Protein AF-A0AAX4HB41-F1 (afdb_monomer_lite)

Foldseek 3Di:
DKDDDPVAPPKIKDADALAWKKKFKDWPADWPAQKWFEAEPPDPPDDPPDPDPPPPPDDGSGQAHPVRDHTDMDMDMDSDCLVRQVPFQWMWIDDHQWMWMADPNGTHTYHHDDDDPVDDRMIGTDGHPADNVLSDQPPHPFLLVVLLLCLLVLLVQLCPPQADLVVLDGHFPLCPVCLVLLLQAQEEEEEEADLQLLLCVLCLVLLCVQSVHHYHRDYLQVCVVVVPDEALSYEYEYEDAQLQFASSLSSLVSNVVRNHQYEYEYQDPPRPSCVSHPGYGHLRSHDRQFLQDRSSSLSSNSNSSSVSCNSRVVDPVCVVVSSQVSVLSVCLSVLSVVLVVCLVVLLCCLVPAVLPAQEEEEEAEDSCQSLQQSLQSLLCQQLVRNYDRDHLVCCVVPVVVVQAQRHEYEAEQEDDPCNVVSLVSVVSSLVRNYAYAYEYAPPDCRPVVRHPYYRHGHDGPPSSVSSSSNSSSSSNSVSSNVVVVTRRRDGPPGDSHNNDD

Organism: NCBI:txid291208

Structure (mmCIF, N/CA/C/O backbone):
data_AF-A0AAX4HB41-F1
#
_entry.id   AF-A0AAX4HB41-F1
#
loop_
_atom_site.group_PDB
_atom_site.id
_atom_site.type_symbol
_atom_site.label_atom_id
_atom_site.label_alt_id
_atom_site.label_comp_id
_atom_site.label_asym_id
_atom_site.label_entity_id
_atom_site.label_seq_id
_atom_site.pdbx_PDB_ins_code
_atom_site.Cartn_x
_atom_site.Cartn_y
_atom_site.Cartn_z
_atom_site.occupancy
_atom_site.B_iso_or_equiv
_atom_site.auth_seq_id
_atom_site.auth_comp_id
_atom_site.auth_asym_id
_atom_site.auth_atom_id
_atom_site.pdbx_PDB_model_num
ATOM 1 N N . MET A 1 1 ? -4.922 -4.702 -29.127 1.00 80.38 1 MET A N 1
ATOM 2 C CA . MET A 1 1 ? -5.861 -5.080 -30.206 1.00 80.38 1 MET A CA 1
ATOM 3 C C . MET A 1 1 ? -5.459 -6.439 -30.755 1.00 80.38 1 MET A C 1
ATOM 5 O O . MET A 1 1 ? -4.282 -6.629 -31.034 1.00 80.38 1 MET A O 1
ATOM 9 N N . LEU A 1 2 ? -6.415 -7.359 -30.896 1.00 88.12 2 LEU A N 1
ATOM 10 C CA . LEU A 1 2 ? -6.227 -8.665 -31.537 1.00 88.12 2 LEU A CA 1
ATOM 11 C C . LEU A 1 2 ? -7.143 -8.748 -32.756 1.00 88.12 2 LEU A C 1
ATOM 13 O O . LEU A 1 2 ? -8.316 -8.387 -32.663 1.00 88.12 2 LEU A O 1
ATOM 17 N N . VAL A 1 3 ? -6.613 -9.203 -33.887 1.00 90.75 3 VAL A N 1
ATOM 18 C CA . VAL A 1 3 ? -7.332 -9.283 -35.160 1.00 90.75 3 VAL A CA 1
ATOM 19 C C . VAL A 1 3 ? -7.275 -10.713 -35.680 1.00 90.75 3 VAL A C 1
ATOM 21 O O . VAL A 1 3 ? -6.204 -11.308 -35.787 1.00 90.75 3 VAL A O 1
ATOM 24 N N . LYS A 1 4 ? -8.449 -11.241 -36.029 1.00 91.31 4 LYS A N 1
ATOM 25 C CA . LYS A 1 4 ? -8.634 -12.505 -36.741 1.00 91.31 4 LYS A CA 1
ATOM 26 C C . LYS A 1 4 ? -9.562 -12.249 -37.920 1.00 91.31 4 LYS A C 1
ATOM 28 O O . LYS A 1 4 ? -10.539 -11.515 -37.782 1.00 91.31 4 LYS A O 1
ATOM 33 N N . SER A 1 5 ? -9.269 -12.846 -39.069 1.00 89.25 5 SER A N 1
ATOM 34 C CA . SER A 1 5 ? -10.025 -12.624 -40.302 1.00 89.25 5 SER A CA 1
ATOM 35 C C . SER A 1 5 ? -10.329 -13.941 -41.003 1.00 89.25 5 SER A C 1
ATOM 37 O O . SER A 1 5 ? -9.522 -14.865 -40.984 1.00 89.25 5 SER A O 1
ATOM 39 N N . THR A 1 6 ? -11.485 -14.024 -41.659 1.00 90.75 6 THR A N 1
ATOM 40 C CA . THR A 1 6 ? -11.827 -15.149 -42.544 1.00 90.75 6 THR A CA 1
ATOM 41 C C . THR A 1 6 ? -11.009 -15.139 -43.835 1.00 90.75 6 THR A C 1
ATOM 43 O O . THR A 1 6 ? -10.854 -16.186 -44.455 1.00 90.75 6 THR A O 1
ATOM 46 N N . HIS A 1 7 ? -10.460 -13.983 -44.224 1.00 88.88 7 HIS A N 1
ATOM 47 C CA . HIS A 1 7 ? -9.590 -13.849 -45.396 1.00 88.88 7 HIS A CA 1
ATOM 48 C C . HIS A 1 7 ? -8.186 -14.430 -45.171 1.00 88.88 7 HIS A C 1
ATOM 50 O O . HIS A 1 7 ? -7.531 -14.801 -46.138 1.00 88.88 7 HIS A O 1
ATOM 56 N N . PHE A 1 8 ? -7.757 -14.545 -43.909 1.00 86.25 8 PHE A N 1
ATOM 57 C CA . PHE A 1 8 ? -6.452 -15.075 -43.503 1.00 86.25 8 PHE A CA 1
ATOM 58 C C . PHE A 1 8 ? -6.655 -16.206 -42.479 1.00 86.25 8 PHE A C 1
ATOM 60 O O . PHE A 1 8 ? -6.483 -16.009 -41.272 1.00 86.25 8 PHE A O 1
ATOM 67 N N . PRO A 1 9 ? -7.132 -17.385 -42.922 1.00 84.12 9 PRO A N 1
ATOM 68 C CA . PRO A 1 9 ? -7.464 -18.477 -42.018 1.00 84.12 9 PRO A CA 1
ATOM 69 C C . PRO A 1 9 ? -6.205 -19.025 -41.338 1.00 84.12 9 PRO A C 1
ATOM 71 O O . PRO A 1 9 ? -5.248 -19.409 -41.999 1.00 84.12 9 PRO A O 1
ATOM 74 N N . GLY A 1 10 ? -6.234 -19.099 -40.005 1.00 80.94 10 GLY A N 1
ATOM 75 C CA . GLY A 1 10 ? -5.106 -19.585 -39.201 1.00 80.94 10 GLY A CA 1
ATOM 76 C C . GLY A 1 10 ? -4.089 -18.507 -38.821 1.00 80.94 10 GLY A C 1
ATOM 77 O O . GLY A 1 10 ? -3.198 -18.793 -38.028 1.00 80.94 10 GLY A O 1
ATOM 78 N N . GLU A 1 11 ? -4.257 -17.278 -39.312 1.00 88.81 11 GLU A N 1
ATOM 79 C CA . GLU A 1 11 ? -3.400 -16.150 -38.954 1.00 88.81 11 GLU A CA 1
ATOM 80 C C . GLU A 1 11 ? -4.020 -15.298 -37.842 1.00 88.81 11 GLU A C 1
ATOM 82 O O . GLU A 1 11 ? -5.246 -15.151 -37.738 1.00 88.81 11 GLU A O 1
ATOM 87 N N . ILE A 1 12 ? -3.159 -14.728 -36.998 1.00 90.00 12 ILE A N 1
ATOM 88 C CA . ILE A 1 12 ? -3.552 -13.810 -35.924 1.00 90.00 12 ILE A CA 1
ATOM 89 C C . ILE A 1 12 ? -2.575 -12.641 -35.897 1.00 90.00 12 ILE A C 1
ATOM 91 O O . ILE A 1 12 ? -1.362 -12.845 -35.873 1.00 90.00 12 ILE A O 1
ATOM 95 N N . CYS A 1 13 ? -3.111 -11.422 -35.826 1.00 90.19 13 CYS A N 1
ATOM 96 C CA . CYS A 1 13 ? -2.314 -10.220 -35.601 1.00 90.19 13 CYS A CA 1
ATOM 97 C C . CYS A 1 13 ? -2.641 -9.609 -34.236 1.00 90.19 13 CYS A C 1
ATOM 99 O O . CYS A 1 13 ? -3.809 -9.409 -33.897 1.00 90.19 13 CYS A O 1
ATOM 101 N N . GLY A 1 14 ? -1.613 -9.281 -33.459 1.00 89.94 14 GLY A N 1
ATOM 102 C CA . GLY A 1 14 ? -1.718 -8.595 -32.180 1.00 89.94 14 GLY A CA 1
ATOM 103 C C . GLY A 1 14 ? -0.863 -7.340 -32.164 1.00 89.94 14 GLY A C 1
ATOM 104 O O . GLY A 1 14 ? 0.284 -7.351 -32.588 1.00 89.94 14 GLY A O 1
ATOM 105 N N . THR A 1 15 ? -1.414 -6.244 -31.662 1.00 90.50 15 THR A N 1
ATOM 106 C CA . THR A 1 15 ? -0.664 -4.999 -31.482 1.00 90.50 15 THR A CA 1
ATOM 107 C C . THR A 1 15 ? -1.118 -4.274 -30.228 1.00 90.50 15 THR A C 1
ATOM 109 O O . THR A 1 15 ? -2.266 -4.430 -29.788 1.00 90.50 15 THR A O 1
ATOM 112 N N . ARG A 1 16 ? -0.230 -3.472 -29.646 1.00 86.25 16 ARG A N 1
ATOM 113 C CA . ARG A 1 16 ? -0.518 -2.663 -28.463 1.00 86.25 16 ARG A CA 1
ATOM 114 C C . ARG A 1 16 ? -0.060 -1.221 -28.632 1.00 86.25 16 ARG A C 1
ATOM 116 O O . ARG A 1 16 ? 0.894 -0.925 -29.346 1.00 86.25 16 ARG A O 1
ATOM 123 N N . ASN A 1 17 ? -0.754 -0.346 -27.920 1.00 83.56 17 ASN A N 1
ATOM 124 C CA . ASN A 1 17 ? -0.383 1.044 -27.724 1.00 83.56 17 ASN A CA 1
ATOM 125 C C . ASN A 1 17 ? -0.971 1.484 -26.378 1.00 83.56 17 ASN A C 1
ATOM 127 O O . ASN A 1 17 ? -2.192 1.564 -26.247 1.00 83.56 17 ASN A O 1
ATOM 131 N N . GLY A 1 18 ? -0.128 1.648 -25.359 1.00 72.81 18 GLY A N 1
ATOM 132 C CA . GLY A 1 18 ? -0.547 2.061 -24.017 1.00 72.81 18 GLY A CA 1
ATOM 133 C C . GLY A 1 18 ? -1.317 1.011 -23.204 1.00 72.81 18 GLY A C 1
ATOM 134 O O . GLY A 1 18 ? -1.849 1.340 -22.151 1.00 72.81 18 GLY A O 1
ATOM 135 N N . SER A 1 19 ? -1.388 -0.245 -23.657 1.00 79.12 19 SER A N 1
ATOM 136 C CA . SER A 1 19 ? -2.058 -1.341 -22.942 1.00 79.12 19 SER A CA 1
ATOM 137 C C . SER A 1 19 ? -1.193 -2.605 -22.979 1.00 79.12 19 SER A C 1
ATOM 139 O O . SER A 1 19 ? -0.616 -2.897 -24.030 1.00 79.12 19 SER A O 1
ATOM 141 N N . PRO A 1 20 ? -1.054 -3.351 -21.868 1.00 82.19 20 PRO A N 1
ATOM 142 C CA . PRO A 1 20 ? -0.211 -4.538 -21.827 1.00 82.19 20 PRO A CA 1
ATOM 143 C C . PRO A 1 20 ? -0.728 -5.631 -22.769 1.00 82.19 20 PRO A C 1
ATOM 145 O O . PRO A 1 20 ? -1.921 -5.927 -22.830 1.00 82.19 20 PRO A O 1
ATOM 148 N N . LEU A 1 21 ? 0.200 -6.233 -23.511 1.00 88.06 21 LEU A N 1
ATOM 149 C CA . LEU A 1 21 ? -0.039 -7.391 -24.364 1.00 88.06 21 LEU A CA 1
ATOM 150 C C . LEU A 1 21 ? 1.218 -8.262 -24.359 1.00 88.06 21 LEU A C 1
ATOM 152 O O . LEU A 1 21 ? 2.324 -7.765 -24.591 1.00 88.06 21 LEU A O 1
ATOM 156 N N . LEU A 1 22 ? 1.041 -9.547 -24.081 1.00 87.62 22 LEU A N 1
ATOM 157 C CA . LEU A 1 22 ? 2.101 -10.543 -24.017 1.00 87.62 22 LEU A CA 1
ATOM 158 C C . LEU A 1 22 ? 1.702 -11.837 -24.725 1.00 87.62 22 LEU A C 1
ATOM 160 O O . LEU A 1 22 ? 0.524 -12.101 -24.984 1.00 87.62 22 LEU A O 1
ATOM 164 N N . PHE A 1 23 ? 2.724 -12.635 -25.014 1.00 88.19 23 PHE A N 1
ATOM 165 C CA . PHE A 1 23 ? 2.653 -13.879 -25.765 1.00 88.19 23 PHE A CA 1
ATOM 166 C C . PHE A 1 23 ? 3.247 -15.009 -24.948 1.00 88.19 23 PHE A C 1
ATOM 168 O O . PHE A 1 23 ? 4.453 -15.030 -24.731 1.00 88.19 23 PHE A O 1
ATOM 175 N N . GLY A 1 24 ? 2.425 -15.966 -24.540 1.00 87.50 24 GLY A N 1
ATOM 176 C CA . GLY A 1 24 ? 2.881 -17.265 -24.073 1.00 87.50 24 GLY A CA 1
ATOM 177 C C . GLY A 1 24 ? 3.249 -18.165 -25.239 1.00 87.50 24 GLY A C 1
ATOM 178 O O . GLY A 1 24 ? 2.507 -18.242 -26.218 1.00 87.50 24 GLY A O 1
ATOM 179 N N . VAL A 1 25 ? 4.364 -18.877 -25.117 1.00 86.56 25 VAL A N 1
ATOM 180 C CA . VAL A 1 25 ? 4.776 -19.892 -26.092 1.00 86.56 25 VAL A CA 1
ATOM 181 C C . VAL A 1 25 ? 4.931 -21.229 -25.382 1.00 86.56 25 VAL A C 1
ATOM 183 O O . VAL A 1 25 ? 5.655 -21.330 -24.390 1.00 86.56 25 VAL A O 1
ATOM 186 N N . LYS A 1 26 ? 4.276 -22.269 -25.898 1.00 86.38 26 LYS A N 1
ATOM 187 C CA . LYS A 1 26 ? 4.449 -23.649 -25.442 1.00 86.38 26 LYS A CA 1
ATOM 188 C C . LYS A 1 26 ? 4.911 -24.523 -26.599 1.00 86.38 26 LYS A C 1
ATOM 190 O O . LYS A 1 26 ? 4.270 -24.570 -27.647 1.00 86.38 26 LYS A O 1
ATOM 195 N N . THR A 1 27 ? 6.023 -25.213 -26.390 1.00 81.69 27 THR A N 1
ATOM 196 C CA . THR A 1 27 ? 6.630 -26.126 -27.359 1.00 81.69 27 THR A CA 1
ATOM 197 C C . THR A 1 27 ? 7.106 -27.382 -26.641 1.00 81.69 27 THR A C 1
ATOM 199 O O . THR A 1 27 ? 7.642 -27.303 -25.537 1.00 81.69 27 THR A O 1
ATOM 202 N N . ASP A 1 28 ? 6.962 -28.543 -27.281 1.00 74.88 28 ASP A N 1
ATOM 203 C CA . ASP A 1 28 ? 7.480 -29.811 -26.739 1.00 74.88 28 ASP A CA 1
ATOM 204 C C . ASP A 1 28 ? 9.014 -29.906 -26.838 1.00 74.88 28 ASP A C 1
ATOM 206 O O . ASP A 1 28 ? 9.658 -30.676 -26.124 1.00 74.88 28 ASP A O 1
ATOM 210 N N . LYS A 1 29 ? 9.616 -29.119 -27.739 1.00 71.12 29 LYS A N 1
ATOM 211 C CA . LYS A 1 29 ? 11.063 -29.049 -27.970 1.00 71.12 29 LYS A CA 1
ATOM 212 C C . LYS A 1 29 ? 11.639 -27.725 -27.472 1.00 71.12 29 LYS A C 1
ATOM 214 O O . LYS A 1 29 ? 10.945 -26.709 -27.450 1.00 71.12 29 LYS A O 1
ATOM 219 N N . LYS A 1 30 ? 12.923 -27.726 -27.097 1.00 66.69 30 LYS A N 1
ATOM 220 C CA . LYS A 1 30 ? 13.641 -26.499 -26.722 1.00 66.69 30 LYS A CA 1
ATOM 221 C C . LYS A 1 30 ? 13.701 -25.536 -27.910 1.00 66.69 30 LYS A C 1
ATOM 223 O O . LYS A 1 30 ? 14.057 -25.943 -29.015 1.00 66.69 30 LYS A O 1
ATOM 228 N N . LEU A 1 31 ? 13.364 -24.276 -27.644 1.00 69.00 31 LEU A N 1
ATOM 229 C CA . LEU A 1 31 ? 13.533 -23.169 -28.582 1.00 69.00 31 LEU A CA 1
ATOM 230 C C . LEU A 1 31 ? 15.025 -22.942 -28.843 1.00 69.00 31 LEU A C 1
ATOM 232 O O . LEU A 1 31 ? 15.838 -23.035 -27.923 1.00 69.00 31 LEU A O 1
ATOM 236 N N . LYS A 1 32 ? 15.378 -22.645 -30.094 1.00 64.88 32 LYS A N 1
ATOM 237 C CA . LYS A 1 32 ? 16.767 -22.425 -30.517 1.00 64.88 32 LYS A CA 1
ATOM 238 C C . LYS A 1 32 ? 17.353 -21.105 -30.012 1.00 64.88 32 LYS A C 1
ATOM 240 O O . LYS A 1 32 ? 18.560 -21.025 -29.793 1.00 64.88 32 LYS A O 1
ATOM 245 N N . VAL A 1 33 ? 16.523 -20.073 -29.859 1.00 70.31 33 VAL A N 1
ATOM 246 C CA . VAL A 1 33 ? 16.910 -18.780 -29.280 1.00 70.31 33 VAL A CA 1
ATOM 247 C C . VAL A 1 33 ? 15.786 -18.229 -28.406 1.00 70.31 33 VAL A C 1
ATOM 249 O O . VAL A 1 33 ? 14.610 -18.404 -28.714 1.00 70.31 33 VAL A O 1
ATOM 252 N N . ASP A 1 34 ? 16.160 -17.522 -27.341 1.00 76.50 34 ASP A N 1
ATOM 253 C CA . ASP A 1 34 ? 15.227 -16.919 -26.379 1.00 76.50 34 ASP A CA 1
ATOM 254 C C . ASP A 1 34 ? 14.887 -15.456 -26.731 1.00 76.50 34 ASP A C 1
ATOM 256 O O . ASP A 1 34 ? 14.640 -14.626 -25.856 1.00 76.50 34 ASP A O 1
ATOM 260 N N . PHE A 1 35 ? 14.919 -15.095 -28.016 1.00 78.62 35 PHE A N 1
ATOM 261 C CA . PHE A 1 35 ? 14.533 -13.767 -28.492 1.00 78.62 35 PHE A CA 1
ATOM 262 C C . PHE A 1 35 ? 13.944 -13.815 -29.904 1.00 78.62 35 PHE A C 1
ATOM 264 O O . PHE A 1 35 ? 14.266 -14.705 -30.688 1.00 78.62 35 PHE A O 1
ATOM 271 N N . VAL A 1 36 ? 13.103 -12.832 -30.221 1.00 79.81 36 VAL A N 1
ATOM 272 C CA . VAL A 1 36 ? 12.496 -12.616 -31.540 1.00 79.81 36 VAL A CA 1
ATOM 273 C C . VAL A 1 36 ? 12.991 -11.282 -32.094 1.00 79.81 36 VAL A C 1
ATOM 275 O O . VAL A 1 36 ? 12.967 -10.272 -31.386 1.00 79.81 36 VAL A O 1
ATOM 278 N N . ASP A 1 37 ? 13.463 -11.281 -33.338 1.00 81.19 37 ASP A N 1
ATOM 279 C CA . ASP A 1 37 ? 13.908 -10.070 -34.029 1.00 81.19 37 ASP A CA 1
ATOM 280 C C . ASP A 1 37 ? 12.702 -9.198 -34.418 1.00 81.19 37 ASP A C 1
ATOM 282 O O . ASP A 1 37 ? 11.652 -9.709 -34.810 1.00 81.19 37 ASP A O 1
ATOM 286 N N . VAL A 1 38 ? 12.851 -7.877 -34.296 1.00 81.06 38 VAL A N 1
ATOM 287 C CA . VAL A 1 38 ? 11.839 -6.901 -34.716 1.00 81.06 38 VAL A CA 1
ATOM 288 C C . VAL A 1 38 ? 12.147 -6.440 -36.134 1.00 81.06 38 VAL A C 1
ATOM 290 O O . VAL A 1 38 ? 13.183 -5.829 -36.403 1.00 81.06 38 VAL A O 1
ATOM 293 N N . GLU A 1 39 ? 11.221 -6.703 -37.042 1.00 80.50 39 GLU A N 1
ATOM 294 C CA . GLU A 1 39 ? 11.320 -6.329 -38.443 1.00 80.50 39 GLU A CA 1
ATOM 295 C C . GLU A 1 39 ? 10.822 -4.905 -38.666 1.00 80.50 39 GLU A C 1
ATOM 297 O O . GLU A 1 39 ? 9.666 -4.571 -38.398 1.00 80.50 39 GLU A O 1
ATOM 302 N N . VAL A 1 40 ? 11.694 -4.056 -39.201 1.00 71.56 40 VAL A N 1
ATOM 303 C CA . VAL A 1 40 ? 11.348 -2.684 -39.573 1.00 71.56 40 VAL A CA 1
ATOM 304 C C . VAL A 1 40 ? 11.070 -2.641 -41.068 1.00 71.56 40 VAL A C 1
ATOM 306 O O . VAL A 1 40 ? 11.909 -3.025 -41.885 1.00 71.56 40 VAL A O 1
ATOM 309 N N . SER A 1 41 ? 9.895 -2.144 -41.445 1.00 62.19 41 SER A N 1
ATOM 310 C CA . SER A 1 41 ? 9.548 -1.919 -42.847 1.00 62.19 41 SER A CA 1
ATOM 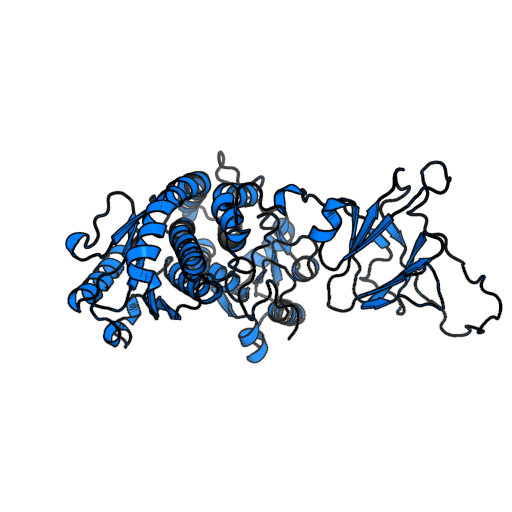311 C C . SER A 1 41 ? 10.330 -0.722 -43.398 1.00 62.19 41 SER A C 1
ATOM 313 O O . SER A 1 41 ? 9.888 0.420 -43.292 1.00 62.19 41 SER A O 1
ATOM 315 N N . ASP A 1 42 ? 11.501 -0.967 -43.987 1.00 47.72 42 ASP A N 1
ATOM 316 C CA . ASP A 1 42 ? 12.393 0.095 -44.477 1.00 47.72 42 ASP A CA 1
ATOM 317 C C . ASP A 1 42 ? 11.981 0.713 -45.830 1.00 47.72 42 ASP A C 1
ATOM 319 O O . ASP A 1 42 ? 12.656 1.612 -46.321 1.00 47.72 42 ASP A O 1
ATOM 323 N N . ASN A 1 43 ? 10.863 0.293 -46.438 1.00 40.16 43 ASN A N 1
ATOM 324 C CA . ASN A 1 43 ? 10.395 0.813 -47.726 1.00 40.16 43 ASN A CA 1
ATOM 325 C C . ASN A 1 43 ? 8.862 0.801 -47.838 1.00 40.16 43 ASN A C 1
ATOM 327 O O . ASN A 1 43 ? 8.259 -0.208 -48.185 1.00 40.16 43 ASN A O 1
ATOM 331 N N . LEU A 1 44 ? 8.227 1.957 -47.628 1.00 40.12 44 LEU A N 1
ATOM 332 C CA . LEU A 1 44 ? 6.829 2.199 -48.027 1.00 40.12 44 LEU A CA 1
ATOM 333 C C . LEU A 1 44 ? 6.694 2.636 -49.499 1.00 40.12 44 LEU A C 1
ATOM 335 O O . LEU A 1 44 ? 5.590 2.894 -49.973 1.00 40.12 44 LEU A O 1
ATOM 339 N N . SER A 1 45 ? 7.792 2.695 -50.260 1.00 32.19 45 SER A N 1
ATOM 340 C CA . SER A 1 45 ? 7.737 2.806 -51.718 1.00 32.19 45 SER A CA 1
ATOM 341 C C . SER A 1 45 ? 7.801 1.412 -52.337 1.00 32.19 45 SER A C 1
ATOM 343 O O . SER A 1 45 ? 8.844 0.764 -52.287 1.00 32.19 45 SER A O 1
ATOM 345 N N . SER A 1 46 ? 6.698 1.004 -52.965 1.00 32.34 46 SER A N 1
ATOM 346 C CA . SER A 1 46 ? 6.464 -0.267 -53.668 1.00 32.34 46 SER A CA 1
ATOM 347 C C . SER A 1 46 ? 6.117 -1.482 -52.798 1.00 32.34 46 SER A C 1
ATOM 349 O O . SER A 1 46 ? 6.835 -2.471 -52.747 1.00 32.34 46 SER A O 1
ATOM 351 N N . PHE A 1 47 ? 4.903 -1.483 -52.248 1.00 33.44 47 PHE A N 1
ATOM 352 C CA . PHE A 1 47 ? 4.111 -2.703 -52.371 1.00 33.44 47 PHE A CA 1
ATOM 353 C C . PHE A 1 47 ? 3.421 -2.642 -53.738 1.00 33.44 47 PHE A C 1
ATOM 355 O O . PHE A 1 47 ? 2.452 -1.893 -53.883 1.00 33.44 47 PHE A O 1
ATOM 362 N N . PRO A 1 48 ? 3.866 -3.380 -54.774 1.00 30.55 48 PRO A N 1
ATOM 363 C CA . PRO A 1 48 ? 2.865 -3.872 -55.693 1.00 30.55 48 PRO A CA 1
ATOM 364 C C . PRO A 1 48 ? 1.947 -4.744 -54.837 1.00 30.55 48 PRO A C 1
ATOM 366 O O . PRO A 1 48 ? 2.422 -5.611 -54.100 1.00 30.55 48 PRO A O 1
ATOM 369 N N . VAL A 1 49 ? 0.640 -4.504 -54.904 1.00 35.97 49 VAL A N 1
ATOM 370 C CA . VAL A 1 49 ? -0.328 -5.554 -54.591 1.00 35.97 49 VAL A CA 1
ATOM 371 C C . VAL A 1 49 ? -0.027 -6.666 -55.593 1.00 35.97 49 VAL A C 1
ATOM 373 O O . VAL A 1 49 ? -0.474 -6.650 -56.734 1.00 35.97 49 VAL A O 1
ATOM 376 N N . SER A 1 50 ? 0.902 -7.532 -55.209 1.00 32.75 50 SER A N 1
ATOM 377 C CA . SER A 1 50 ? 1.345 -8.675 -55.977 1.00 32.75 50 SER A CA 1
ATOM 378 C C . SER A 1 50 ? 0.245 -9.714 -55.850 1.00 32.75 50 SER A C 1
ATOM 380 O O . SER A 1 50 ? -0.062 -10.152 -54.745 1.00 32.75 50 SER A O 1
ATOM 382 N N . GLU A 1 51 ? -0.316 -10.141 -56.979 1.00 34.12 51 GLU A N 1
ATOM 383 C CA . GLU A 1 51 ? -1.234 -11.285 -57.071 1.00 34.12 51 GLU A CA 1
ATOM 384 C C . GLU A 1 51 ? -0.580 -12.623 -56.647 1.00 34.12 51 GLU A C 1
ATOM 386 O O . GLU A 1 51 ? -1.240 -13.658 -56.652 1.00 34.12 51 GLU A O 1
ATOM 391 N N . ASN A 1 52 ? 0.697 -12.623 -56.235 1.00 34.47 52 ASN A N 1
ATOM 392 C CA . ASN A 1 52 ? 1.382 -13.781 -55.662 1.00 34.47 52 ASN A CA 1
ATOM 393 C C . ASN A 1 52 ? 1.422 -13.738 -54.118 1.00 34.47 52 ASN A C 1
ATOM 395 O O . ASN A 1 52 ? 2.048 -12.832 -53.560 1.00 34.47 52 ASN A O 1
ATOM 399 N N . PRO A 1 53 ? 0.883 -14.757 -53.417 1.00 40.91 53 PRO A N 1
ATOM 400 C CA . PRO A 1 53 ? 0.814 -14.840 -51.950 1.00 40.91 53 PRO A CA 1
ATOM 401 C C . PRO A 1 53 ? 2.148 -15.203 -51.254 1.00 40.91 53 PRO A C 1
ATOM 403 O O . PRO A 1 53 ? 2.151 -15.595 -50.092 1.00 40.91 53 PRO A O 1
ATOM 406 N N . GLN A 1 54 ? 3.292 -15.098 -51.940 1.00 35.84 54 GLN A N 1
ATOM 407 C CA . GLN A 1 54 ? 4.606 -15.561 -51.457 1.00 35.84 54 GLN A CA 1
ATOM 408 C C . GLN A 1 54 ? 5.596 -14.427 -51.133 1.00 35.84 54 GLN A C 1
ATOM 410 O O . GLN A 1 54 ? 6.805 -14.586 -51.278 1.00 35.84 54 GLN A O 1
ATOM 415 N N . LEU A 1 55 ? 5.118 -13.280 -50.647 1.00 39.41 55 LEU A N 1
ATOM 416 C CA . LEU A 1 55 ? 5.974 -12.311 -49.946 1.00 39.41 55 LEU A CA 1
ATOM 417 C C . LEU A 1 55 ? 6.121 -12.744 -48.476 1.00 39.41 55 LEU A C 1
ATOM 419 O O . LEU A 1 55 ? 5.557 -12.137 -47.575 1.00 39.41 55 LEU A O 1
ATOM 423 N N . ARG A 1 56 ? 6.842 -13.847 -48.253 1.00 49.53 56 ARG A N 1
ATOM 424 C CA . ARG A 1 56 ? 7.226 -14.372 -46.931 1.00 49.53 56 ARG A CA 1
ATOM 425 C C . ARG A 1 56 ? 8.753 -14.420 -46.888 1.00 49.53 56 ARG A C 1
ATOM 427 O O . ARG A 1 56 ? 9.355 -15.411 -47.289 1.00 49.53 56 ARG A O 1
ATOM 434 N N . THR A 1 57 ? 9.390 -13.296 -46.561 1.00 42.53 57 THR A N 1
ATOM 435 C CA . THR A 1 57 ? 10.853 -13.125 -46.697 1.00 42.53 57 THR A CA 1
ATOM 436 C C . THR A 1 57 ? 11.631 -13.299 -45.398 1.00 42.53 57 THR A C 1
ATOM 438 O O . THR A 1 57 ? 12.861 -13.276 -45.429 1.00 42.53 57 THR A O 1
ATOM 441 N N . SER A 1 58 ? 10.957 -13.498 -44.270 1.00 45.44 58 SER A N 1
ATOM 442 C CA . SER A 1 58 ? 11.595 -13.717 -42.979 1.00 45.44 58 SER A CA 1
ATOM 443 C C . SER A 1 58 ? 11.150 -15.045 -42.382 1.00 45.44 58 SER A C 1
ATOM 445 O O . SER A 1 58 ? 9.985 -15.417 -42.442 1.00 45.44 58 SER A O 1
ATOM 447 N N . GLN A 1 59 ? 12.116 -15.791 -41.854 1.00 48.59 59 GLN A N 1
ATOM 448 C CA . GLN A 1 59 ? 11.868 -16.952 -41.006 1.00 48.59 59 GLN A CA 1
ATOM 449 C C . GLN A 1 59 ? 12.208 -16.543 -39.584 1.00 48.59 59 GLN A C 1
ATOM 451 O O . GLN A 1 59 ? 13.333 -16.094 -39.321 1.00 48.59 59 GLN A O 1
ATOM 456 N N . SER A 1 60 ? 11.263 -16.715 -38.666 1.00 51.34 60 SER A N 1
ATOM 457 C CA . SER A 1 60 ? 11.499 -16.402 -37.262 1.00 51.34 60 SER A CA 1
ATOM 458 C C . SER A 1 60 ? 12.394 -17.488 -36.669 1.00 51.34 60 SER A C 1
ATOM 460 O O . SER A 1 60 ? 11.972 -18.615 -36.408 1.00 51.34 60 SER A O 1
ATOM 462 N N . ARG A 1 61 ? 13.681 -17.174 -36.470 1.00 55.28 61 ARG A N 1
ATOM 463 C CA . ARG A 1 61 ? 14.693 -18.140 -35.989 1.00 55.28 61 ARG A CA 1
ATOM 464 C C . ARG A 1 61 ? 14.382 -18.713 -34.600 1.00 55.28 61 ARG A C 1
ATOM 466 O O . ARG A 1 61 ? 14.972 -19.728 -34.231 1.00 55.28 61 ARG A O 1
ATOM 473 N N . ALA A 1 62 ? 13.486 -18.071 -33.851 1.00 55.03 62 ALA A N 1
ATOM 474 C CA . ALA A 1 62 ? 13.143 -18.392 -32.470 1.00 55.03 62 ALA A CA 1
ATOM 475 C C . ALA A 1 62 ? 12.436 -19.737 -32.286 1.00 55.03 62 ALA A C 1
ATOM 477 O O . ALA A 1 62 ? 12.668 -20.406 -31.281 1.00 55.03 62 ALA A O 1
ATOM 478 N N . PHE A 1 63 ? 11.634 -20.172 -33.261 1.00 56.19 63 PHE A N 1
ATOM 479 C CA . PHE A 1 63 ? 10.714 -21.304 -33.080 1.00 56.19 63 PHE A CA 1
ATOM 480 C C . PHE A 1 63 ? 11.159 -22.601 -33.764 1.00 56.19 63 PHE A C 1
ATOM 482 O O . PHE A 1 63 ? 10.414 -23.579 -33.786 1.00 56.19 63 PHE A O 1
ATOM 489 N N . PHE A 1 64 ? 12.398 -22.655 -34.263 1.00 56.09 64 PHE A N 1
ATOM 490 C CA . PHE A 1 64 ? 13.007 -23.920 -34.666 1.00 56.09 64 PHE A CA 1
ATOM 491 C C . PHE A 1 64 ? 13.435 -24.720 -33.434 1.00 56.09 64 PHE A C 1
ATOM 493 O O . PHE A 1 64 ? 14.040 -24.178 -32.507 1.00 56.09 64 PHE A O 1
ATOM 500 N N . ALA A 1 65 ? 13.189 -26.029 -33.457 1.00 55.72 65 ALA A N 1
ATOM 501 C CA . ALA A 1 65 ? 13.885 -26.954 -32.573 1.00 55.72 65 ALA A CA 1
ATOM 502 C C . ALA A 1 65 ? 15.395 -26.956 -32.886 1.00 55.72 65 ALA A C 1
ATOM 504 O O . ALA A 1 65 ? 15.787 -26.675 -34.023 1.00 55.72 65 ALA A O 1
ATOM 505 N N . GLU A 1 66 ? 16.244 -27.332 -31.920 1.00 55.25 66 GLU A N 1
ATOM 506 C CA . GLU A 1 66 ? 17.696 -27.509 -32.146 1.00 55.25 66 GLU A CA 1
ATOM 507 C C . GLU A 1 66 ? 17.995 -28.391 -33.377 1.00 55.25 66 GLU A C 1
ATOM 509 O O . GLU A 1 66 ? 18.938 -28.119 -34.119 1.00 55.25 66 GLU A O 1
ATOM 514 N N . ASP A 1 67 ? 17.126 -29.369 -33.654 1.00 52.62 67 ASP A N 1
ATOM 515 C CA . ASP A 1 67 ? 17.243 -30.325 -34.763 1.00 52.62 67 ASP A CA 1
ATOM 516 C C . ASP A 1 67 ? 16.752 -29.783 -36.127 1.00 52.62 67 ASP A C 1
ATOM 518 O O . ASP A 1 67 ? 16.794 -30.500 -37.125 1.00 52.62 67 ASP A O 1
ATOM 522 N N . GLY A 1 68 ? 16.206 -28.561 -36.187 1.00 56.00 68 GLY A N 1
ATOM 523 C CA . GLY A 1 68 ? 15.656 -27.953 -37.410 1.00 56.00 68 GLY A CA 1
ATOM 524 C C . GLY A 1 68 ? 14.322 -28.534 -37.910 1.00 56.00 68 GLY A C 1
ATOM 525 O O . GLY A 1 68 ? 13.806 -28.073 -38.925 1.00 56.00 68 GLY A O 1
ATOM 526 N N . ALA A 1 69 ? 13.746 -29.520 -37.214 1.00 56.72 69 ALA A N 1
ATOM 527 C CA . ALA A 1 69 ? 12.438 -30.092 -37.539 1.00 56.72 69 ALA A CA 1
ATOM 528 C C . ALA A 1 69 ? 11.281 -29.239 -36.969 1.00 56.72 69 ALA A C 1
ATOM 530 O O . ALA A 1 69 ? 11.391 -28.785 -35.824 1.00 56.72 69 ALA A O 1
ATOM 531 N N . PRO A 1 70 ? 10.164 -29.065 -37.707 1.00 56.22 70 PRO A N 1
ATOM 532 C CA . PRO A 1 70 ? 8.993 -28.343 -37.213 1.00 56.22 70 PRO A CA 1
ATOM 533 C C . PRO A 1 70 ? 8.400 -29.068 -35.997 1.00 56.22 70 PRO A C 1
ATOM 535 O O . PRO A 1 70 ? 8.089 -30.259 -36.060 1.00 56.22 70 PRO A O 1
ATOM 538 N N . SER A 1 71 ? 8.275 -28.360 -34.875 1.00 65.38 71 SER A N 1
ATOM 539 C CA . SER A 1 71 ? 7.597 -28.842 -33.667 1.00 65.38 71 SER A CA 1
ATOM 540 C C . SER A 1 71 ? 6.191 -28.265 -33.580 1.00 65.38 71 SER A C 1
ATOM 542 O O . SER A 1 71 ? 5.955 -27.158 -34.053 1.00 65.38 71 SER A O 1
ATOM 544 N N . ALA A 1 72 ? 5.266 -28.982 -32.941 1.00 77.06 72 ALA A N 1
ATOM 545 C CA . ALA A 1 72 ? 3.985 -28.395 -32.568 1.00 77.06 72 ALA A CA 1
ATOM 546 C C . ALA A 1 72 ? 4.226 -27.229 -31.592 1.00 77.06 72 ALA A C 1
ATOM 548 O O . ALA A 1 72 ? 4.974 -27.376 -30.619 1.00 77.06 72 ALA A O 1
ATOM 549 N N . VAL A 1 73 ? 3.622 -26.076 -31.882 1.00 81.50 73 VAL A N 1
ATOM 550 C CA . VAL A 1 73 ? 3.727 -24.856 -31.075 1.00 81.50 73 VAL A CA 1
ATOM 551 C C . VAL A 1 73 ? 2.326 -24.354 -30.759 1.00 81.50 73 VAL A C 1
ATOM 553 O O . VAL A 1 73 ? 1.477 -24.266 -31.646 1.00 81.50 73 VAL A O 1
ATOM 556 N N . GLU A 1 74 ? 2.092 -24.011 -29.496 1.00 88.19 74 GLU A N 1
ATOM 557 C CA . GLU A 1 74 ? 0.878 -23.335 -29.044 1.00 88.19 74 GLU A CA 1
ATOM 558 C C . GLU A 1 74 ? 1.231 -21.906 -28.611 1.00 88.19 74 GLU A C 1
ATOM 560 O O . GLU A 1 74 ? 2.178 -21.689 -27.846 1.00 88.19 74 GLU A O 1
ATOM 565 N N . TYR A 1 75 ? 0.459 -20.935 -29.102 1.00 88.62 75 TYR A N 1
ATOM 566 C CA . TYR A 1 75 ? 0.619 -19.516 -28.789 1.00 88.62 75 TYR A CA 1
ATOM 567 C C . TYR A 1 75 ? -0.571 -19.012 -27.971 1.00 88.62 75 TYR A C 1
ATOM 569 O O . TYR A 1 75 ? -1.724 -19.217 -28.351 1.00 88.62 75 TYR A O 1
ATOM 577 N N . PHE A 1 76 ? -0.288 -18.301 -26.881 1.00 90.44 76 PHE A N 1
ATOM 578 C CA . PHE A 1 76 ? -1.289 -17.760 -25.962 1.00 90.44 76 PHE A CA 1
ATOM 579 C C . PHE A 1 76 ? -1.174 -16.239 -25.910 1.00 90.44 76 PHE A C 1
ATOM 581 O O . PHE A 1 76 ? -0.183 -15.705 -25.423 1.00 90.44 76 PHE A O 1
ATOM 588 N N . PHE A 1 77 ? -2.182 -15.526 -26.404 1.00 89.75 77 PHE A N 1
ATOM 589 C CA . PHE A 1 77 ? -2.231 -14.068 -26.304 1.00 89.75 77 PHE A CA 1
ATOM 590 C C . PHE A 1 77 ? -2.933 -13.675 -25.015 1.00 89.75 77 PHE A C 1
ATOM 592 O O . PHE A 1 77 ? -4.038 -14.150 -24.751 1.00 89.75 77 PHE A O 1
ATOM 599 N N . SER A 1 78 ? -2.340 -12.760 -24.255 1.00 88.81 78 SER A N 1
ATOM 600 C CA . SER A 1 78 ? -3.017 -12.196 -23.094 1.00 88.81 78 SER A CA 1
ATOM 601 C C . SER A 1 78 ? -2.575 -10.776 -22.774 1.00 88.81 78 SER A C 1
ATOM 603 O O . SER A 1 78 ? -1.480 -10.356 -23.132 1.00 88.81 78 SER A O 1
ATOM 605 N N . SER A 1 79 ? -3.430 -10.030 -22.081 1.00 84.69 79 SER A N 1
ATOM 606 C CA . SER A 1 79 ? -3.058 -8.779 -21.422 1.00 84.69 79 SER A CA 1
ATOM 607 C C . SER A 1 79 ? -2.435 -8.996 -20.037 1.00 84.69 79 SER A C 1
ATOM 609 O O . SER A 1 79 ? -1.822 -8.070 -19.513 1.00 84.69 79 SER A O 1
ATOM 611 N N . ASP A 1 80 ? -2.584 -10.188 -19.442 1.00 82.75 80 ASP A N 1
ATOM 612 C CA . ASP A 1 80 ? -2.130 -10.506 -18.080 1.00 82.75 80 ASP A CA 1
ATOM 613 C C . ASP A 1 80 ? -1.433 -11.885 -18.018 1.00 82.75 80 ASP A C 1
ATOM 615 O O . ASP A 1 80 ? -2.019 -12.893 -18.445 1.00 82.75 80 ASP A O 1
ATOM 619 N N . PRO A 1 81 ? -0.202 -11.971 -17.469 1.00 81.50 81 PRO A N 1
ATOM 620 C CA . PRO A 1 81 ? 0.547 -13.226 -17.394 1.00 81.50 81 PRO A CA 1
ATOM 621 C C . PRO A 1 81 ? -0.153 -14.310 -16.563 1.00 81.50 81 PRO A C 1
ATOM 623 O O . PRO A 1 81 ? 0.061 -15.494 -16.828 1.00 81.50 81 PRO A O 1
ATOM 626 N N . ALA A 1 82 ? -1.030 -13.947 -15.619 1.00 80.00 82 ALA A N 1
ATOM 627 C CA . ALA A 1 82 ? -1.756 -14.902 -14.780 1.00 80.00 82 ALA A CA 1
ATOM 628 C C . ALA A 1 82 ? -2.627 -15.874 -15.596 1.00 80.00 82 ALA A C 1
ATOM 630 O O . ALA A 1 82 ? -2.789 -17.028 -15.225 1.00 80.00 82 ALA A O 1
ATOM 631 N N . SER A 1 83 ? -3.152 -15.440 -16.742 1.00 83.62 83 SER A N 1
ATOM 632 C CA . SER A 1 83 ? -3.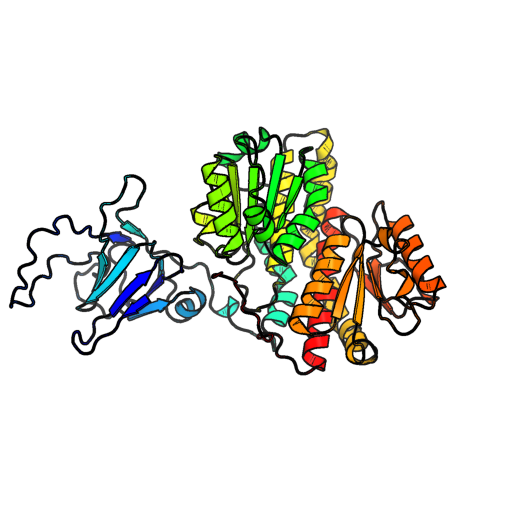944 -16.308 -17.633 1.00 83.62 83 SER A CA 1
ATOM 633 C C . SER A 1 83 ? -3.103 -17.244 -18.509 1.00 83.62 83 SER A C 1
ATOM 635 O O . SER A 1 83 ? -3.631 -18.175 -19.102 1.00 83.62 83 SER A O 1
ATOM 637 N N . VAL A 1 84 ? -1.795 -16.998 -18.619 1.00 85.50 84 VAL A N 1
ATOM 638 C CA . VAL A 1 84 ? -0.885 -17.775 -19.474 1.00 85.50 84 VAL A CA 1
ATOM 639 C C . VAL A 1 84 ? -0.119 -18.821 -18.668 1.00 85.50 84 VAL A C 1
ATOM 641 O O . VAL A 1 84 ? 0.216 -19.879 -19.203 1.00 85.50 84 VAL A O 1
ATOM 644 N N . VAL A 1 85 ? 0.115 -18.560 -17.378 1.00 85.81 85 VAL A N 1
ATOM 645 C CA . VAL A 1 85 ? 0.935 -19.408 -16.499 1.00 85.81 85 VAL A CA 1
ATOM 646 C C . VAL A 1 85 ? 0.401 -20.840 -16.350 1.00 85.81 85 VAL A C 1
ATOM 648 O O . VAL A 1 85 ? 1.182 -21.755 -16.096 1.00 85.81 85 VAL A O 1
ATOM 651 N N . GLU A 1 86 ? -0.905 -21.067 -16.555 1.00 84.81 86 GLU A N 1
ATOM 652 C CA . GLU A 1 86 ? -1.498 -22.416 -16.555 1.00 84.81 86 GLU A CA 1
ATOM 653 C C . GLU A 1 86 ? -1.066 -23.270 -17.756 1.00 84.81 86 GLU A C 1
ATOM 655 O O . GLU A 1 86 ? -1.106 -24.501 -17.701 1.00 84.81 86 GLU A O 1
ATOM 660 N N . HIS A 1 87 ? -0.621 -22.623 -18.833 1.00 87.56 87 HIS A N 1
ATOM 661 C CA . HIS A 1 87 ? -0.194 -23.275 -20.062 1.00 87.56 87 HIS A CA 1
ATOM 662 C C . HIS A 1 87 ? 1.326 -23.256 -20.230 1.00 87.56 87 HIS A C 1
ATOM 664 O O . HIS A 1 87 ? 1.913 -24.264 -20.623 1.00 87.56 87 HIS A O 1
ATOM 670 N N . THR A 1 88 ? 1.980 -22.125 -19.955 1.00 87.94 88 THR A N 1
ATOM 671 C CA . THR A 1 88 ? 3.429 -21.964 -20.128 1.00 87.94 88 THR A CA 1
ATOM 672 C C . THR A 1 88 ? 3.992 -20.860 -19.241 1.00 87.94 88 THR A C 1
ATOM 674 O O . THR A 1 88 ? 3.348 -19.842 -18.999 1.00 87.94 88 THR A O 1
ATOM 677 N N . LYS A 1 89 ? 5.240 -21.039 -18.796 1.00 86.00 89 LYS A N 1
ATOM 678 C CA . LYS A 1 89 ? 6.010 -20.001 -18.095 1.00 86.00 89 LYS A CA 1
ATOM 679 C C . LYS A 1 89 ? 6.797 -19.105 -19.050 1.00 86.00 89 LYS A C 1
ATOM 681 O O . LYS A 1 89 ? 7.269 -18.059 -18.628 1.00 86.00 89 LYS A O 1
ATOM 686 N N . LYS A 1 90 ? 6.925 -19.475 -20.326 1.00 87.50 90 LYS A N 1
ATOM 687 C CA . LYS A 1 90 ? 7.675 -18.695 -21.315 1.00 87.50 90 LYS A CA 1
ATOM 688 C C . LYS A 1 90 ? 6.789 -17.632 -21.935 1.00 87.50 90 LYS A C 1
ATOM 690 O O . LYS A 1 90 ? 5.872 -17.971 -22.686 1.00 87.50 90 LYS A O 1
ATOM 695 N N . VAL A 1 91 ? 7.086 -16.365 -21.651 1.00 88.12 91 VAL A N 1
ATOM 696 C CA . VAL A 1 91 ? 6.332 -15.223 -22.171 1.00 88.12 91 VAL A CA 1
ATOM 697 C C . VAL A 1 91 ? 7.209 -14.184 -22.853 1.00 88.12 91 VAL A C 1
ATOM 699 O O . VAL A 1 91 ? 8.330 -13.915 -22.438 1.00 88.12 91 VAL A O 1
ATOM 702 N N . LEU A 1 92 ? 6.674 -13.545 -23.882 1.00 88.19 92 LEU A N 1
ATOM 703 C CA . LEU A 1 92 ? 7.277 -12.407 -24.561 1.00 88.19 92 LEU A CA 1
ATOM 704 C C . LEU A 1 92 ? 6.356 -11.198 -24.401 1.00 88.19 92 LEU A C 1
ATOM 706 O O . LEU A 1 92 ? 5.177 -11.264 -24.745 1.00 88.19 92 LEU A O 1
ATOM 710 N N . TYR A 1 93 ? 6.886 -10.094 -23.879 1.00 86.75 93 TYR A N 1
ATOM 711 C CA . TYR A 1 93 ? 6.143 -8.841 -23.733 1.00 86.75 93 TYR A CA 1
ATOM 712 C C . TYR A 1 93 ? 6.293 -7.994 -24.993 1.00 86.75 93 TYR A C 1
ATOM 714 O O . TYR A 1 93 ? 7.414 -7.753 -25.441 1.00 86.75 93 TYR A O 1
ATOM 722 N N . LEU A 1 94 ? 5.173 -7.523 -25.545 1.00 87.00 94 LEU A N 1
ATOM 723 C CA . LEU A 1 94 ? 5.218 -6.518 -26.599 1.00 87.00 94 LEU A CA 1
ATOM 724 C C . LEU A 1 94 ? 5.463 -5.127 -26.016 1.00 87.00 94 LEU A C 1
ATOM 726 O O . LEU A 1 94 ? 5.010 -4.796 -24.911 1.00 87.00 94 LEU A O 1
ATOM 730 N N . GLU A 1 95 ? 6.096 -4.290 -26.828 1.00 85.31 95 GLU A N 1
ATOM 731 C CA . GLU A 1 95 ? 6.206 -2.847 -26.643 1.00 85.31 95 GLU A CA 1
ATOM 732 C C . GLU A 1 95 ? 5.166 -2.106 -27.493 1.00 85.31 95 GLU A C 1
ATOM 734 O O . GLU A 1 95 ? 4.514 -2.681 -28.368 1.00 85.31 95 GLU A O 1
ATOM 739 N N . ASP A 1 96 ? 4.988 -0.814 -27.225 1.00 83.00 96 ASP A N 1
ATOM 740 C CA . ASP A 1 96 ? 4.079 0.015 -28.013 1.00 83.00 96 ASP A CA 1
ATOM 741 C C . ASP A 1 96 ? 4.525 0.078 -29.483 1.00 83.00 96 ASP A C 1
ATOM 743 O O . ASP A 1 96 ? 5.713 0.172 -29.791 1.00 83.00 96 ASP A O 1
ATOM 747 N N . ASN A 1 97 ? 3.546 0.031 -30.391 1.00 85.25 97 ASN A N 1
ATOM 748 C CA . ASN A 1 97 ? 3.725 -0.029 -31.850 1.00 85.25 97 ASN A CA 1
ATOM 749 C C . ASN A 1 97 ? 4.313 -1.340 -32.396 1.00 85.25 97 ASN A C 1
ATOM 751 O O . ASN A 1 97 ? 4.532 -1.440 -33.606 1.00 85.25 97 ASN A O 1
ATOM 755 N N . ASP A 1 98 ? 4.521 -2.355 -31.555 1.00 87.75 98 ASP A N 1
ATOM 756 C CA . ASP A 1 98 ? 4.805 -3.700 -32.046 1.00 87.75 98 ASP A CA 1
ATOM 757 C C . ASP A 1 98 ? 3.553 -4.300 -32.693 1.00 87.75 98 ASP A C 1
ATOM 759 O O . ASP A 1 98 ? 2.444 -4.229 -32.149 1.00 87.75 98 ASP A O 1
ATOM 763 N N . ILE A 1 99 ? 3.739 -4.917 -33.856 1.00 89.31 99 ILE A N 1
ATOM 764 C CA . ILE A 1 99 ? 2.728 -5.682 -34.581 1.00 89.31 99 ILE A CA 1
ATOM 765 C C . ILE A 1 99 ? 3.221 -7.122 -34.649 1.00 89.31 99 ILE A C 1
ATOM 767 O O . ILE A 1 99 ? 4.016 -7.486 -35.510 1.00 89.31 99 ILE A O 1
ATOM 771 N N . ALA A 1 100 ? 2.753 -7.945 -33.723 1.00 89.31 100 ALA A N 1
ATOM 772 C CA . ALA A 1 100 ? 2.972 -9.377 -33.764 1.00 89.31 100 ALA A CA 1
ATOM 773 C C . ALA A 1 100 ? 2.028 -10.019 -34.784 1.00 89.31 100 ALA A C 1
ATOM 775 O O . ALA A 1 100 ? 0.812 -9.844 -34.704 1.00 89.31 100 ALA A O 1
ATOM 776 N N . HIS A 1 101 ? 2.576 -10.779 -35.721 1.00 89.38 101 HIS A N 1
ATOM 777 C CA . HIS A 1 101 ? 1.844 -11.513 -36.746 1.00 89.38 101 HIS A CA 1
ATOM 778 C C . HIS A 1 101 ? 2.242 -12.982 -36.670 1.00 89.38 101 HIS A C 1
ATOM 780 O O . HIS A 1 101 ? 3.418 -13.326 -36.757 1.00 89.38 101 HIS A O 1
ATOM 786 N N . ILE A 1 102 ? 1.250 -13.846 -36.467 1.00 86.81 102 ILE A N 1
ATOM 787 C CA . ILE A 1 102 ? 1.426 -15.293 -36.524 1.00 86.81 102 ILE A CA 1
ATOM 788 C C . ILE A 1 102 ? 0.884 -15.780 -37.859 1.00 86.81 102 ILE A C 1
ATOM 790 O O . ILE A 1 102 ? -0.317 -15.655 -38.112 1.00 86.81 102 ILE A O 1
ATOM 794 N N . TYR A 1 103 ? 1.757 -16.359 -38.678 1.00 83.69 103 TYR A N 1
ATOM 795 C CA . TYR A 1 103 ? 1.406 -17.033 -39.927 1.00 83.69 103 TYR A CA 1
ATOM 796 C C . TYR A 1 103 ? 2.296 -18.265 -40.117 1.00 83.69 103 TYR A C 1
ATOM 798 O O . TYR A 1 103 ? 3.404 -18.318 -39.594 1.00 83.69 103 TYR A O 1
ATOM 806 N N . ASP A 1 104 ? 1.786 -19.295 -40.799 1.00 78.12 104 ASP A N 1
ATOM 807 C CA . ASP A 1 104 ? 2.447 -20.608 -40.955 1.00 78.12 104 ASP A CA 1
ATOM 808 C C . ASP A 1 104 ? 2.945 -21.256 -39.639 1.00 78.12 104 ASP A C 1
ATOM 810 O O . ASP A 1 104 ? 3.800 -22.139 -39.656 1.00 78.12 104 ASP A O 1
ATOM 814 N N . GLY A 1 105 ? 2.402 -20.849 -38.487 1.00 73.81 105 GLY A N 1
ATOM 815 C CA . GLY A 1 105 ? 2.852 -21.324 -37.175 1.00 73.81 105 GLY A CA 1
ATOM 816 C C . GLY A 1 105 ? 4.139 -20.667 -36.662 1.00 73.81 105 GLY A C 1
ATOM 817 O O . GLY A 1 105 ? 4.671 -21.126 -35.657 1.00 73.81 105 GLY A O 1
ATOM 818 N N . GLU A 1 106 ? 4.619 -19.599 -37.303 1.00 78.00 106 GLU A N 1
ATOM 819 C CA . GLU A 1 106 ? 5.741 -18.782 -36.837 1.00 78.00 106 GLU A CA 1
ATOM 820 C C . GLU A 1 106 ? 5.250 -17.426 -36.314 1.00 78.00 106 GLU A C 1
ATOM 822 O O . GLU A 1 106 ? 4.344 -16.818 -36.886 1.00 78.00 106 GLU A O 1
ATOM 827 N N . LEU A 1 107 ? 5.868 -16.931 -35.237 1.00 83.12 107 LEU A N 1
ATOM 828 C CA . LEU A 1 107 ? 5.625 -15.589 -34.703 1.00 83.12 107 LEU A CA 1
ATOM 829 C C . LEU A 1 107 ? 6.666 -14.604 -35.244 1.00 83.12 107 LEU A C 1
ATOM 831 O O . LEU A 1 107 ? 7.864 -14.748 -34.981 1.00 83.12 107 LEU A O 1
ATOM 835 N N . HIS A 1 108 ? 6.177 -13.567 -35.916 1.00 84.12 108 HIS A N 1
ATOM 836 C CA . HIS A 1 108 ? 6.949 -12.445 -36.445 1.00 84.12 108 HIS A CA 1
ATOM 837 C C . HIS A 1 108 ? 6.527 -11.159 -35.742 1.00 84.12 108 HIS A C 1
ATOM 839 O O . HIS A 1 108 ? 5.354 -10.990 -35.408 1.00 84.12 108 HIS A O 1
ATOM 845 N N . ILE A 1 109 ? 7.470 -10.256 -35.478 1.00 86.19 109 ILE A N 1
ATOM 846 C CA . ILE A 1 109 ? 7.182 -8.963 -34.847 1.00 86.19 109 ILE A CA 1
ATOM 847 C C . ILE A 1 109 ? 7.632 -7.869 -35.800 1.00 86.19 109 ILE A C 1
ATOM 849 O O . ILE A 1 109 ? 8.814 -7.757 -36.103 1.00 86.19 109 ILE A O 1
ATOM 853 N N . HIS A 1 110 ? 6.692 -7.042 -36.241 1.00 86.06 110 HIS A N 1
ATOM 854 C CA . HIS A 1 110 ? 6.937 -5.939 -37.160 1.00 86.06 110 HIS A CA 1
ATOM 855 C C . HIS A 1 110 ? 6.750 -4.592 -36.457 1.00 86.06 110 HIS A C 1
ATOM 857 O O . HIS A 1 110 ? 5.930 -4.461 -35.546 1.00 86.06 110 HIS A O 1
ATOM 863 N N . ARG A 1 111 ? 7.461 -3.562 -36.919 1.00 81.88 111 ARG A N 1
ATOM 864 C CA . ARG A 1 111 ? 7.269 -2.168 -36.499 1.00 81.88 111 ARG A CA 1
ATOM 865 C C . ARG A 1 111 ? 7.213 -1.258 -37.728 1.00 81.88 111 ARG A C 1
ATOM 867 O O . ARG A 1 111 ? 8.056 -1.341 -38.619 1.00 81.88 111 ARG A O 1
ATOM 874 N N . ALA A 1 112 ? 6.204 -0.386 -37.772 1.00 70.69 112 ALA A N 1
ATOM 875 C CA . ALA A 1 112 ? 5.947 0.489 -38.921 1.00 70.69 112 ALA A CA 1
ATOM 876 C C . ALA A 1 112 ? 6.929 1.674 -39.023 1.00 70.69 112 ALA A C 1
ATOM 878 O O . ALA A 1 112 ? 7.171 2.196 -40.110 1.00 70.69 112 ALA A O 1
ATOM 879 N N . THR A 1 113 ? 7.485 2.120 -37.896 1.00 67.38 113 THR A N 1
ATOM 880 C CA . THR A 1 113 ? 8.401 3.265 -37.807 1.00 67.38 113 THR A CA 1
ATOM 881 C C . THR A 1 113 ? 9.832 2.812 -37.542 1.00 67.38 113 THR A C 1
ATOM 883 O O . THR A 1 113 ? 10.058 1.846 -36.814 1.00 67.38 113 THR A O 1
ATOM 886 N N . LYS A 1 114 ? 10.813 3.533 -38.107 1.00 61.81 114 LYS A N 1
ATOM 887 C CA . LYS A 1 114 ? 12.233 3.316 -37.798 1.00 61.81 114 LYS A CA 1
ATOM 888 C C . LYS A 1 114 ? 12.466 3.443 -36.298 1.00 61.81 114 LYS A C 1
ATOM 890 O O . LYS A 1 114 ? 12.043 4.433 -35.704 1.00 61.81 114 LYS A O 1
ATOM 895 N N . LEU A 1 115 ? 13.179 2.467 -35.741 1.00 58.12 115 LEU A N 1
ATOM 896 C CA . LEU A 1 115 ? 13.653 2.492 -34.363 1.00 58.12 115 LEU A CA 1
ATOM 897 C C . LEU A 1 115 ? 14.460 3.782 -34.154 1.00 58.12 115 LEU A C 1
ATOM 899 O O . LEU A 1 115 ? 15.500 3.986 -34.787 1.00 58.12 115 LEU A O 1
ATOM 903 N N . THR A 1 116 ? 13.978 4.681 -33.298 1.00 54.50 116 THR A N 1
ATOM 904 C CA . THR A 1 116 ? 14.836 5.736 -32.745 1.00 54.50 116 THR A CA 1
ATOM 905 C C . THR A 1 116 ? 15.855 5.065 -31.826 1.00 54.50 116 THR A C 1
ATOM 907 O O . THR A 1 116 ? 15.511 4.080 -31.185 1.00 54.50 116 THR A O 1
ATOM 910 N N . GLY A 1 117 ? 17.098 5.554 -31.764 1.00 48.53 117 GLY A N 1
ATOM 911 C CA . GLY A 1 117 ? 18.261 4.820 -31.222 1.00 48.53 117 GLY A CA 1
ATOM 912 C C . GLY A 1 117 ? 18.205 4.286 -29.775 1.00 48.53 117 GLY A C 1
ATOM 913 O O . GLY A 1 117 ? 19.186 3.697 -29.336 1.00 48.53 117 GLY A O 1
ATOM 914 N N . GLU A 1 118 ? 17.104 4.470 -29.046 1.00 53.84 118 GLU A N 1
ATOM 915 C CA . GLU A 1 118 ? 16.843 3.879 -27.726 1.00 53.84 118 GLU A CA 1
ATOM 916 C C . GLU A 1 118 ? 15.996 2.588 -27.780 1.00 53.84 118 GLU A C 1
ATOM 918 O O . GLU A 1 118 ? 15.912 1.873 -26.784 1.00 53.84 118 GLU A O 1
ATOM 923 N N . GLU A 1 119 ? 15.377 2.252 -28.916 1.00 62.16 119 GLU A N 1
ATOM 924 C CA . GLU A 1 119 ? 14.432 1.132 -29.019 1.00 62.16 119 GLU A CA 1
ATOM 925 C C . GLU A 1 119 ? 15.120 -0.199 -29.385 1.00 62.16 119 GLU A C 1
ATOM 927 O O . GLU A 1 119 ? 15.932 -0.270 -30.311 1.00 62.16 119 GLU A O 1
ATOM 932 N N . SER A 1 120 ? 14.778 -1.284 -28.677 1.00 66.75 120 SER A N 1
ATOM 933 C CA . SER A 1 120 ? 15.400 -2.600 -28.882 1.00 66.75 120 SER A CA 1
ATOM 934 C C . SER A 1 120 ? 14.979 -3.236 -30.211 1.00 66.75 120 SER A C 1
ATOM 936 O O . SER A 1 120 ? 13.788 -3.366 -30.502 1.00 66.75 120 SER A O 1
ATOM 938 N N . THR A 1 121 ? 15.958 -3.735 -30.971 1.00 75.31 121 THR A N 1
ATOM 939 C CA . THR A 1 121 ? 15.762 -4.522 -32.204 1.00 75.31 121 THR A CA 1
ATOM 940 C C . THR A 1 121 ? 15.296 -5.955 -31.945 1.00 75.31 121 THR A C 1
ATOM 942 O O . THR A 1 121 ? 15.005 -6.682 -32.889 1.00 75.31 121 THR A O 1
ATOM 945 N N . THR A 1 122 ? 15.243 -6.385 -30.682 1.00 80.62 122 THR A N 1
ATOM 946 C CA . THR A 1 122 ? 14.834 -7.740 -30.291 1.00 80.62 122 THR A CA 1
ATOM 947 C C . THR A 1 122 ? 13.861 -7.712 -29.116 1.00 80.62 122 THR A C 1
ATOM 949 O O . THR A 1 122 ? 13.891 -6.805 -28.273 1.00 80.62 122 THR A O 1
ATOM 952 N N . ARG A 1 123 ? 12.997 -8.724 -29.037 1.00 84.38 123 ARG A N 1
ATOM 953 C CA . ARG A 1 123 ? 12.123 -9.000 -27.893 1.00 84.38 123 ARG A CA 1
ATOM 954 C C . ARG A 1 123 ? 12.561 -10.291 -27.237 1.00 84.38 123 ARG A C 1
ATOM 956 O O . ARG A 1 123 ? 12.611 -11.327 -27.892 1.00 84.38 123 ARG A O 1
ATOM 963 N N . LYS A 1 124 ? 12.902 -10.229 -25.954 1.00 83.88 124 LYS A N 1
ATOM 964 C CA . LYS A 1 124 ? 13.345 -11.405 -25.203 1.00 83.88 124 LYS A CA 1
ATOM 965 C C . LYS A 1 124 ? 12.146 -12.220 -24.733 1.00 83.88 124 LYS A C 1
ATOM 967 O O . LYS A 1 124 ? 11.114 -11.668 -24.356 1.00 83.88 124 LYS A O 1
ATOM 972 N N . ILE A 1 125 ? 12.314 -13.534 -24.750 1.00 85.06 125 ILE A N 1
ATOM 973 C CA . ILE A 1 125 ? 11.431 -14.478 -24.081 1.00 85.06 125 ILE A CA 1
ATOM 974 C C . ILE A 1 125 ? 11.896 -14.546 -22.628 1.00 85.06 125 ILE A C 1
ATOM 976 O O . ILE A 1 125 ? 13.068 -14.777 -22.340 1.00 85.06 125 ILE A O 1
ATOM 980 N N . HIS A 1 126 ? 10.969 -14.290 -21.720 1.00 83.00 126 HIS A N 1
ATOM 981 C CA . HIS A 1 126 ? 11.170 -14.306 -20.284 1.00 83.00 126 HIS A CA 1
ATOM 982 C C . HIS A 1 126 ? 10.517 -15.552 -19.693 1.00 83.00 126 HIS A C 1
ATOM 984 O O . HIS A 1 126 ? 9.405 -15.913 -20.080 1.00 83.00 126 HIS A O 1
ATOM 990 N N . ASP A 1 127 ? 11.185 -16.176 -18.729 1.00 83.31 127 ASP A N 1
ATOM 991 C CA . ASP A 1 127 ? 10.552 -17.163 -17.862 1.00 83.31 127 ASP A CA 1
ATOM 992 C C . ASP A 1 127 ? 9.816 -16.428 -16.732 1.00 83.31 127 ASP A C 1
ATOM 994 O O . ASP A 1 127 ? 10.375 -15.558 -16.061 1.00 83.31 127 ASP A O 1
ATOM 998 N N . LEU A 1 128 ? 8.536 -16.742 -16.550 1.00 80.31 128 LEU A N 1
ATOM 999 C CA . LEU A 1 128 ? 7.736 -16.273 -15.429 1.00 80.31 128 LEU A CA 1
ATOM 1000 C C . LEU A 1 128 ? 8.134 -17.037 -14.165 1.0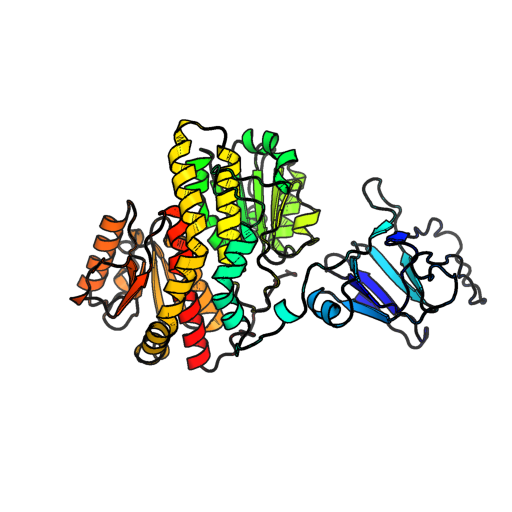0 80.31 128 LEU A C 1
ATOM 1002 O O . LEU A 1 128 ? 7.976 -18.256 -14.099 1.00 80.31 128 LEU A O 1
ATOM 1006 N N . ASP A 1 129 ? 8.528 -16.298 -13.131 1.00 72.12 129 ASP A N 1
ATOM 1007 C CA . ASP A 1 129 ? 8.774 -16.832 -11.782 1.00 72.12 129 ASP A CA 1
ATOM 1008 C C . ASP A 1 129 ? 7.474 -17.163 -11.013 1.00 72.12 129 ASP A C 1
ATOM 1010 O O . ASP A 1 129 ? 7.517 -17.568 -9.855 1.00 72.12 129 ASP A O 1
ATOM 1014 N N . MET A 1 130 ? 6.308 -16.972 -11.638 1.00 73.25 130 MET A N 1
ATOM 1015 C CA . MET A 1 130 ? 4.991 -17.179 -11.034 1.00 73.25 130 MET A CA 1
ATOM 1016 C C . MET A 1 130 ? 4.603 -18.663 -11.031 1.00 73.25 130 MET A C 1
ATOM 1018 O O . MET A 1 130 ? 4.748 -19.362 -12.039 1.00 73.25 130 MET A O 1
ATOM 1022 N N . GLU A 1 131 ? 4.040 -19.135 -9.919 1.00 77.06 131 GLU A N 1
ATOM 1023 C CA . GLU A 1 131 ? 3.500 -20.494 -9.804 1.00 77.06 131 GLU A CA 1
ATOM 1024 C C . GLU A 1 131 ? 1.967 -20.506 -9.888 1.00 77.06 131 GLU A C 1
ATOM 1026 O O . GLU A 1 131 ? 1.290 -19.625 -9.359 1.00 77.06 131 GLU A O 1
ATOM 1031 N N . LEU A 1 132 ? 1.392 -21.559 -10.482 1.00 74.75 132 LEU A N 1
ATOM 1032 C CA . LEU A 1 132 ? -0.065 -21.700 -10.645 1.00 74.75 132 LEU A CA 1
ATOM 1033 C C . LEU A 1 132 ? -0.821 -21.612 -9.304 1.00 74.75 132 LEU A C 1
ATOM 1035 O O . LEU A 1 132 ? -1.907 -21.044 -9.222 1.00 74.75 132 LEU A O 1
ATOM 1039 N N . ASN A 1 133 ? -0.237 -22.129 -8.221 1.00 75.81 133 ASN A N 1
ATOM 1040 C CA . ASN A 1 133 ? -0.852 -22.082 -6.892 1.00 75.81 133 ASN A CA 1
ATOM 1041 C C . ASN A 1 133 ? -1.021 -20.649 -6.356 1.00 75.81 133 ASN A C 1
ATOM 1043 O O . ASN A 1 133 ? -1.925 -20.394 -5.555 1.00 75.81 133 ASN A O 1
ATOM 1047 N N . GLU A 1 134 ? -0.202 -19.695 -6.804 1.00 78.75 134 GLU A N 1
ATOM 1048 C CA . GLU A 1 134 ? -0.285 -18.297 -6.372 1.00 78.75 134 GLU A CA 1
ATOM 1049 C C . GLU A 1 134 ? -1.547 -17.605 -6.904 1.00 78.75 134 GLU A C 1
ATOM 1051 O O . GLU A 1 134 ? -2.095 -16.732 -6.230 1.00 78.75 134 GLU A O 1
ATOM 1056 N N . ILE A 1 135 ? -2.079 -18.066 -8.039 1.00 80.69 135 ILE A N 1
ATOM 1057 C CA . ILE A 1 135 ? -3.297 -17.528 -8.665 1.00 80.69 135 ILE A CA 1
ATOM 1058 C C . ILE A 1 135 ? -4.560 -18.356 -8.378 1.00 80.69 135 ILE A C 1
ATOM 1060 O O . ILE A 1 135 ? -5.648 -18.004 -8.821 1.00 80.69 135 ILE A O 1
ATOM 1064 N N . MET A 1 136 ? -4.445 -19.437 -7.602 1.00 84.06 136 MET A N 1
ATOM 1065 C CA . MET A 1 136 ? -5.568 -20.297 -7.202 1.00 84.06 136 MET A CA 1
ATOM 1066 C C . MET A 1 136 ? -6.047 -19.980 -5.782 1.00 84.06 136 MET A C 1
ATOM 1068 O O . MET A 1 136 ? -5.242 -19.668 -4.913 1.00 84.06 136 MET A O 1
ATOM 1072 N N . LYS A 1 137 ? -7.346 -20.116 -5.488 1.00 84.50 137 LYS A N 1
ATOM 1073 C CA . LYS A 1 137 ? -7.892 -19.830 -4.140 1.00 84.50 137 LYS A CA 1
ATOM 1074 C C . LYS A 1 137 ? -7.383 -20.777 -3.043 1.00 84.50 137 LYS A C 1
ATOM 1076 O O . LYS A 1 137 ? -7.347 -20.403 -1.872 1.00 84.50 137 LYS A O 1
ATOM 1081 N N . GLY A 1 138 ? -6.980 -21.996 -3.407 1.00 87.06 138 GLY A N 1
ATOM 1082 C CA . GLY A 1 138 ? -6.543 -23.013 -2.449 1.00 87.06 138 GLY A CA 1
ATOM 1083 C C . GLY A 1 138 ? -7.658 -23.366 -1.448 1.00 87.06 138 GLY A C 1
ATOM 1084 O O . GLY A 1 138 ? -8.776 -23.641 -1.883 1.00 87.06 138 GLY A O 1
ATOM 1085 N N . PRO A 1 139 ? -7.393 -23.369 -0.125 1.00 89.69 139 PRO A N 1
ATOM 1086 C CA . PRO A 1 139 ? -8.389 -23.717 0.894 1.00 89.69 139 PRO A CA 1
ATOM 1087 C C . PRO A 1 139 ? -9.385 -22.585 1.215 1.00 89.69 139 PRO A C 1
ATOM 1089 O O . PRO A 1 139 ? -10.306 -22.788 2.008 1.00 89.69 139 PRO A O 1
ATOM 1092 N N . TYR A 1 140 ? -9.207 -21.391 0.644 1.00 92.69 140 TYR A N 1
ATOM 1093 C CA . TYR A 1 140 ? -10.013 -20.210 0.952 1.00 92.69 140 TYR A CA 1
ATOM 1094 C C . TYR A 1 140 ? -11.217 -20.070 0.015 1.00 92.69 140 TYR A C 1
ATOM 1096 O O . TYR A 1 140 ? -11.195 -20.508 -1.134 1.00 92.69 140 TYR A O 1
ATOM 1104 N N . LYS A 1 141 ? -12.282 -19.409 0.489 1.00 91.56 141 LYS A N 1
ATOM 1105 C CA . LYS A 1 141 ? -13.491 -19.164 -0.325 1.00 91.56 141 LYS A CA 1
ATOM 1106 C C . LYS A 1 141 ? -13.313 -18.023 -1.332 1.00 91.56 141 LYS A C 1
ATOM 1108 O O . LYS A 1 141 ? -13.841 -18.077 -2.445 1.00 91.56 141 LYS A O 1
ATOM 1113 N N . HIS A 1 142 ? -12.558 -17.002 -0.940 1.00 94.31 142 HIS A N 1
ATOM 1114 C CA . HIS A 1 142 ? -12.336 -15.776 -1.705 1.00 94.31 142 HIS A CA 1
ATOM 1115 C C . HIS A 1 142 ? -10.835 -15.494 -1.819 1.00 94.31 142 HIS A C 1
ATOM 1117 O O . HIS A 1 142 ? -10.079 -15.827 -0.900 1.00 94.31 142 HIS A O 1
ATOM 1123 N N . PHE A 1 143 ? -10.412 -14.865 -2.916 1.00 93.81 143 PHE A N 1
ATOM 1124 C CA . PHE A 1 143 ? -9.033 -14.406 -3.091 1.00 93.81 143 PHE A CA 1
ATOM 1125 C C . PHE A 1 143 ? -8.654 -13.384 -2.029 1.00 93.81 143 PHE A C 1
ATOM 1127 O O . PHE A 1 143 ? -7.596 -13.522 -1.427 1.00 93.81 143 PHE A O 1
ATOM 1134 N N . MET A 1 144 ? -9.545 -12.443 -1.702 1.00 95.19 144 MET A N 1
ATOM 1135 C CA . MET A 1 144 ? -9.260 -11.471 -0.642 1.00 95.19 144 MET A CA 1
ATOM 1136 C C . MET A 1 144 ? -8.964 -12.154 0.704 1.00 95.19 144 MET A C 1
ATOM 1138 O O . MET A 1 144 ? -8.051 -11.744 1.416 1.00 95.19 144 MET A O 1
ATOM 1142 N N . GLN A 1 145 ? -9.687 -13.227 1.055 1.00 96.12 145 GLN A N 1
ATOM 1143 C CA . GLN A 1 145 ? -9.401 -13.979 2.282 1.00 96.12 145 GLN A CA 1
ATOM 1144 C C . GLN A 1 145 ? -8.027 -14.650 2.205 1.00 96.12 145 GLN A C 1
ATOM 1146 O O . GLN A 1 145 ? -7.232 -14.502 3.128 1.00 96.12 145 GLN A O 1
ATOM 1151 N N . LYS A 1 146 ? -7.727 -15.346 1.100 1.00 95.50 146 LYS A N 1
ATOM 1152 C CA . LYS A 1 146 ? -6.407 -15.947 0.861 1.00 95.50 146 LYS A CA 1
ATOM 1153 C C . LYS A 1 146 ? -5.300 -14.909 1.052 1.00 95.50 146 LYS A C 1
ATOM 1155 O O . LYS A 1 146 ? -4.392 -15.113 1.845 1.00 95.50 146 LYS A O 1
ATOM 1160 N N . GLU A 1 147 ? -5.417 -13.774 0.379 1.00 96.50 147 GLU A N 1
ATOM 1161 C CA . GLU A 1 147 ? -4.394 -12.730 0.346 1.00 96.50 147 GLU A CA 1
ATOM 1162 C C . GLU A 1 147 ? -4.183 -12.063 1.707 1.00 96.50 147 GLU A C 1
ATOM 1164 O O . GLU A 1 147 ? -3.040 -11.783 2.062 1.00 96.50 147 GLU A O 1
ATOM 1169 N N . ILE A 1 148 ? -5.241 -11.885 2.513 1.00 97.81 148 ILE A N 1
ATOM 1170 C CA . ILE A 1 148 ? -5.114 -11.416 3.903 1.00 97.81 148 ILE A CA 1
ATOM 1171 C C . ILE A 1 148 ? -4.309 -12.416 4.739 1.00 97.81 148 ILE A C 1
ATOM 1173 O O . ILE A 1 148 ? -3.427 -12.007 5.499 1.00 97.81 148 ILE A O 1
ATOM 1177 N N . PHE A 1 149 ? -4.600 -13.712 4.604 1.00 97.62 149 PHE A N 1
ATOM 1178 C CA . PHE A 1 149 ? -3.952 -14.777 5.373 1.00 97.62 149 PHE A CA 1
ATOM 1179 C C . PHE A 1 149 ? -2.540 -15.125 4.879 1.00 97.62 149 PHE A C 1
ATOM 1181 O O . PHE A 1 149 ? -1.746 -15.660 5.652 1.00 97.62 149 PHE A O 1
ATOM 1188 N N . GLU A 1 150 ? -2.202 -14.781 3.636 1.00 96.69 150 GLU A N 1
ATOM 1189 C CA . GLU A 1 150 ? -0.859 -14.916 3.057 1.00 96.69 150 GLU A CA 1
ATOM 1190 C C . GLU A 1 150 ? 0.099 -13.792 3.465 1.00 96.69 150 GLU A C 1
ATOM 1192 O O . GLU A 1 150 ? 1.304 -13.911 3.241 1.00 96.69 150 GLU A O 1
ATOM 1197 N N . GLN A 1 151 ? -0.384 -12.723 4.109 1.00 98.19 151 GLN A N 1
ATOM 1198 C CA . GLN A 1 151 ? 0.459 -11.594 4.519 1.00 98.19 151 GLN A CA 1
ATOM 1199 C C . GLN A 1 151 ? 1.709 -11.970 5.335 1.00 98.19 151 GLN A C 1
ATOM 1201 O O . GLN A 1 151 ? 2.753 -11.356 5.110 1.00 98.19 151 GLN A O 1
ATOM 1206 N N . PRO A 1 152 ? 1.701 -12.971 6.240 1.00 98.06 152 PRO A N 1
ATOM 1207 C CA . PRO A 1 152 ? 2.929 -13.436 6.883 1.00 98.06 152 PRO A CA 1
ATOM 1208 C C . PRO A 1 152 ? 4.008 -13.889 5.892 1.00 98.06 152 PRO A C 1
ATOM 1210 O O . PRO A 1 152 ? 5.191 -13.637 6.103 1.00 98.06 152 PRO A O 1
ATOM 1213 N N . GLU A 1 153 ? 3.615 -14.559 4.811 1.00 96.38 153 GLU A N 1
ATOM 1214 C CA . GLU A 1 153 ? 4.543 -15.029 3.787 1.00 96.38 153 GLU A CA 1
ATOM 1215 C C . GLU A 1 153 ? 4.921 -13.907 2.818 1.00 96.38 153 GLU A C 1
ATOM 1217 O O . GLU A 1 153 ? 6.106 -13.715 2.548 1.00 96.38 153 GLU A O 1
ATOM 1222 N N . SER A 1 154 ? 3.954 -13.110 2.350 1.00 96.56 154 SER A N 1
ATOM 1223 C CA . SER A 1 154 ? 4.225 -12.019 1.406 1.00 96.56 154 SER A CA 1
ATOM 1224 C C . SER A 1 154 ? 5.142 -10.953 2.014 1.00 96.56 154 SER A C 1
ATOM 1226 O O . SER A 1 154 ? 6.081 -10.503 1.361 1.00 96.56 154 SER A O 1
ATOM 1228 N N . THR A 1 155 ? 4.942 -10.597 3.288 1.00 97.00 155 THR A N 1
ATOM 1229 C CA . THR A 1 155 ? 5.813 -9.649 4.001 1.00 97.00 155 THR A CA 1
ATOM 1230 C C . THR A 1 155 ? 7.229 -10.199 4.166 1.00 97.00 155 THR A C 1
ATOM 1232 O O . THR A 1 155 ? 8.200 -9.470 3.958 1.00 97.00 155 THR A O 1
ATOM 1235 N N . PHE A 1 156 ? 7.376 -11.495 4.456 1.00 96.69 156 PHE A N 1
ATOM 1236 C CA . PHE A 1 156 ? 8.681 -12.157 4.480 1.00 96.69 156 PHE A CA 1
ATOM 1237 C C . PHE A 1 156 ? 9.350 -12.170 3.097 1.00 96.69 156 PHE A C 1
ATOM 1239 O O . PHE A 1 156 ? 10.539 -11.865 2.981 1.00 96.69 156 PHE A O 1
ATOM 1246 N N . ASN A 1 157 ? 8.594 -12.455 2.036 1.00 95.62 157 ASN A N 1
ATOM 1247 C CA . ASN A 1 157 ? 9.082 -12.463 0.655 1.00 95.62 157 ASN A CA 1
ATOM 1248 C C . ASN A 1 157 ? 9.549 -11.081 0.191 1.00 95.62 157 ASN A C 1
ATOM 1250 O O . ASN A 1 157 ? 10.553 -10.989 -0.517 1.00 95.62 157 ASN A O 1
ATOM 1254 N N . THR A 1 158 ? 8.895 -10.010 0.647 1.00 97.06 158 THR A N 1
ATOM 1255 C CA . THR A 1 158 ? 9.337 -8.632 0.405 1.00 97.06 158 THR A CA 1
ATOM 1256 C C . THR A 1 158 ? 10.717 -8.349 0.999 1.00 97.06 158 THR A C 1
ATOM 1258 O O . THR A 1 158 ? 11.485 -7.606 0.389 1.00 97.06 158 THR A O 1
ATOM 1261 N N . MET A 1 159 ? 11.050 -8.936 2.154 1.00 96.88 159 MET A N 1
ATOM 1262 C CA . MET A 1 159 ? 12.332 -8.740 2.855 1.00 96.88 159 MET A CA 1
ATOM 1263 C C . MET A 1 159 ? 13.439 -9.701 2.392 1.00 96.88 159 MET A C 1
ATOM 1265 O O . MET A 1 159 ? 14.628 -9.438 2.600 1.00 96.88 159 MET A O 1
ATOM 1269 N N . ARG A 1 160 ? 13.060 -10.829 1.783 1.00 93.50 160 ARG A N 1
ATOM 1270 C CA 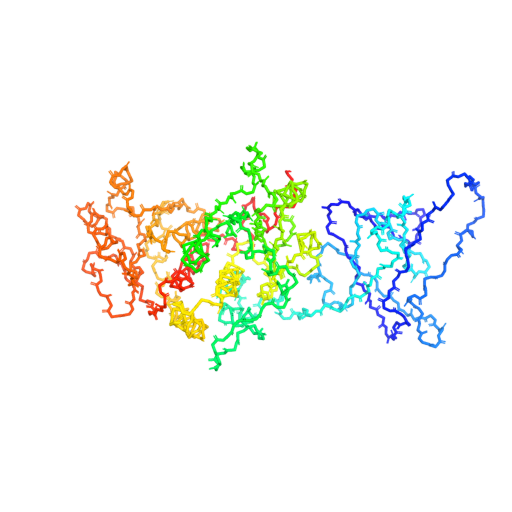. ARG A 1 160 ? 13.962 -11.923 1.407 1.00 93.50 160 ARG A CA 1
ATOM 1271 C C . ARG A 1 160 ? 15.101 -11.427 0.509 1.00 93.50 160 ARG A C 1
ATOM 1273 O O . ARG A 1 160 ? 14.872 -10.792 -0.515 1.00 93.50 160 ARG A O 1
ATOM 1280 N N . GLY A 1 161 ? 16.340 -11.725 0.909 1.00 92.25 161 GLY A N 1
ATOM 1281 C CA . GLY A 1 161 ? 17.554 -11.342 0.173 1.00 92.25 161 GLY A CA 1
ATOM 1282 C C . GLY A 1 161 ? 17.889 -9.844 0.200 1.00 92.25 161 GLY A C 1
ATOM 1283 O O . GLY A 1 161 ? 18.855 -9.438 -0.439 1.00 92.25 161 GLY A O 1
ATOM 1284 N N . ARG A 1 162 ? 17.110 -9.025 0.922 1.00 95.81 162 ARG A N 1
ATOM 1285 C CA . ARG A 1 162 ? 17.290 -7.565 1.020 1.00 95.81 162 ARG A CA 1
ATOM 1286 C C . ARG A 1 162 ? 17.661 -7.109 2.418 1.00 95.81 162 ARG A C 1
ATOM 1288 O O . ARG A 1 162 ? 18.310 -6.080 2.554 1.00 95.81 162 ARG A O 1
ATOM 1295 N N . ILE A 1 163 ? 17.252 -7.853 3.441 1.00 96.12 163 ILE A N 1
ATOM 1296 C CA . ILE A 1 163 ? 17.608 -7.583 4.833 1.00 96.12 163 ILE A CA 1
ATOM 1297 C C . ILE A 1 163 ? 18.534 -8.685 5.335 1.00 96.12 163 ILE A C 1
ATOM 1299 O O . ILE A 1 163 ? 18.190 -9.866 5.294 1.00 96.12 163 ILE A O 1
ATOM 1303 N N . ASP A 1 164 ? 19.686 -8.277 5.853 1.00 95.12 164 ASP A N 1
ATOM 1304 C CA . ASP A 1 164 ? 20.543 -9.111 6.682 1.00 95.12 164 ASP A CA 1
ATOM 1305 C C . ASP A 1 164 ? 20.215 -8.828 8.152 1.00 95.12 164 ASP A C 1
ATOM 1307 O O . ASP A 1 164 ? 20.587 -7.791 8.710 1.00 95.12 164 ASP A O 1
ATOM 1311 N N . PHE A 1 165 ? 19.486 -9.754 8.774 1.00 93.00 165 PHE A N 1
ATOM 1312 C CA . PHE A 1 165 ? 19.058 -9.644 10.168 1.00 93.00 165 PHE A CA 1
ATOM 1313 C C . PHE A 1 165 ? 20.179 -9.895 11.185 1.00 93.00 165 PHE A C 1
ATOM 1315 O O . PHE A 1 165 ? 19.999 -9.553 12.356 1.00 93.00 165 PHE A O 1
ATOM 1322 N N . GLU A 1 166 ? 21.297 -10.504 10.781 1.00 92.06 166 GLU A N 1
ATOM 1323 C CA . GLU A 1 166 ? 22.445 -10.745 11.663 1.00 92.06 166 GLU A CA 1
ATOM 1324 C C . GLU A 1 166 ? 23.296 -9.480 11.764 1.00 92.06 166 GLU A C 1
ATOM 1326 O O . GLU A 1 166 ? 23.593 -9.007 12.862 1.00 92.06 166 GLU A O 1
ATOM 1331 N N . ASN A 1 167 ? 23.604 -8.871 10.616 1.00 92.94 167 ASN A N 1
ATOM 1332 C CA . ASN A 1 167 ? 24.405 -7.648 10.559 1.00 92.94 167 ASN A CA 1
ATOM 1333 C C . ASN A 1 167 ? 23.573 -6.359 10.632 1.00 92.94 167 ASN A C 1
ATOM 1335 O O . ASN A 1 167 ? 24.142 -5.272 10.726 1.00 92.94 167 ASN A O 1
ATOM 1339 N N . ASN A 1 168 ? 22.240 -6.461 10.636 1.00 93.19 168 ASN A N 1
ATOM 1340 C CA . ASN A 1 168 ? 21.304 -5.332 10.618 1.00 93.19 168 ASN A CA 1
ATOM 1341 C C . ASN A 1 168 ? 21.549 -4.383 9.438 1.00 93.19 168 ASN A C 1
ATOM 1343 O O . ASN A 1 168 ? 21.610 -3.165 9.607 1.00 93.19 168 ASN A O 1
ATOM 1347 N N . THR A 1 169 ? 21.702 -4.945 8.238 1.00 93.31 169 THR A N 1
ATOM 1348 C CA . THR A 1 169 ? 21.899 -4.157 7.015 1.00 93.31 169 THR A CA 1
ATOM 1349 C C . THR A 1 169 ? 20.762 -4.381 6.031 1.00 93.31 169 THR A C 1
ATOM 1351 O O . THR A 1 169 ? 20.149 -5.447 5.989 1.00 93.31 169 THR A O 1
ATOM 1354 N N . VAL A 1 170 ? 20.470 -3.349 5.242 1.00 95.81 170 VAL A N 1
ATOM 1355 C CA . VAL A 1 170 ? 19.493 -3.404 4.155 1.00 95.81 170 VAL A CA 1
ATOM 1356 C C . VAL A 1 170 ? 20.233 -3.141 2.855 1.00 95.81 170 VAL A C 1
ATOM 1358 O O . VAL A 1 170 ? 21.020 -2.200 2.774 1.00 95.81 170 VAL A O 1
ATOM 1361 N N . ASN A 1 171 ? 19.986 -3.958 1.837 1.00 94.44 171 ASN A N 1
ATOM 1362 C CA . ASN A 1 171 ? 20.534 -3.781 0.504 1.00 94.44 171 ASN A CA 1
ATOM 1363 C C . ASN A 1 171 ? 19.426 -3.907 -0.544 1.00 94.44 171 ASN A C 1
ATOM 1365 O O . ASN A 1 171 ? 18.753 -4.932 -0.654 1.00 94.44 171 ASN A O 1
ATOM 1369 N N . LEU A 1 172 ? 19.252 -2.849 -1.331 1.00 95.50 172 LEU A N 1
ATOM 1370 C CA . LEU A 1 172 ? 18.267 -2.775 -2.400 1.00 95.50 172 LEU A CA 1
ATOM 1371 C C . LEU A 1 172 ? 19.001 -2.634 -3.732 1.00 95.50 172 LEU A C 1
ATOM 1373 O O . LEU A 1 172 ? 19.274 -1.525 -4.185 1.00 95.50 172 LEU A O 1
ATOM 1377 N N . GLY A 1 173 ? 19.305 -3.773 -4.366 1.00 92.75 173 GLY A N 1
ATOM 1378 C CA . GLY A 1 173 ? 20.089 -3.831 -5.607 1.00 92.75 173 GLY A CA 1
ATOM 1379 C C . GLY A 1 173 ? 19.571 -2.903 -6.713 1.00 92.75 173 GLY A C 1
ATOM 1380 O O . GLY A 1 173 ? 20.364 -2.239 -7.376 1.00 92.75 173 GLY A O 1
ATOM 1381 N N . GLY A 1 174 ? 18.246 -2.772 -6.840 1.00 92.31 174 GLY A N 1
ATOM 1382 C CA . GLY A 1 174 ? 17.602 -1.896 -7.824 1.00 92.31 174 GLY A CA 1
ATOM 1383 C C . GLY A 1 174 ? 17.813 -0.394 -7.603 1.00 92.31 174 GLY A C 1
ATOM 1384 O O . GLY A 1 174 ? 17.513 0.383 -8.501 1.00 92.31 174 GLY A O 1
ATOM 1385 N N . LEU A 1 175 ? 18.347 0.028 -6.449 1.00 94.31 175 LEU A N 1
ATOM 1386 C CA . LEU A 1 175 ? 18.615 1.434 -6.119 1.00 94.31 175 LEU A CA 1
ATOM 1387 C C . LEU A 1 175 ? 20.103 1.792 -6.097 1.00 94.31 175 LEU A C 1
ATOM 1389 O O . LEU A 1 175 ? 20.437 2.974 -6.032 1.00 94.31 175 LEU A O 1
ATOM 1393 N N . VAL A 1 176 ? 21.007 0.809 -6.156 1.00 91.00 176 VAL A N 1
ATOM 1394 C CA . VAL A 1 176 ? 22.456 1.030 -5.994 1.00 91.00 176 VAL A CA 1
ATOM 1395 C C . VAL A 1 176 ? 22.997 2.041 -7.013 1.00 91.00 176 VAL A C 1
ATOM 1397 O O . VAL A 1 176 ? 23.778 2.915 -6.643 1.00 91.00 176 VAL A O 1
ATOM 1400 N N . GLY A 1 177 ? 22.541 1.974 -8.269 1.00 91.00 177 GLY A N 1
ATOM 1401 C CA . GLY A 1 177 ? 22.975 2.890 -9.333 1.00 91.00 177 GLY A CA 1
ATOM 1402 C C . GLY A 1 177 ? 22.544 4.348 -9.119 1.00 91.00 177 GLY A C 1
ATOM 1403 O O . GLY A 1 177 ? 23.326 5.261 -9.376 1.00 91.00 177 GLY A O 1
ATOM 1404 N N . ALA A 1 178 ? 21.339 4.571 -8.586 1.00 92.00 178 ALA A N 1
ATOM 1405 C CA . ALA A 1 178 ? 20.759 5.904 -8.394 1.00 92.00 178 ALA A CA 1
ATOM 1406 C C . ALA A 1 178 ? 20.985 6.482 -6.982 1.00 92.00 178 ALA A C 1
ATOM 1408 O O . ALA A 1 178 ? 20.726 7.662 -6.743 1.00 92.00 178 ALA A O 1
ATOM 1409 N N . LEU A 1 179 ? 21.510 5.687 -6.039 1.00 92.88 179 LEU A N 1
ATOM 1410 C CA . LEU A 1 179 ? 21.646 6.045 -4.621 1.00 92.88 179 LEU A CA 1
ATOM 1411 C C . LEU A 1 179 ? 22.353 7.389 -4.399 1.00 92.88 179 LEU A C 1
ATOM 1413 O O . LEU A 1 179 ? 21.924 8.200 -3.579 1.00 92.88 179 LEU A O 1
ATOM 1417 N N . SER A 1 180 ? 23.442 7.631 -5.133 1.00 91.50 180 SER A N 1
ATOM 1418 C CA . SER A 1 180 ? 24.217 8.869 -4.999 1.00 91.50 180 SER A CA 1
ATOM 1419 C C . SER A 1 180 ? 23.452 10.111 -5.472 1.00 91.50 180 SER A C 1
ATOM 1421 O O . SER A 1 180 ? 23.683 11.198 -4.943 1.00 91.50 180 SER A O 1
ATOM 1423 N N . GLY A 1 181 ? 22.549 9.951 -6.444 1.00 92.75 181 GLY A N 1
ATOM 1424 C CA . GLY A 1 181 ? 21.648 11.000 -6.912 1.00 92.75 181 GLY A CA 1
ATOM 1425 C C . GLY A 1 181 ? 20.546 11.266 -5.893 1.00 92.75 181 GLY A C 1
ATOM 1426 O O . GLY A 1 181 ? 20.377 12.408 -5.474 1.00 92.75 181 GLY A O 1
ATOM 1427 N N . ILE A 1 182 ? 19.888 10.206 -5.411 1.00 94.19 182 ILE A N 1
ATOM 1428 C CA . ILE A 1 182 ? 18.791 10.305 -4.435 1.00 94.19 182 ILE A CA 1
ATOM 1429 C C . ILE A 1 182 ? 19.262 10.982 -3.141 1.00 94.19 182 ILE A C 1
ATOM 1431 O O . ILE A 1 182 ? 18.600 11.883 -2.638 1.00 94.19 182 ILE A O 1
ATOM 1435 N N . LYS A 1 183 ? 20.449 10.631 -2.625 1.00 91.44 183 LYS A N 1
ATOM 1436 C CA . LYS A 1 183 ? 21.022 11.270 -1.422 1.00 91.44 183 LYS A CA 1
ATOM 1437 C C . LYS A 1 183 ? 21.342 12.761 -1.593 1.00 91.44 183 LYS A C 1
ATOM 1439 O O . LYS A 1 183 ? 21.487 13.464 -0.599 1.00 91.44 183 LYS A O 1
ATOM 1444 N N . LYS A 1 184 ? 21.505 13.243 -2.830 1.00 93.38 184 LYS A N 1
ATOM 1445 C CA . LYS A 1 184 ? 21.748 14.665 -3.139 1.00 93.38 184 LYS A CA 1
ATOM 1446 C C . LYS A 1 184 ? 20.461 15.435 -3.421 1.00 93.38 184 LYS A C 1
ATOM 1448 O O . LYS A 1 184 ? 20.521 16.662 -3.532 1.00 93.38 184 LYS A O 1
ATOM 1453 N N . SER A 1 185 ? 19.334 14.742 -3.571 1.00 94.62 185 SER A N 1
ATOM 1454 C CA . SER A 1 185 ? 18.042 15.387 -3.751 1.00 94.62 185 SER A CA 1
ATOM 1455 C C . SER A 1 185 ? 17.702 16.256 -2.544 1.00 94.62 185 SER A C 1
ATOM 1457 O O . SER A 1 185 ? 18.154 16.013 -1.426 1.00 94.62 185 SER A O 1
ATOM 1459 N N . ARG A 1 186 ? 16.897 17.295 -2.768 1.00 94.69 186 ARG A N 1
ATOM 1460 C CA . ARG A 1 186 ? 16.465 18.224 -1.711 1.00 94.69 186 ARG A CA 1
ATOM 1461 C C . ARG A 1 186 ? 15.061 17.956 -1.205 1.00 94.69 186 ARG A C 1
ATOM 1463 O O . ARG A 1 186 ? 14.685 18.487 -0.166 1.00 94.69 186 ARG A O 1
ATOM 1470 N N . ARG A 1 187 ? 14.291 17.154 -1.934 1.00 97.19 187 ARG A N 1
ATOM 1471 C CA . ARG A 1 187 ? 12.918 16.797 -1.603 1.00 97.19 187 ARG A CA 1
ATOM 1472 C C . ARG A 1 187 ? 12.570 15.455 -2.234 1.00 97.19 187 ARG A C 1
ATOM 1474 O O . ARG A 1 187 ? 13.047 15.118 -3.319 1.00 97.19 187 ARG A O 1
ATOM 1481 N N . MET A 1 188 ? 11.737 14.699 -1.532 1.00 98.00 188 MET A N 1
ATOM 1482 C CA . MET A 1 188 ? 11.105 13.492 -2.048 1.00 98.00 188 MET A CA 1
ATOM 1483 C C . MET A 1 188 ? 9.615 13.734 -2.262 1.00 98.00 188 MET A C 1
ATOM 1485 O O . MET A 1 188 ? 8.950 14.347 -1.426 1.00 98.00 188 MET A O 1
ATOM 1489 N N . ILE A 1 189 ? 9.090 13.243 -3.379 1.00 98.38 189 ILE A N 1
ATOM 1490 C CA . ILE A 1 189 ? 7.671 13.325 -3.725 1.00 98.38 189 ILE A CA 1
ATOM 1491 C C . ILE A 1 189 ? 7.172 11.903 -3.951 1.00 98.38 189 ILE A C 1
ATOM 1493 O O . ILE A 1 189 ? 7.607 11.238 -4.885 1.00 98.38 189 ILE A O 1
ATOM 1497 N N . MET A 1 190 ? 6.284 11.425 -3.089 1.00 98.62 190 MET A N 1
ATOM 1498 C CA . MET A 1 190 ? 5.625 10.132 -3.236 1.00 98.62 190 MET A CA 1
ATOM 1499 C C . MET A 1 190 ? 4.302 10.321 -3.973 1.00 98.62 190 MET A C 1
ATOM 1501 O O . MET A 1 190 ? 3.454 11.087 -3.522 1.00 98.62 190 MET A O 1
ATOM 1505 N N . ILE A 1 191 ? 4.129 9.626 -5.093 1.00 98.56 191 ILE A N 1
ATOM 1506 C CA . ILE A 1 191 ? 2.989 9.773 -6.000 1.00 98.56 191 ILE A CA 1
ATOM 1507 C C . ILE A 1 191 ? 2.317 8.410 -6.160 1.00 98.56 191 ILE A C 1
ATOM 1509 O O . ILE A 1 191 ? 2.968 7.429 -6.529 1.00 98.56 191 ILE A O 1
ATOM 1513 N N . ALA A 1 192 ? 1.022 8.341 -5.857 1.00 97.94 192 ALA A N 1
ATOM 1514 C CA . ALA A 1 192 ? 0.240 7.110 -5.941 1.00 97.94 192 ALA A CA 1
ATOM 1515 C C . ALA A 1 192 ? -1.272 7.395 -5.985 1.00 97.94 192 ALA A C 1
ATOM 1517 O O . ALA A 1 192 ? -1.707 8.535 -5.819 1.00 97.94 192 ALA A O 1
ATOM 1518 N N . CYS A 1 193 ? -2.075 6.342 -6.157 1.00 96.44 193 CYS A N 1
ATOM 1519 C CA . CYS A 1 193 ? -3.538 6.389 -6.079 1.00 96.44 193 CYS A CA 1
ATOM 1520 C C . CYS A 1 193 ? -4.070 5.392 -5.034 1.00 96.44 193 CYS A C 1
ATOM 1522 O O . CYS A 1 193 ? -3.454 4.352 -4.787 1.00 96.44 193 CYS A O 1
ATOM 1524 N N . GLY A 1 194 ? -5.229 5.693 -4.439 1.00 95.12 194 GLY A N 1
ATOM 1525 C CA . GLY A 1 194 ? -5.978 4.773 -3.567 1.00 95.12 194 GLY A CA 1
ATOM 1526 C C . GLY A 1 194 ? -5.161 4.196 -2.404 1.00 95.12 194 GLY A C 1
ATOM 1527 O O . GLY A 1 194 ? -4.453 4.920 -1.704 1.00 95.12 194 GLY A O 1
ATOM 1528 N N . THR A 1 195 ? -5.227 2.877 -2.211 1.00 97.19 195 THR A N 1
ATOM 1529 C CA . THR A 1 195 ? -4.486 2.169 -1.151 1.00 97.19 195 THR A CA 1
ATOM 1530 C C . THR A 1 195 ? -2.968 2.412 -1.210 1.00 97.19 195 THR A C 1
ATOM 1532 O O . THR A 1 195 ? -2.343 2.593 -0.167 1.00 97.19 195 THR A O 1
ATOM 1535 N N . SER A 1 196 ? -2.359 2.517 -2.399 1.00 97.88 196 SER A N 1
ATOM 1536 C CA . SER A 1 196 ? -0.921 2.822 -2.512 1.00 97.88 196 SER A CA 1
ATOM 1537 C C . SER A 1 196 ? -0.578 4.238 -2.034 1.00 97.88 196 SER A C 1
ATOM 1539 O O . SER A 1 196 ? 0.486 4.451 -1.454 1.00 97.88 196 SER A O 1
ATOM 1541 N N . TYR A 1 197 ? -1.495 5.201 -2.187 1.00 98.31 197 TYR A N 1
ATOM 1542 C CA . TYR A 1 197 ? -1.354 6.533 -1.586 1.00 98.31 197 TYR A CA 1
ATOM 1543 C C . TYR A 1 197 ? -1.408 6.474 -0.053 1.00 98.31 197 TYR A C 1
ATOM 1545 O O . TYR A 1 197 ? -0.604 7.126 0.619 1.00 98.31 197 TYR A O 1
ATOM 1553 N N . HIS A 1 198 ? -2.277 5.638 0.521 1.00 98.38 198 HIS A N 1
ATOM 1554 C CA . HIS A 1 198 ? -2.288 5.415 1.969 1.00 98.38 198 HIS A CA 1
ATOM 1555 C C . HIS A 1 198 ? -0.987 4.793 2.475 1.00 98.38 198 HIS A C 1
ATOM 1557 O O . HIS A 1 198 ? -0.548 5.137 3.572 1.00 98.38 198 HIS A O 1
ATOM 1563 N N . THR A 1 199 ? -0.333 3.927 1.697 1.00 98.12 199 THR A N 1
ATOM 1564 C CA . THR A 1 199 ? 0.995 3.418 2.059 1.00 98.12 199 THR A CA 1
ATOM 1565 C C . THR A 1 199 ? 2.012 4.555 2.152 1.00 98.12 199 THR A C 1
ATOM 1567 O O . THR A 1 199 ? 2.711 4.661 3.159 1.00 98.12 199 THR A O 1
ATOM 1570 N N . CYS A 1 200 ? 2.050 5.450 1.159 1.00 98.38 200 CYS A N 1
ATOM 1571 C CA . CYS A 1 200 ? 2.937 6.615 1.172 1.00 98.38 200 CYS A CA 1
ATOM 1572 C C . CYS A 1 200 ? 2.693 7.507 2.399 1.00 98.38 200 CYS A C 1
ATOM 1574 O O . CYS A 1 200 ? 3.643 7.947 3.046 1.00 98.38 200 CYS A O 1
ATOM 1576 N N . LEU A 1 201 ? 1.424 7.736 2.764 1.00 98.12 201 LEU A N 1
ATOM 1577 C CA . LEU A 1 201 ? 1.069 8.468 3.982 1.00 98.12 201 LEU A CA 1
ATOM 1578 C C . LEU A 1 201 ? 1.557 7.760 5.247 1.00 98.12 201 LEU A C 1
ATOM 1580 O O . LEU A 1 201 ? 2.057 8.420 6.158 1.00 98.12 201 LEU A O 1
ATOM 1584 N N . ALA A 1 202 ? 1.431 6.435 5.305 1.00 98.06 202 ALA A N 1
ATOM 1585 C CA . ALA A 1 202 ? 1.831 5.650 6.465 1.00 98.06 202 ALA A CA 1
ATOM 1586 C C . ALA A 1 202 ? 3.346 5.692 6.705 1.00 98.06 202 ALA A C 1
ATOM 1588 O O . ALA A 1 202 ? 3.800 5.737 7.849 1.00 98.06 202 ALA A O 1
ATOM 1589 N N . THR A 1 203 ? 4.133 5.738 5.628 1.00 98.31 203 THR A N 1
ATOM 1590 C CA . THR A 1 203 ? 5.599 5.774 5.699 1.00 98.31 203 THR A CA 1
ATOM 1591 C C . THR A 1 203 ? 6.191 7.180 5.659 1.00 98.31 203 THR A C 1
ATOM 1593 O O . THR A 1 203 ? 7.396 7.335 5.838 1.00 98.31 203 THR A O 1
ATOM 1596 N N . ARG A 1 204 ? 5.382 8.224 5.452 1.00 98.12 204 ARG A N 1
ATOM 1597 C CA . ARG A 1 204 ? 5.866 9.606 5.336 1.00 98.12 204 ARG A CA 1
ATOM 1598 C C . ARG A 1 204 ? 6.759 10.012 6.509 1.00 98.12 204 ARG A C 1
ATOM 1600 O O . ARG A 1 204 ? 7.877 10.471 6.295 1.00 98.12 204 ARG A O 1
ATOM 1607 N N . SER A 1 205 ? 6.282 9.812 7.737 1.00 96.69 205 SER A N 1
ATOM 1608 C CA . SER A 1 205 ? 6.994 10.261 8.939 1.00 96.69 205 SER A CA 1
ATOM 1609 C C . SER A 1 205 ? 8.325 9.540 9.145 1.00 96.69 205 SER A C 1
ATOM 1611 O O . SER A 1 205 ? 9.281 10.175 9.574 1.00 96.69 205 SER A O 1
ATOM 1613 N N . ILE A 1 206 ? 8.425 8.250 8.793 1.00 97.38 206 ILE A N 1
ATOM 1614 C CA . ILE A 1 206 ? 9.692 7.518 8.927 1.00 97.38 206 ILE A CA 1
ATOM 1615 C C . ILE A 1 206 ? 10.701 7.914 7.841 1.00 97.38 206 ILE A C 1
ATOM 1617 O O . ILE A 1 206 ? 11.898 7.944 8.110 1.00 97.38 206 ILE A O 1
ATOM 1621 N N . PHE A 1 207 ? 10.245 8.294 6.641 1.00 96.88 207 PHE A N 1
ATOM 1622 C CA . PHE A 1 207 ? 11.132 8.914 5.653 1.00 96.88 207 PHE A CA 1
ATOM 1623 C C . PHE A 1 207 ? 11.652 10.260 6.156 1.00 96.88 207 PHE A C 1
ATOM 1625 O O . PHE A 1 207 ? 12.860 10.463 6.159 1.00 96.88 207 PHE A O 1
ATOM 1632 N N . GLU A 1 208 ? 10.772 11.147 6.634 1.00 97.19 208 GLU A N 1
ATOM 1633 C CA . GLU A 1 208 ? 11.173 12.445 7.198 1.00 97.19 208 GLU A CA 1
ATOM 1634 C C . GLU A 1 208 ? 12.183 12.265 8.354 1.00 97.19 208 GLU A C 1
ATOM 1636 O O . GLU A 1 208 ? 13.204 12.951 8.395 1.00 97.19 208 GLU A O 1
ATOM 1641 N N . GLU A 1 209 ? 11.948 11.298 9.249 1.00 96.12 209 GLU A N 1
ATOM 1642 C CA . GLU A 1 209 ? 12.834 10.955 10.372 1.00 96.12 209 GLU A CA 1
ATOM 1643 C C . GLU A 1 209 ? 14.214 10.452 9.901 1.00 96.12 209 GLU A C 1
ATOM 1645 O O . GLU A 1 209 ? 15.263 10.925 10.356 1.00 96.12 209 GLU A O 1
ATOM 1650 N N . LEU A 1 210 ? 14.241 9.479 8.987 1.00 96.44 210 LEU A N 1
ATOM 1651 C CA . LEU A 1 210 ? 15.474 8.795 8.598 1.00 96.44 210 LEU A CA 1
ATOM 1652 C C . LEU A 1 210 ? 16.292 9.578 7.572 1.00 96.44 210 LEU A C 1
ATOM 1654 O O . LEU A 1 210 ? 17.518 9.643 7.699 1.00 96.44 210 LEU A O 1
ATOM 1658 N N . THR A 1 211 ? 15.653 10.217 6.598 1.00 94.56 211 THR A N 1
ATOM 1659 C CA . THR A 1 211 ? 16.364 10.929 5.530 1.00 94.56 211 THR A CA 1
ATOM 1660 C C . THR A 1 211 ? 16.571 12.409 5.826 1.00 94.56 211 THR A C 1
ATOM 1662 O O . THR A 1 211 ? 17.393 13.019 5.154 1.00 94.56 211 THR A O 1
ATOM 1665 N N . GLU A 1 212 ? 15.849 12.996 6.793 1.00 94.44 212 GLU A N 1
ATOM 1666 C CA . GLU A 1 212 ? 15.874 14.445 7.088 1.00 94.44 212 GLU A CA 1
ATOM 1667 C C . GLU A 1 212 ? 15.534 15.327 5.874 1.00 94.44 212 GLU A C 1
ATOM 1669 O O . GLU A 1 212 ? 15.893 16.503 5.806 1.00 94.44 212 GLU A O 1
ATOM 1674 N N . MET A 1 213 ? 14.814 14.763 4.903 1.00 93.88 213 MET A N 1
ATOM 1675 C CA . MET A 1 213 ? 14.383 15.477 3.706 1.00 93.88 213 MET A CA 1
ATOM 1676 C C . MET A 1 213 ? 12.891 15.797 3.790 1.00 93.88 213 MET A C 1
ATOM 1678 O O . MET A 1 213 ? 12.125 14.985 4.308 1.00 93.88 213 MET A O 1
ATOM 1682 N N . PRO A 1 214 ? 12.443 16.930 3.224 1.00 97.56 214 PRO A N 1
ATOM 1683 C CA . PRO A 1 214 ? 11.030 17.176 2.983 1.00 97.56 214 PRO A CA 1
ATOM 1684 C C . PRO A 1 214 ? 10.415 16.049 2.145 1.00 97.56 214 PRO A C 1
ATOM 1686 O O . PRO A 1 214 ? 10.889 15.767 1.039 1.00 97.56 214 PRO A O 1
ATOM 1689 N N . VAL A 1 215 ? 9.342 15.443 2.655 1.00 98.06 215 VAL A N 1
ATOM 1690 C CA . VAL A 1 215 ? 8.566 14.415 1.954 1.00 98.06 215 VAL A CA 1
ATOM 1691 C C . VAL A 1 215 ? 7.172 14.958 1.671 1.00 98.06 215 VAL A C 1
ATOM 1693 O O . VAL A 1 215 ? 6.425 15.310 2.582 1.00 98.06 215 VAL A O 1
ATOM 1696 N N . SER A 1 216 ? 6.820 15.037 0.392 1.00 97.50 216 SER A N 1
ATOM 1697 C CA . SER A 1 216 ? 5.460 15.348 -0.064 1.00 97.50 216 SER A CA 1
ATOM 1698 C C . SER A 1 216 ? 4.779 14.059 -0.508 1.00 97.50 216 SER A C 1
ATOM 1700 O O . SER A 1 216 ? 5.429 13.201 -1.102 1.00 97.50 216 SER A O 1
ATOM 1702 N N . VAL A 1 217 ? 3.491 13.905 -0.207 1.00 98.25 217 VAL A N 1
ATOM 1703 C CA . VAL A 1 217 ? 2.698 12.734 -0.600 1.00 98.25 217 VAL A CA 1
ATOM 1704 C C . VAL A 1 217 ? 1.489 13.232 -1.373 1.00 98.25 217 VAL A C 1
ATOM 1706 O O . VAL A 1 217 ? 0.679 13.981 -0.831 1.00 98.25 217 VAL A O 1
ATOM 1709 N N . GLU A 1 218 ? 1.382 12.827 -2.630 1.00 98.12 218 GLU A N 1
ATOM 1710 C CA . GLU A 1 218 ? 0.474 13.414 -3.611 1.00 98.12 218 GLU A CA 1
ATOM 1711 C C . GLU A 1 218 ? -0.404 12.328 -4.244 1.00 98.12 218 GLU A C 1
ATOM 1713 O O . GLU A 1 218 ? 0.071 11.237 -4.579 1.00 98.12 218 GLU A O 1
ATOM 1718 N N . LEU A 1 219 ? -1.690 12.638 -4.423 1.00 97.81 219 LEU A N 1
ATOM 1719 C CA . LEU A 1 219 ? -2.579 11.838 -5.265 1.00 97.81 219 LEU A CA 1
ATOM 1720 C C . LEU A 1 219 ? -2.237 12.120 -6.730 1.00 97.81 219 LEU A C 1
ATOM 1722 O O . LEU A 1 219 ? -2.163 13.281 -7.127 1.00 97.81 219 LEU A O 1
ATOM 1726 N N . ALA A 1 220 ? -2.016 11.076 -7.532 1.00 96.69 220 ALA A N 1
ATOM 1727 C CA . ALA A 1 220 ? -1.472 11.244 -8.884 1.00 96.69 220 ALA A CA 1
ATOM 1728 C C . ALA A 1 220 ? -2.366 12.074 -9.829 1.00 96.69 220 ALA A C 1
ATOM 1730 O O . ALA A 1 220 ? -1.840 12.829 -10.649 1.00 96.69 220 ALA A O 1
ATOM 1731 N N . SER A 1 221 ? -3.692 11.975 -9.682 1.00 94.44 221 SER A N 1
ATOM 1732 C CA . SER A 1 221 ? -4.658 12.769 -10.450 1.00 94.44 221 SER A CA 1
ATOM 1733 C C . SER A 1 221 ? -4.530 14.264 -10.140 1.00 94.44 221 SER A C 1
ATOM 1735 O O . SER A 1 221 ? -4.184 15.055 -11.015 1.00 94.44 221 SER A O 1
ATOM 1737 N N . ASP A 1 222 ? -4.669 14.646 -8.867 1.00 96.69 222 ASP A N 1
ATOM 1738 C CA . ASP A 1 222 ? -4.543 16.043 -8.423 1.00 96.69 222 ASP A CA 1
ATOM 1739 C C . ASP A 1 222 ? -3.141 16.629 -8.696 1.00 96.69 222 ASP A C 1
ATOM 1741 O O . ASP A 1 222 ? -2.991 17.803 -9.042 1.00 96.69 222 ASP A O 1
ATOM 1745 N N . PHE A 1 223 ? -2.096 15.804 -8.600 1.00 96.75 223 PHE A N 1
ATOM 1746 C CA . PHE A 1 223 ? -0.729 16.189 -8.947 1.00 96.75 223 PHE A CA 1
ATOM 1747 C C . PHE A 1 223 ? -0.598 16.639 -10.411 1.00 96.75 223 PHE A C 1
ATOM 1749 O O . PHE A 1 223 ? 0.043 17.663 -10.693 1.00 96.75 223 PHE A O 1
ATOM 1756 N N . SER A 1 224 ? -1.209 15.881 -11.326 1.00 91.81 224 SER A N 1
ATOM 1757 C CA . SER A 1 224 ? -1.232 16.176 -12.761 1.00 91.81 224 SER A CA 1
ATOM 1758 C C . SER A 1 224 ? -2.101 17.399 -13.060 1.00 91.81 224 SER A C 1
ATOM 1760 O O . SER A 1 224 ? -1.641 18.318 -13.747 1.00 91.81 224 SER A O 1
ATOM 1762 N N . ASP A 1 225 ? -3.293 17.474 -12.460 1.00 93.94 225 ASP A N 1
ATOM 1763 C CA . ASP A 1 225 ? -4.249 18.575 -12.638 1.00 93.94 225 ASP A CA 1
ATOM 1764 C C . ASP A 1 225 ? -3.660 19.927 -12.228 1.00 93.94 225 ASP A C 1
ATOM 1766 O O . ASP A 1 225 ? -3.723 20.913 -12.971 1.00 93.94 225 ASP A O 1
ATOM 1770 N N . ARG A 1 226 ? -3.011 19.980 -11.060 1.00 95.81 226 ARG A N 1
ATOM 1771 C CA . ARG A 1 226 ? -2.359 21.199 -10.564 1.00 95.81 226 ARG A CA 1
ATOM 1772 C C . ARG A 1 226 ? -1.051 21.521 -11.271 1.00 95.81 226 ARG A C 1
ATOM 1774 O O . ARG A 1 226 ? -0.484 22.583 -11.008 1.00 95.81 226 ARG A O 1
ATOM 1781 N N . ARG A 1 227 ? -0.547 20.623 -12.129 1.00 92.56 227 ARG A N 1
ATOM 1782 C CA . ARG A 1 227 ? 0.792 20.707 -12.731 1.00 92.56 227 ARG A CA 1
ATOM 1783 C C . ARG A 1 227 ? 1.833 21.023 -11.661 1.00 92.56 227 ARG A C 1
ATOM 1785 O O . ARG A 1 227 ? 2.517 22.049 -11.713 1.00 92.56 227 ARG A O 1
ATOM 1792 N N . CYS A 1 228 ? 1.902 20.156 -10.652 1.00 95.19 228 CYS A N 1
ATOM 1793 C CA . CYS A 1 228 ? 2.717 20.385 -9.465 1.00 95.19 228 CYS A CA 1
ATOM 1794 C C . CYS A 1 228 ? 4.178 20.748 -9.835 1.00 95.19 228 CYS A C 1
ATOM 1796 O O . CYS A 1 228 ? 4.749 20.140 -10.750 1.00 95.19 228 CYS A O 1
ATOM 1798 N N . PRO A 1 229 ? 4.813 21.745 -9.188 1.00 96.25 229 PRO A N 1
ATOM 1799 C CA . PRO A 1 229 ? 6.202 22.091 -9.475 1.00 96.25 229 PRO A CA 1
ATOM 1800 C C . PRO A 1 229 ? 7.165 20.958 -9.101 1.00 96.25 229 PRO A C 1
ATOM 1802 O O . PRO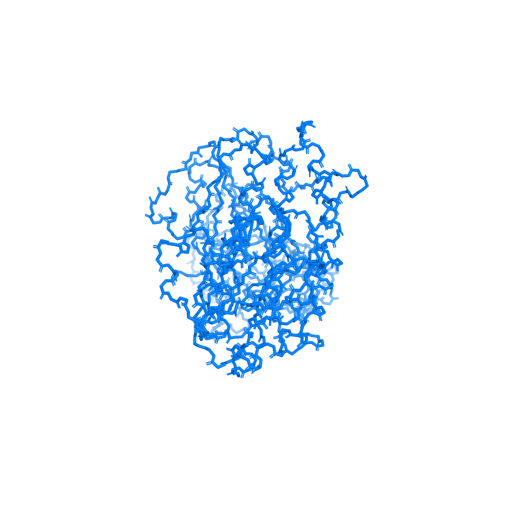 A 1 229 ? 7.285 20.597 -7.928 1.00 96.25 229 PRO A O 1
ATOM 1805 N N . VAL A 1 230 ? 7.889 20.450 -10.099 1.00 97.56 230 VAL A N 1
ATOM 1806 C CA . VAL A 1 230 ? 8.937 19.428 -9.952 1.00 97.56 230 VAL A CA 1
ATOM 1807 C C . VAL A 1 230 ? 10.246 19.969 -10.517 1.00 97.56 230 VAL A C 1
ATOM 1809 O O . VAL A 1 230 ? 10.265 20.607 -11.575 1.00 97.56 230 VAL A O 1
ATOM 1812 N N . PHE A 1 231 ? 11.335 19.709 -9.809 1.00 97.25 231 PHE A N 1
ATOM 1813 C CA . PHE A 1 231 ? 12.679 20.183 -10.096 1.00 97.25 231 PHE A CA 1
ATOM 1814 C C . PHE A 1 231 ? 13.638 19.011 -10.333 1.00 97.25 231 PHE A C 1
ATOM 1816 O O . PHE A 1 231 ? 13.335 17.853 -10.061 1.00 97.25 231 PHE A O 1
ATOM 1823 N N . ARG A 1 232 ? 14.830 19.320 -10.851 1.00 96.19 232 ARG A N 1
ATOM 1824 C CA . ARG A 1 232 ? 15.856 18.312 -11.181 1.00 96.19 232 ARG A CA 1
ATOM 1825 C C . ARG A 1 232 ? 16.467 17.641 -9.955 1.00 96.19 232 ARG A C 1
ATOM 1827 O O . ARG A 1 232 ? 17.022 16.558 -10.060 1.00 96.19 232 ARG A O 1
ATOM 1834 N N . ASP A 1 233 ? 16.418 18.318 -8.817 1.00 96.00 233 ASP A N 1
ATOM 1835 C CA . ASP A 1 233 ? 16.902 17.844 -7.526 1.00 96.00 233 ASP A CA 1
ATOM 1836 C C . ASP A 1 233 ? 15.800 17.184 -6.684 1.00 96.00 233 ASP A C 1
ATOM 1838 O O . ASP A 1 233 ? 16.033 16.870 -5.516 1.00 96.00 233 ASP A O 1
ATOM 1842 N N . ASP A 1 234 ? 14.628 16.922 -7.265 1.00 97.75 234 ASP A N 1
ATOM 1843 C CA . ASP A 1 234 ? 13.605 16.086 -6.646 1.00 97.75 234 ASP A CA 1
ATOM 1844 C C . ASP A 1 234 ? 13.849 14.602 -6.947 1.00 97.75 234 ASP A C 1
ATOM 1846 O O . ASP A 1 234 ? 14.244 14.221 -8.052 1.00 97.75 234 ASP A O 1
ATOM 1850 N N . THR A 1 235 ? 13.542 13.753 -5.966 1.00 98.12 235 THR A N 1
ATOM 1851 C CA . THR A 1 235 ? 13.330 12.316 -6.186 1.00 98.12 235 THR A CA 1
ATOM 1852 C C . THR A 1 235 ? 11.832 12.025 -6.126 1.00 98.12 235 THR A C 1
ATOM 1854 O O . THR A 1 235 ? 11.187 12.253 -5.103 1.00 98.12 235 THR A O 1
ATOM 1857 N N . CYS A 1 236 ? 11.271 11.514 -7.219 1.00 98.31 236 CYS A N 1
ATOM 1858 C CA . CYS A 1 236 ? 9.865 11.137 -7.333 1.00 98.31 236 CYS A CA 1
ATOM 1859 C C . CYS A 1 236 ? 9.716 9.618 -7.182 1.00 98.31 236 CYS A C 1
ATOM 1861 O O . CYS A 1 236 ? 10.252 8.856 -7.987 1.00 98.31 236 CYS A O 1
ATOM 1863 N N . ILE A 1 237 ? 8.985 9.186 -6.157 1.00 98.50 237 ILE A N 1
ATOM 1864 C CA . ILE A 1 237 ? 8.714 7.784 -5.836 1.00 98.50 237 ILE A CA 1
ATOM 1865 C C . ILE A 1 237 ? 7.293 7.450 -6.294 1.00 98.50 237 ILE A C 1
ATOM 1867 O O . ILE A 1 237 ? 6.330 7.995 -5.762 1.00 98.50 237 ILE A O 1
ATOM 1871 N N . PHE A 1 238 ? 7.159 6.538 -7.252 1.00 98.44 238 PHE A N 1
ATOM 1872 C CA . PHE A 1 238 ? 5.880 6.075 -7.787 1.00 98.44 238 PHE A CA 1
ATOM 1873 C C . PHE A 1 238 ? 5.519 4.736 -7.162 1.00 98.44 238 PHE A C 1
ATOM 1875 O O . PHE A 1 238 ? 6.242 3.758 -7.349 1.00 98.44 238 PHE A O 1
ATOM 1882 N N . VAL A 1 239 ? 4.407 4.675 -6.430 1.00 98.44 239 VAL A N 1
ATOM 1883 C CA . VAL A 1 239 ? 3.964 3.449 -5.749 1.00 98.44 239 VAL A CA 1
ATOM 1884 C C . VAL A 1 239 ? 2.701 2.929 -6.423 1.00 98.44 239 VAL A C 1
ATOM 1886 O O . VAL A 1 239 ? 1.667 3.592 -6.410 1.00 98.44 239 VAL A O 1
ATOM 1889 N N . SER A 1 240 ? 2.778 1.742 -7.030 1.00 97.19 240 SER A N 1
ATOM 1890 C CA . SER A 1 240 ? 1.642 1.135 -7.735 1.00 97.19 240 SER A CA 1
ATOM 1891 C C . SER A 1 240 ? 1.746 -0.385 -7.738 1.00 97.19 240 SER A C 1
ATOM 1893 O O . SER A 1 240 ? 2.759 -0.940 -8.149 1.00 97.19 240 SER A O 1
ATOM 1895 N N . GLN A 1 241 ? 0.695 -1.091 -7.311 1.00 94.44 241 GLN A N 1
ATOM 1896 C CA . GLN A 1 241 ? 0.689 -2.558 -7.349 1.00 94.44 241 GLN A CA 1
ATOM 1897 C C . GLN A 1 241 ? 0.796 -3.077 -8.793 1.00 94.44 241 GLN A C 1
ATOM 1899 O O . GLN A 1 241 ? 1.674 -3.898 -9.071 1.00 94.44 241 GLN A O 1
ATOM 1904 N N . SER A 1 242 ? -0.049 -2.575 -9.700 1.00 91.62 242 SER A N 1
ATOM 1905 C CA . SER A 1 242 ? -0.099 -3.017 -11.099 1.00 91.62 242 SER A CA 1
ATOM 1906 C C . SER A 1 242 ? 1.032 -2.440 -11.948 1.00 91.62 242 SER A C 1
ATOM 1908 O O . SER A 1 242 ? 1.425 -3.053 -12.932 1.00 91.62 242 SER A O 1
ATOM 1910 N N . GLY A 1 243 ? 1.557 -1.265 -11.588 1.00 92.56 243 GLY A N 1
ATOM 1911 C CA . GLY A 1 243 ? 2.522 -0.541 -12.417 1.00 92.56 243 GLY A CA 1
ATOM 1912 C C . GLY A 1 243 ? 1.931 0.008 -13.724 1.00 92.56 243 GLY A C 1
ATOM 1913 O O . GLY A 1 243 ? 2.687 0.436 -14.593 1.00 92.56 243 GLY A O 1
ATOM 1914 N N . GLU A 1 244 ? 0.600 -0.002 -13.857 1.00 89.75 244 GLU A N 1
ATOM 1915 C CA . GLU A 1 244 ? -0.145 0.397 -15.065 1.00 89.75 244 GLU A CA 1
ATOM 1916 C C . GLU A 1 244 ? -1.236 1.449 -14.774 1.00 89.75 244 GLU A C 1
ATOM 1918 O O . GLU A 1 244 ? -2.070 1.742 -15.627 1.00 89.75 244 GLU A O 1
ATOM 1923 N N . THR A 1 245 ? -1.282 2.007 -13.559 1.00 90.62 245 THR A N 1
ATOM 1924 C CA . THR A 1 245 ? -2.275 3.029 -13.185 1.00 90.62 245 THR A CA 1
ATOM 1925 C C . THR A 1 245 ? -2.096 4.292 -14.033 1.00 90.62 245 THR A C 1
ATOM 1927 O O . THR A 1 245 ? -1.028 4.908 -13.981 1.00 90.62 245 THR A O 1
ATOM 1930 N N . ALA A 1 246 ? -3.136 4.698 -14.769 1.00 88.69 246 ALA A N 1
ATOM 1931 C CA . ALA A 1 246 ? -3.059 5.756 -15.785 1.00 88.69 246 ALA A CA 1
ATOM 1932 C C . ALA A 1 246 ? -2.535 7.095 -15.230 1.00 88.69 246 ALA A C 1
ATOM 1934 O O . ALA A 1 246 ? -1.507 7.589 -15.699 1.00 88.69 246 ALA A O 1
ATOM 1935 N N . ASP A 1 247 ? -3.149 7.617 -14.163 1.00 93.50 247 ASP A N 1
ATOM 1936 C CA . ASP A 1 247 ? -2.725 8.877 -13.528 1.00 93.50 247 ASP A CA 1
ATOM 1937 C C . ASP A 1 247 ? -1.270 8.825 -13.035 1.00 93.50 247 ASP A C 1
ATOM 1939 O O . ASP A 1 247 ? -0.510 9.785 -13.156 1.00 93.50 247 ASP A O 1
ATOM 1943 N N . SER A 1 248 ? -0.847 7.677 -12.489 1.00 95.19 248 SER A N 1
ATOM 1944 C CA . SER A 1 248 ? 0.527 7.493 -12.004 1.00 95.19 248 SER A CA 1
ATOM 1945 C C . SER A 1 248 ? 1.535 7.461 -13.155 1.00 95.19 248 SER A C 1
ATOM 1947 O O . SER A 1 248 ? 2.626 8.015 -13.027 1.00 95.19 248 SER A O 1
ATOM 1949 N N . LEU A 1 249 ? 1.172 6.862 -14.293 1.00 93.75 249 LEU A N 1
ATOM 1950 C CA . LEU A 1 249 ? 1.986 6.876 -15.511 1.00 93.75 249 LEU A CA 1
ATOM 1951 C C . LEU A 1 249 ? 2.079 8.277 -16.126 1.00 93.75 249 LEU A C 1
ATOM 1953 O O . LEU A 1 249 ? 3.152 8.678 -16.582 1.00 93.75 249 LEU A O 1
ATOM 1957 N N . GLN A 1 250 ? 0.986 9.040 -16.125 1.00 93.69 250 GLN A N 1
ATOM 1958 C CA . GLN A 1 250 ? 0.989 10.422 -16.603 1.00 93.69 250 GLN A CA 1
ATOM 1959 C C . GLN A 1 250 ? 1.883 11.304 -15.722 1.00 93.69 250 GLN A C 1
ATOM 1961 O O . GLN A 1 250 ? 2.748 12.019 -16.238 1.00 93.69 250 GLN A O 1
ATOM 1966 N N . ALA A 1 251 ? 1.759 11.179 -14.398 1.00 96.69 251 ALA A N 1
ATOM 1967 C CA . ALA A 1 251 ? 2.632 11.857 -13.448 1.00 96.69 251 ALA A CA 1
ATOM 1968 C C . ALA A 1 251 ? 4.109 11.447 -13.621 1.00 96.69 251 ALA A C 1
ATOM 1970 O O . ALA A 1 251 ? 4.999 12.296 -13.551 1.00 96.69 251 ALA A O 1
ATOM 1971 N N . LEU A 1 252 ? 4.390 10.171 -13.919 1.00 97.25 252 LEU A N 1
ATOM 1972 C CA . LEU A 1 252 ? 5.744 9.690 -14.213 1.00 97.25 252 LEU A CA 1
ATOM 1973 C C . LEU A 1 252 ? 6.341 10.384 -15.436 1.00 97.25 252 LEU A C 1
ATOM 1975 O O . LEU A 1 252 ? 7.445 10.929 -15.351 1.00 97.25 252 LEU A O 1
ATOM 1979 N N . LYS A 1 253 ? 5.605 10.428 -16.551 1.00 95.12 253 LYS A N 1
ATOM 1980 C CA . LYS A 1 253 ? 6.034 11.141 -17.764 1.00 95.12 253 LYS A CA 1
ATOM 1981 C C . LYS A 1 253 ? 6.309 12.619 -17.465 1.00 95.12 253 LYS A C 1
ATOM 1983 O O . LYS A 1 253 ? 7.379 13.125 -17.803 1.00 95.12 253 LYS A O 1
ATOM 1988 N N . TYR A 1 254 ? 5.412 13.274 -16.728 1.00 96.06 254 TYR A N 1
ATOM 1989 C CA . TYR A 1 254 ? 5.550 14.672 -16.313 1.00 96.06 254 TYR A CA 1
ATOM 1990 C C . TYR A 1 254 ? 6.814 14.946 -15.471 1.00 96.06 254 TYR A C 1
ATOM 1992 O O . TYR A 1 254 ? 7.492 15.966 -15.666 1.00 96.06 254 TYR A O 1
ATOM 2000 N N . CYS A 1 255 ? 7.159 14.044 -14.545 1.00 97.19 255 CYS A N 1
ATOM 2001 C CA . CYS A 1 255 ? 8.371 14.145 -13.726 1.00 97.19 255 CYS A CA 1
ATOM 2002 C C . CYS A 1 255 ? 9.648 13.888 -14.540 1.00 97.19 255 CYS A C 1
ATOM 2004 O O . CYS A 1 255 ? 10.645 14.595 -14.358 1.00 97.19 255 CYS A O 1
ATOM 2006 N N . LYS A 1 256 ? 9.613 12.934 -15.483 1.00 96.12 256 LYS A N 1
ATOM 2007 C CA . LYS A 1 256 ? 10.735 12.647 -16.394 1.00 96.12 256 LYS A CA 1
ATOM 2008 C C . LYS A 1 256 ? 11.061 13.833 -17.295 1.00 96.12 256 LYS A C 1
ATOM 2010 O O . LYS A 1 256 ? 12.231 14.188 -17.425 1.00 96.12 256 LYS A O 1
ATOM 2015 N N . GLU A 1 257 ? 10.054 14.510 -17.847 1.00 95.62 257 GLU A N 1
ATOM 2016 C CA . GLU A 1 257 ? 10.245 15.738 -18.640 1.00 95.62 257 GLU A CA 1
ATOM 2017 C C . GLU A 1 257 ? 10.995 16.831 -17.859 1.00 95.62 257 GLU A C 1
ATOM 2019 O O . GLU A 1 257 ? 11.785 17.597 -18.420 1.00 95.62 257 GLU A O 1
ATOM 2024 N N . ARG A 1 258 ? 10.797 16.877 -16.537 1.00 96.19 258 ARG A N 1
ATOM 2025 C CA . ARG A 1 258 ? 11.471 17.814 -15.622 1.00 96.19 258 ARG A CA 1
ATOM 2026 C C . ARG A 1 258 ? 12.827 17.324 -15.129 1.00 96.19 258 ARG A C 1
ATOM 2028 O O . ARG A 1 258 ? 13.532 18.084 -14.466 1.00 96.19 258 ARG A O 1
ATOM 2035 N N . LYS A 1 259 ? 13.241 16.125 -15.544 1.00 96.06 259 LYS A N 1
ATOM 2036 C CA . LYS A 1 259 ? 14.511 15.475 -15.195 1.00 96.06 259 LYS A CA 1
ATOM 2037 C C . LYS A 1 259 ? 14.677 15.251 -13.688 1.00 96.06 259 LYS A C 1
ATOM 2039 O O . LYS A 1 259 ? 15.790 15.371 -13.183 1.00 96.06 259 LYS A O 1
ATOM 2044 N N . ALA A 1 260 ? 13.578 14.983 -12.985 1.00 97.25 260 ALA A N 1
ATOM 2045 C CA . ALA A 1 260 ? 13.642 14.461 -11.625 1.00 97.25 260 ALA A CA 1
ATOM 2046 C C . ALA A 1 260 ? 14.113 13.001 -11.648 1.00 97.25 260 ALA A C 1
ATOM 2048 O O . ALA A 1 260 ? 13.869 12.286 -12.624 1.00 97.25 260 ALA A O 1
ATOM 2049 N N . ILE A 1 261 ? 14.742 12.549 -10.563 1.00 97.62 261 ILE A N 1
ATOM 2050 C CA . ILE A 1 261 ? 15.067 11.129 -10.388 1.00 97.62 261 ILE A CA 1
ATOM 2051 C C . ILE A 1 261 ? 13.755 10.383 -10.158 1.00 97.62 261 ILE A C 1
ATOM 2053 O O . ILE A 1 261 ? 12.926 10.818 -9.357 1.00 97.62 261 ILE A O 1
ATOM 2057 N N . THR A 1 262 ? 13.550 9.269 -10.857 1.00 98.00 262 THR A N 1
ATOM 2058 C CA . THR A 1 262 ? 12.298 8.501 -10.781 1.00 98.00 262 THR A CA 1
ATOM 2059 C C . THR A 1 262 ? 12.546 7.107 -10.216 1.00 98.00 262 THR A C 1
ATOM 2061 O O . THR A 1 262 ? 13.398 6.366 -10.707 1.00 98.00 262 THR A O 1
ATOM 2064 N N . LEU A 1 263 ? 11.802 6.760 -9.165 1.00 98.12 263 LEU A N 1
ATOM 2065 C CA . LEU A 1 263 ? 11.901 5.491 -8.449 1.00 98.12 263 LEU A CA 1
ATOM 2066 C C . LEU A 1 263 ? 10.549 4.775 -8.480 1.00 98.12 263 LEU A C 1
ATOM 2068 O O . LEU A 1 263 ? 9.571 5.298 -7.954 1.00 98.12 263 LEU A O 1
ATOM 2072 N N . GLY A 1 264 ? 10.486 3.577 -9.061 1.00 97.88 264 GLY A N 1
ATOM 2073 C CA . GLY A 1 264 ? 9.269 2.758 -9.104 1.00 97.88 264 GLY A CA 1
ATOM 2074 C C . GLY A 1 264 ? 9.204 1.725 -7.978 1.00 97.88 264 GLY A C 1
ATOM 2075 O O . GLY A 1 264 ? 10.108 0.907 -7.837 1.00 97.88 264 GLY A O 1
ATOM 2076 N N . VAL A 1 265 ? 8.125 1.708 -7.197 1.00 98.25 265 VAL A N 1
ATOM 2077 C CA . VAL A 1 265 ? 7.806 0.652 -6.221 1.00 98.25 265 VAL A CA 1
ATOM 2078 C C . VAL A 1 265 ? 6.591 -0.117 -6.730 1.00 98.25 265 VAL A C 1
ATOM 2080 O O . VAL A 1 265 ? 5.457 0.354 -6.616 1.00 98.25 265 VAL A O 1
ATOM 2083 N N . VAL A 1 266 ? 6.835 -1.291 -7.317 1.00 96.81 266 VAL A N 1
ATOM 2084 C CA . VAL A 1 266 ? 5.817 -2.053 -8.062 1.00 96.81 266 VAL A CA 1
ATOM 2085 C C . VAL A 1 266 ? 5.718 -3.513 -7.639 1.00 96.81 266 VAL A C 1
ATOM 2087 O O . VAL A 1 266 ? 6.669 -4.063 -7.088 1.00 96.81 266 VAL A O 1
ATOM 2090 N N . ASN A 1 267 ? 4.592 -4.176 -7.924 1.00 94.56 267 ASN A N 1
ATOM 2091 C CA . ASN A 1 267 ? 4.464 -5.631 -7.752 1.00 94.56 267 ASN A CA 1
ATOM 2092 C C . ASN A 1 267 ? 4.499 -6.409 -9.078 1.00 94.56 267 ASN A C 1
ATOM 2094 O O . ASN A 1 267 ? 4.887 -7.574 -9.087 1.00 94.56 267 ASN A O 1
ATOM 2098 N N . ALA A 1 268 ? 4.129 -5.777 -10.193 1.00 87.38 268 ALA A N 1
ATOM 2099 C CA . ALA A 1 268 ? 4.182 -6.389 -11.517 1.00 87.38 268 ALA A CA 1
ATOM 2100 C C . ALA A 1 268 ? 5.541 -6.138 -12.190 1.00 87.38 268 ALA A C 1
ATOM 2102 O O . ALA A 1 268 ? 5.904 -4.994 -12.496 1.00 87.38 268 ALA A O 1
ATOM 2103 N N . VAL A 1 269 ? 6.288 -7.220 -12.418 1.00 82.19 269 VAL A N 1
ATOM 2104 C CA . VAL A 1 269 ? 7.574 -7.191 -13.127 1.00 82.19 269 VAL A CA 1
ATOM 2105 C C . VAL A 1 269 ? 7.343 -6.808 -14.584 1.00 82.19 269 VAL A C 1
ATOM 2107 O O . VAL A 1 269 ? 6.440 -7.329 -15.232 1.00 82.19 269 VAL A O 1
ATOM 2110 N N . GLY A 1 270 ? 8.163 -5.892 -15.097 1.00 79.56 270 GLY A N 1
ATOM 2111 C CA . GLY A 1 270 ? 8.074 -5.458 -16.486 1.00 79.56 270 GLY A CA 1
ATOM 2112 C C . GLY A 1 270 ? 6.844 -4.608 -16.790 1.00 79.56 270 GLY A C 1
ATOM 2113 O O . GLY A 1 270 ? 6.553 -4.418 -17.959 1.00 79.56 270 GLY A O 1
ATOM 2114 N N . SER A 1 271 ? 6.135 -4.085 -15.788 1.00 86.69 271 SER A N 1
ATOM 2115 C CA . SER A 1 271 ? 5.081 -3.077 -15.966 1.00 86.69 271 SER A CA 1
ATOM 2116 C C . SER A 1 271 ? 5.628 -1.749 -16.503 1.00 86.69 271 SER A C 1
ATOM 2118 O O . SER A 1 271 ? 6.822 -1.463 -16.381 1.00 86.69 271 SER A O 1
ATOM 2120 N N . SER A 1 272 ? 4.762 -0.912 -17.066 1.00 88.88 272 SER A N 1
ATOM 2121 C CA . SER A 1 272 ? 5.121 0.383 -17.650 1.00 88.88 272 SER A CA 1
ATOM 2122 C C . SER A 1 272 ? 5.846 1.296 -16.657 1.00 88.88 272 SER A C 1
ATOM 2124 O O . SER A 1 272 ? 6.914 1.800 -16.993 1.00 88.88 272 SER A O 1
ATOM 2126 N N . ILE A 1 273 ? 5.370 1.420 -15.408 1.00 94.12 273 ILE A N 1
ATOM 2127 C CA . ILE A 1 273 ? 6.088 2.191 -14.375 1.00 94.12 273 ILE A CA 1
ATOM 2128 C C . ILE A 1 273 ? 7.483 1.604 -14.138 1.00 94.12 273 ILE A C 1
ATOM 2130 O O . ILE A 1 273 ? 8.451 2.353 -14.103 1.00 94.12 273 ILE A O 1
ATOM 2134 N N . SER A 1 274 ? 7.612 0.277 -14.026 1.00 92.75 274 SER A N 1
ATOM 2135 C CA . SER A 1 274 ? 8.909 -0.357 -13.750 1.00 92.75 274 SER A CA 1
ATOM 2136 C C . SER A 1 274 ? 9.941 -0.176 -14.865 1.00 92.75 274 SER A C 1
ATOM 2138 O O . SER A 1 274 ? 11.130 -0.081 -14.574 1.00 92.75 274 SER A O 1
ATOM 2140 N N . ARG A 1 275 ? 9.491 -0.121 -16.128 1.00 89.38 275 ARG A N 1
ATOM 2141 C CA . ARG A 1 275 ? 10.354 0.101 -17.298 1.00 89.38 275 ARG A CA 1
ATOM 2142 C C . ARG A 1 275 ? 10.747 1.566 -17.451 1.00 89.38 275 ARG A C 1
ATOM 2144 O O . ARG A 1 275 ? 11.872 1.857 -17.838 1.00 89.38 275 ARG A O 1
ATOM 2151 N N . ASP A 1 276 ? 9.822 2.476 -17.155 1.00 91.88 276 ASP A N 1
ATOM 2152 C CA . ASP A 1 276 ? 10.009 3.899 -17.423 1.00 91.88 276 ASP A CA 1
ATOM 2153 C C . ASP A 1 276 ? 10.758 4.632 -16.300 1.00 91.88 276 ASP A C 1
ATOM 2155 O O . ASP A 1 276 ? 11.297 5.715 -16.552 1.00 91.88 276 ASP A O 1
ATOM 2159 N N . THR A 1 277 ? 10.805 4.085 -15.082 1.00 95.69 277 THR A N 1
ATOM 2160 C CA . THR A 1 277 ? 11.571 4.649 -13.957 1.00 95.69 277 THR A CA 1
ATOM 2161 C C . THR A 1 277 ? 13.070 4.356 -14.052 1.00 95.69 277 THR A C 1
ATOM 2163 O O . THR A 1 277 ? 13.468 3.289 -14.504 1.00 95.69 277 THR A O 1
ATOM 2166 N N . GLU A 1 278 ? 13.912 5.274 -13.566 1.00 95.25 278 GLU A N 1
ATOM 2167 C CA . GLU A 1 278 ? 15.382 5.128 -13.562 1.00 95.25 278 GLU A CA 1
ATOM 2168 C C . GLU A 1 278 ? 15.868 4.003 -12.636 1.00 95.25 278 GLU A C 1
ATOM 2170 O O . GLU A 1 278 ? 16.851 3.318 -12.916 1.00 95.25 278 GLU A O 1
ATOM 2175 N N . CYS A 1 279 ? 15.180 3.818 -11.515 1.00 95.94 279 CYS A N 1
ATOM 2176 C CA . CYS A 1 279 ? 15.474 2.785 -10.534 1.00 95.94 279 CYS A CA 1
ATOM 2177 C C . CYS A 1 279 ? 14.175 2.278 -9.905 1.00 95.94 279 CYS A C 1
ATOM 2179 O O . CYS A 1 279 ? 13.120 2.898 -10.046 1.00 95.94 279 CYS A O 1
ATOM 2181 N N . GLY A 1 280 ? 14.223 1.155 -9.194 1.00 96.00 280 GLY A N 1
ATOM 2182 C CA . GLY A 1 280 ? 13.005 0.640 -8.585 1.00 96.00 280 GLY A CA 1
ATOM 2183 C C . GLY A 1 280 ? 13.186 -0.530 -7.638 1.00 96.00 280 GLY A C 1
ATOM 2184 O O . GLY A 1 280 ? 14.256 -1.127 -7.521 1.00 96.00 280 GLY A O 1
ATOM 2185 N N . VAL A 1 281 ? 12.097 -0.846 -6.945 1.00 96.94 281 VAL A N 1
ATOM 2186 C CA . VAL A 1 281 ? 11.977 -1.961 -6.012 1.00 96.94 281 VAL A CA 1
ATOM 2187 C C . VAL A 1 281 ? 10.726 -2.755 -6.365 1.00 96.94 281 VAL A C 1
ATOM 2189 O O . VAL A 1 281 ? 9.603 -2.259 -6.284 1.00 96.94 281 VAL A O 1
ATOM 2192 N N . HIS A 1 282 ? 10.921 -4.021 -6.723 1.00 96.00 282 HIS A N 1
ATOM 2193 C CA . HIS A 1 282 ? 9.827 -4.978 -6.847 1.00 96.00 282 HIS A CA 1
ATOM 2194 C C . HIS A 1 282 ? 9.411 -5.458 -5.454 1.00 96.00 282 HIS A C 1
ATOM 2196 O O . HIS A 1 282 ? 10.228 -6.022 -4.731 1.00 96.00 282 HIS A O 1
ATOM 2202 N N . ILE A 1 283 ? 8.169 -5.248 -5.026 1.00 96.38 283 ILE A N 1
ATOM 2203 C CA . ILE A 1 283 ? 7.756 -5.585 -3.652 1.00 96.38 283 ILE A CA 1
ATOM 2204 C C . ILE A 1 283 ? 7.677 -7.098 -3.407 1.00 96.38 283 ILE A C 1
ATOM 2206 O O . ILE A 1 283 ? 7.741 -7.517 -2.256 1.00 96.38 283 ILE A O 1
ATOM 2210 N N . ASN A 1 284 ? 7.592 -7.907 -4.468 1.00 93.56 284 ASN A N 1
ATOM 2211 C CA . ASN A 1 284 ? 7.577 -9.368 -4.409 1.00 93.56 284 ASN A CA 1
ATOM 2212 C C . ASN A 1 284 ? 6.514 -9.943 -3.450 1.00 93.56 284 ASN A C 1
ATOM 2214 O O . ASN A 1 284 ? 6.797 -10.824 -2.641 1.00 93.56 284 ASN A O 1
ATOM 2218 N N . ALA A 1 285 ? 5.287 -9.417 -3.521 1.00 93.06 285 ALA A N 1
ATOM 2219 C CA . ALA A 1 285 ? 4.158 -9.894 -2.715 1.00 93.06 285 ALA A CA 1
ATOM 2220 C C . ALA A 1 285 ? 3.455 -11.124 -3.333 1.00 93.06 285 ALA A C 1
ATOM 2222 O O . ALA A 1 285 ? 2.492 -11.643 -2.765 1.00 93.06 285 ALA A O 1
ATOM 2223 N N . GLY A 1 286 ? 3.909 -11.558 -4.514 1.00 90.19 286 GLY A N 1
ATOM 2224 C CA . GLY A 1 286 ? 3.197 -12.484 -5.392 1.00 90.19 286 GLY A CA 1
ATOM 2225 C C . GLY A 1 286 ? 2.005 -11.819 -6.100 1.00 90.19 286 GLY A C 1
ATOM 2226 O O . GLY A 1 286 ? 1.664 -10.668 -5.797 1.00 90.19 286 GLY A O 1
ATOM 2227 N N . PRO A 1 287 ? 1.353 -12.517 -7.042 1.00 89.06 287 PRO A N 1
ATOM 2228 C CA . PRO A 1 287 ? 0.127 -12.059 -7.686 1.00 89.06 287 PRO A CA 1
ATOM 2229 C C . PRO A 1 287 ? -0.947 -11.718 -6.655 1.00 89.06 287 PRO A C 1
ATOM 2231 O O . PRO A 1 287 ? -1.207 -12.482 -5.725 1.00 89.06 287 PRO A O 1
ATOM 2234 N N . GLU A 1 288 ? -1.576 -10.563 -6.823 1.00 89.62 288 GLU A N 1
ATOM 2235 C CA . GLU A 1 288 ? -2.787 -10.193 -6.096 1.00 89.62 288 GLU A CA 1
ATOM 2236 C C . GLU A 1 288 ? -3.918 -10.307 -7.120 1.00 89.62 288 GLU A C 1
ATOM 2238 O O . GLU A 1 288 ? -3.817 -9.728 -8.197 1.00 89.62 288 GLU A O 1
ATOM 2243 N N . ILE A 1 289 ? -4.986 -11.030 -6.816 1.00 88.56 289 ILE A N 1
ATOM 2244 C CA . ILE A 1 289 ? -6.150 -11.269 -7.678 1.00 88.56 289 ILE A CA 1
ATOM 2245 C C . ILE A 1 289 ? -7.370 -10.512 -7.149 1.00 88.56 289 ILE A C 1
ATOM 2247 O O . ILE A 1 289 ? -8.092 -9.919 -7.948 1.00 88.56 289 ILE A O 1
ATOM 2251 N N . GLY A 1 290 ? -7.550 -10.429 -5.826 1.00 86.69 290 GLY A N 1
ATOM 2252 C CA . GLY A 1 290 ? -8.640 -9.666 -5.211 1.00 86.69 290 GLY A CA 1
ATOM 2253 C C . GLY A 1 290 ? -8.651 -8.198 -5.657 1.00 86.69 290 GLY A C 1
ATOM 2254 O O . GLY A 1 290 ? -7.596 -7.580 -5.822 1.00 86.69 290 GLY A O 1
ATOM 2255 N N . VAL A 1 291 ? -9.836 -7.624 -5.893 1.00 87.75 291 VAL A N 1
ATOM 2256 C CA . VAL A 1 291 ? -9.949 -6.222 -6.347 1.00 87.75 291 VAL A CA 1
ATOM 2257 C C . VAL A 1 291 ? -9.460 -5.250 -5.271 1.00 87.75 291 VAL A C 1
ATOM 2259 O O . VAL A 1 291 ? -8.724 -4.314 -5.578 1.00 87.75 291 VAL A O 1
ATOM 2262 N N . ALA A 1 292 ? -9.818 -5.488 -4.008 1.00 91.06 292 ALA A N 1
ATOM 2263 C CA . ALA A 1 292 ? -9.335 -4.688 -2.892 1.00 91.06 292 ALA A CA 1
ATOM 2264 C C . ALA A 1 292 ? -7.912 -5.111 -2.498 1.00 91.06 292 ALA A C 1
ATOM 2266 O O . ALA A 1 292 ? -7.683 -6.246 -2.085 1.00 91.06 292 ALA A O 1
ATOM 2267 N N . SER A 1 293 ? -6.964 -4.176 -2.580 1.00 93.94 293 SER A N 1
ATOM 2268 C CA . SER A 1 293 ? -5.568 -4.457 -2.231 1.00 93.94 293 SER A CA 1
ATOM 2269 C C . SER A 1 293 ? -5.389 -4.750 -0.737 1.00 93.94 293 SER A C 1
ATOM 2271 O O . SER A 1 293 ? -5.970 -4.056 0.102 1.00 93.94 293 SER A O 1
ATOM 2273 N N . THR A 1 294 ? -4.594 -5.773 -0.409 1.00 97.00 294 THR A N 1
ATOM 2274 C CA . THR A 1 294 ? -4.343 -6.226 0.970 1.00 97.00 294 THR A CA 1
ATOM 2275 C C . THR A 1 294 ? -2.856 -6.480 1.196 1.00 97.00 294 THR A C 1
ATOM 2277 O O . THR A 1 294 ? -2.169 -5.644 1.785 1.00 97.00 294 THR A O 1
ATOM 2280 N N . LYS A 1 295 ? -2.323 -7.592 0.681 1.00 96.69 295 LYS A N 1
ATOM 2281 C CA . LYS A 1 295 ? -0.906 -7.943 0.800 1.00 96.69 295 LYS A CA 1
ATOM 2282 C C . LYS A 1 295 ? 0.005 -6.973 0.060 1.00 96.69 295 LYS A C 1
ATOM 2284 O O . LYS A 1 295 ? 1.121 -6.732 0.515 1.00 96.69 295 LYS A O 1
ATOM 2289 N N . ALA A 1 296 ? -0.459 -6.356 -1.030 1.00 96.88 296 ALA A N 1
ATOM 2290 C CA . ALA A 1 296 ? 0.337 -5.325 -1.682 1.00 96.88 296 ALA A CA 1
ATOM 2291 C C . ALA A 1 296 ? 0.470 -4.060 -0.814 1.00 96.88 296 ALA A C 1
ATOM 2293 O O . ALA A 1 296 ? 1.556 -3.492 -0.804 1.00 96.88 296 ALA A O 1
ATOM 2294 N N . TYR A 1 297 ? -0.534 -3.668 -0.016 1.00 98.38 297 TYR A N 1
ATOM 2295 C CA . TYR A 1 297 ? -0.405 -2.545 0.930 1.00 98.38 297 TYR A CA 1
ATOM 2296 C C . TYR A 1 297 ? 0.708 -2.786 1.958 1.00 98.38 297 TYR A C 1
ATOM 2298 O O . TYR A 1 297 ? 1.595 -1.945 2.128 1.00 98.38 297 TYR A O 1
ATOM 2306 N N . THR A 1 298 ? 0.697 -3.943 2.627 1.00 98.50 298 THR A N 1
ATOM 2307 C CA . THR A 1 298 ? 1.688 -4.270 3.665 1.00 98.50 298 THR A CA 1
ATOM 2308 C C . THR A 1 298 ? 3.081 -4.504 3.079 1.00 98.50 298 THR A C 1
ATOM 2310 O O . THR A 1 298 ? 4.071 -4.036 3.644 1.00 98.50 298 THR A O 1
ATOM 2313 N N . SER A 1 299 ? 3.185 -5.126 1.903 1.00 98.38 299 SER A N 1
ATOM 2314 C CA . SER A 1 299 ? 4.459 -5.266 1.187 1.00 98.38 299 SER A CA 1
ATOM 2315 C C . SER A 1 299 ? 5.001 -3.930 0.656 1.00 98.38 299 SER A C 1
ATOM 2317 O O . SER A 1 299 ? 6.204 -3.689 0.755 1.00 98.38 299 SER A O 1
ATOM 2319 N N . GLN A 1 300 ? 4.156 -3.022 0.148 1.00 98.50 300 GLN A N 1
ATOM 2320 C CA . GLN A 1 300 ? 4.576 -1.664 -0.238 1.00 98.50 300 GLN A CA 1
ATOM 2321 C C . GLN A 1 300 ? 5.086 -0.884 0.975 1.00 98.50 300 GLN A C 1
ATOM 2323 O O . GLN A 1 300 ? 6.117 -0.221 0.886 1.00 98.50 300 GLN A O 1
ATOM 2328 N N . TYR A 1 301 ? 4.415 -1.011 2.121 1.00 98.62 301 TYR A N 1
ATOM 2329 C CA . TYR A 1 301 ? 4.824 -0.369 3.368 1.00 98.62 301 TYR A CA 1
ATOM 2330 C C . TYR A 1 301 ? 6.230 -0.828 3.770 1.00 98.62 301 TYR A C 1
ATOM 2332 O O . TYR A 1 301 ? 7.111 0.002 3.993 1.00 98.62 301 TYR A O 1
ATOM 2340 N N . ILE A 1 302 ? 6.476 -2.142 3.809 1.00 98.56 302 ILE A N 1
ATOM 2341 C CA . ILE A 1 302 ? 7.799 -2.693 4.142 1.00 98.56 302 ILE A CA 1
ATOM 2342 C C . ILE A 1 302 ? 8.852 -2.259 3.117 1.00 98.56 302 ILE A C 1
ATOM 2344 O O . ILE A 1 302 ? 9.952 -1.872 3.507 1.00 98.56 302 ILE A O 1
ATOM 2348 N N . ALA A 1 303 ? 8.530 -2.281 1.820 1.00 98.38 303 ALA A N 1
ATOM 2349 C CA . ALA A 1 303 ? 9.445 -1.831 0.775 1.00 98.38 303 ALA A CA 1
ATOM 2350 C C . ALA A 1 303 ? 9.858 -0.367 0.970 1.00 98.38 303 ALA A C 1
ATOM 2352 O O . ALA A 1 303 ? 11.047 -0.060 0.932 1.00 98.38 303 ALA A O 1
ATOM 2353 N N . LEU A 1 304 ? 8.905 0.519 1.259 1.00 98.56 304 LEU A N 1
ATOM 2354 C CA . LEU A 1 304 ? 9.169 1.925 1.552 1.00 98.56 304 LEU A CA 1
ATOM 2355 C C . LEU A 1 304 ? 10.015 2.091 2.828 1.00 98.56 304 LEU A C 1
ATOM 2357 O O . LEU A 1 304 ? 10.996 2.831 2.807 1.00 98.56 304 LEU A O 1
ATOM 2361 N N . VAL A 1 305 ? 9.733 1.354 3.907 1.00 98.44 305 VAL A N 1
ATOM 2362 C CA . VAL A 1 305 ? 10.579 1.374 5.119 1.00 98.44 305 VAL A CA 1
ATOM 2363 C C . VAL A 1 305 ? 12.014 0.925 4.815 1.00 98.44 305 VAL A C 1
ATOM 2365 O O . VAL A 1 305 ? 12.964 1.568 5.260 1.00 98.44 305 VAL A O 1
ATOM 2368 N N . MET A 1 306 ? 12.197 -0.137 4.024 1.00 98.06 306 MET A N 1
ATOM 2369 C CA . MET A 1 306 ? 13.528 -0.581 3.594 1.00 98.06 306 MET A CA 1
ATOM 2370 C C . MET A 1 306 ? 14.246 0.482 2.758 1.00 98.06 306 MET A C 1
ATOM 2372 O O . MET A 1 306 ? 15.451 0.657 2.918 1.00 98.06 306 MET A O 1
ATOM 2376 N N . ILE A 1 307 ? 13.527 1.206 1.894 1.00 98.00 307 ILE A N 1
ATOM 2377 C CA . ILE A 1 307 ? 14.092 2.326 1.130 1.00 98.00 307 ILE A CA 1
ATOM 2378 C C . ILE A 1 307 ? 14.583 3.411 2.089 1.00 98.00 307 ILE A C 1
ATOM 2380 O O . ILE A 1 307 ? 15.730 3.835 1.970 1.00 98.00 307 ILE A O 1
ATOM 2384 N N . ALA A 1 308 ? 13.775 3.813 3.073 1.00 97.25 308 ALA A N 1
ATOM 2385 C CA . ALA A 1 308 ? 14.182 4.813 4.059 1.00 97.25 308 ALA A CA 1
ATOM 2386 C C . ALA A 1 308 ? 15.451 4.384 4.823 1.00 97.25 308 ALA A C 1
ATOM 2388 O O . ALA A 1 308 ? 16.407 5.155 4.880 1.00 97.25 308 ALA A O 1
ATOM 2389 N N . LEU A 1 309 ? 15.503 3.135 5.312 1.00 96.88 309 LEU A N 1
ATOM 2390 C CA . LEU A 1 309 ? 16.681 2.557 5.982 1.00 96.88 309 LEU A CA 1
ATOM 2391 C C . LEU A 1 309 ? 17.924 2.530 5.081 1.00 96.88 309 LEU A C 1
ATOM 2393 O O . LEU A 1 309 ? 19.033 2.818 5.533 1.00 96.88 309 LEU A O 1
ATOM 2397 N N . PHE A 1 310 ? 17.747 2.185 3.804 1.00 95.94 310 PHE A N 1
ATOM 2398 C CA . PHE A 1 310 ? 18.831 2.136 2.826 1.00 95.94 310 PHE A CA 1
ATOM 2399 C C . PHE A 1 310 ? 19.407 3.531 2.543 1.00 95.94 310 PHE A C 1
ATOM 2401 O O . PHE A 1 310 ? 20.627 3.704 2.466 1.00 95.94 310 PHE A O 1
ATOM 2408 N N . LEU A 1 311 ? 18.546 4.549 2.442 1.00 94.50 311 LEU A N 1
ATOM 2409 C CA . LEU A 1 311 ? 18.957 5.935 2.207 1.00 94.50 311 LEU A CA 1
ATOM 2410 C C . LEU A 1 311 ? 19.703 6.541 3.404 1.00 94.50 311 LEU A C 1
ATOM 2412 O O . LEU A 1 311 ? 20.619 7.337 3.199 1.00 94.50 311 LEU A O 1
ATOM 2416 N N . SER A 1 312 ? 19.376 6.144 4.635 1.00 93.50 312 SER A N 1
ATOM 2417 C CA . SER A 1 312 ? 19.968 6.692 5.865 1.00 93.50 312 SER A CA 1
ATOM 2418 C C . SER A 1 312 ? 21.127 5.875 6.452 1.00 93.50 312 SER A C 1
ATOM 2420 O O . SER A 1 312 ? 21.615 6.204 7.534 1.00 93.50 312 SER A O 1
ATOM 2422 N N . ASN A 1 313 ? 21.601 4.830 5.761 1.00 87.19 313 ASN A N 1
ATOM 2423 C CA . ASN A 1 313 ? 22.556 3.850 6.305 1.00 87.19 313 ASN A CA 1
ATOM 2424 C C . ASN A 1 313 ? 23.914 4.430 6.764 1.00 87.19 313 ASN A C 1
ATOM 2426 O O . ASN A 1 313 ? 24.578 3.843 7.613 1.00 87.19 313 ASN A O 1
ATOM 2430 N N . ASP A 1 314 ? 24.320 5.596 6.255 1.00 86.94 314 ASP A N 1
ATOM 2431 C CA . ASP A 1 314 ? 25.614 6.209 6.602 1.00 86.94 314 ASP A CA 1
ATOM 2432 C C . ASP A 1 314 ? 25.569 7.017 7.916 1.00 86.94 314 ASP A C 1
ATOM 2434 O O . ASP A 1 314 ? 26.589 7.535 8.374 1.00 86.94 314 ASP A O 1
ATOM 2438 N N . SER A 1 315 ? 24.391 7.158 8.535 1.00 87.88 315 SER A N 1
ATOM 2439 C CA . SER A 1 315 ? 24.210 7.986 9.727 1.00 87.88 315 SER A CA 1
ATOM 2440 C C . SER A 1 315 ? 24.488 7.218 11.023 1.00 87.88 315 SER A C 1
ATOM 2442 O O . SER A 1 315 ? 23.699 6.378 11.459 1.00 87.88 315 SER A O 1
ATOM 2444 N N . LEU A 1 316 ? 25.591 7.558 11.702 1.00 88.25 316 LEU A N 1
ATOM 2445 C CA . LEU A 1 316 ? 25.958 6.946 12.988 1.00 88.25 316 LEU A CA 1
ATOM 2446 C C . LEU A 1 316 ? 24.928 7.212 14.095 1.00 88.25 316 LEU A C 1
ATOM 2448 O O . LEU A 1 316 ? 24.688 6.334 14.922 1.00 88.25 316 LEU A O 1
ATOM 2452 N N . SER A 1 317 ? 24.300 8.392 14.110 1.00 91.56 317 SER A N 1
ATOM 2453 C CA . SER A 1 317 ? 23.309 8.758 15.132 1.00 91.56 317 SER A CA 1
ATOM 2454 C C . SER A 1 317 ? 22.018 7.943 15.025 1.00 91.56 317 SER A C 1
ATOM 2456 O O . SER A 1 317 ? 21.343 7.737 16.030 1.00 91.56 317 SER A O 1
ATOM 2458 N N . LYS A 1 318 ? 21.694 7.430 13.831 1.00 93.31 318 LYS A N 1
ATOM 2459 C CA . LYS A 1 318 ? 20.468 6.660 13.554 1.00 93.31 318 LYS A CA 1
ATOM 2460 C C . LYS A 1 318 ? 20.663 5.151 13.672 1.00 93.31 318 LYS A C 1
ATOM 2462 O O . LYS A 1 318 ? 19.708 4.395 13.519 1.00 93.31 318 LYS A O 1
ATOM 2467 N N . ARG A 1 319 ? 21.875 4.692 14.001 1.00 94.06 319 ARG A N 1
ATOM 2468 C CA . ARG A 1 319 ? 22.216 3.265 14.039 1.00 94.06 319 ARG A CA 1
ATOM 2469 C C . ARG A 1 319 ? 21.319 2.453 14.973 1.00 94.06 319 ARG A C 1
ATOM 2471 O O . ARG A 1 319 ? 20.863 1.386 14.577 1.00 94.06 319 ARG A O 1
ATOM 2478 N N . GLN A 1 320 ? 21.043 2.947 16.183 1.00 95.62 320 GLN A N 1
ATOM 2479 C CA . GLN A 1 320 ? 20.160 2.229 17.111 1.00 95.62 320 GLN A CA 1
ATOM 2480 C C . GLN A 1 320 ? 18.743 2.118 16.544 1.00 95.62 320 GLN A C 1
ATOM 2482 O O . GLN A 1 320 ? 18.178 1.032 16.507 1.00 95.62 320 GLN A O 1
ATOM 2487 N N . ARG A 1 321 ? 18.221 3.222 15.999 1.00 96.75 321 ARG A N 1
ATOM 2488 C CA . ARG A 1 321 ? 16.906 3.259 15.359 1.00 96.75 321 ARG A CA 1
ATOM 2489 C C . ARG A 1 321 ? 16.808 2.285 14.181 1.00 96.75 321 ARG A C 1
ATOM 2491 O O . ARG A 1 321 ? 15.796 1.609 14.042 1.00 96.75 321 ARG A O 1
ATOM 2498 N N . HIS A 1 322 ? 17.861 2.164 13.371 1.00 96.56 322 HIS A N 1
ATOM 2499 C CA . HIS A 1 322 ? 17.929 1.171 12.294 1.00 96.56 322 HIS A CA 1
ATOM 2500 C C . HIS A 1 322 ? 17.842 -0.258 12.829 1.00 96.56 322 HIS A C 1
ATOM 2502 O O . HIS A 1 322 ? 17.059 -1.050 12.311 1.00 96.56 322 HIS A O 1
ATOM 2508 N N . ILE A 1 323 ? 18.622 -0.580 13.867 1.00 96.75 323 ILE A N 1
ATOM 2509 C CA . ILE A 1 323 ? 18.612 -1.907 14.497 1.00 96.75 323 ILE A CA 1
ATOM 2510 C C . ILE A 1 323 ? 17.214 -2.219 15.032 1.00 96.75 323 ILE A C 1
ATOM 2512 O O . ILE A 1 323 ? 16.686 -3.290 14.742 1.00 96.75 323 ILE A O 1
ATOM 2516 N N . ASP A 1 324 ? 16.588 -1.278 15.742 1.00 97.44 324 ASP A N 1
ATOM 2517 C CA . ASP A 1 324 ? 15.249 -1.465 16.304 1.00 97.44 324 ASP A CA 1
ATOM 2518 C C . ASP A 1 324 ? 14.232 -1.779 15.197 1.00 97.44 324 ASP A C 1
ATOM 2520 O O . ASP A 1 324 ? 13.496 -2.760 15.297 1.00 97.44 324 ASP A O 1
ATOM 2524 N N . ILE A 1 325 ? 14.231 -1.005 14.104 1.00 98.25 325 ILE A N 1
ATOM 2525 C CA . ILE A 1 325 ? 13.321 -1.214 12.967 1.00 98.25 325 ILE A CA 1
ATOM 2526 C C . ILE A 1 325 ? 13.597 -2.555 12.276 1.00 98.25 325 ILE A C 1
ATOM 2528 O O . ILE A 1 325 ? 12.655 -3.290 11.993 1.00 98.25 325 ILE A O 1
ATOM 2532 N N . ILE A 1 326 ? 14.860 -2.912 12.025 1.00 97.81 326 ILE A N 1
ATOM 2533 C CA . ILE A 1 326 ? 15.223 -4.171 11.354 1.00 97.81 326 ILE A CA 1
ATOM 2534 C C . ILE A 1 326 ? 14.832 -5.386 12.205 1.00 97.81 326 ILE A C 1
ATOM 2536 O O . ILE A 1 326 ? 14.265 -6.351 11.685 1.00 97.81 326 ILE A O 1
ATOM 2540 N N . GLN A 1 327 ? 15.065 -5.339 13.519 1.00 97.38 327 GLN A N 1
ATOM 2541 C CA . GLN A 1 327 ? 14.620 -6.396 14.430 1.00 97.38 327 GLN A CA 1
ATOM 2542 C C . GLN A 1 327 ? 13.092 -6.424 14.569 1.00 97.38 327 GLN A C 1
ATOM 2544 O O . GLN A 1 327 ? 12.505 -7.500 14.666 1.00 97.38 327 GLN A O 1
ATOM 2549 N N . GLY A 1 328 ? 12.426 -5.268 14.505 1.00 97.69 328 GLY A N 1
ATOM 2550 C CA . GLY A 1 328 ? 10.971 -5.180 14.401 1.00 97.69 328 GLY A CA 1
ATOM 2551 C C . GLY A 1 328 ? 10.445 -5.895 13.156 1.00 97.69 328 GLY A C 1
ATOM 2552 O O . GLY A 1 328 ? 9.602 -6.783 13.271 1.00 97.69 328 GLY A O 1
ATOM 2553 N N . LEU A 1 329 ? 11.002 -5.580 11.981 1.00 98.25 329 LEU A N 1
ATOM 2554 C CA . LEU A 1 329 ? 10.659 -6.190 10.691 1.00 98.25 329 LEU A CA 1
ATOM 2555 C C . LEU A 1 329 ? 10.811 -7.717 10.710 1.00 98.25 329 LEU A C 1
ATOM 2557 O O . LEU A 1 329 ? 9.943 -8.420 10.196 1.00 98.25 329 LEU A O 1
ATOM 2561 N N . LYS A 1 330 ? 11.852 -8.239 11.373 1.00 97.38 330 LYS A N 1
ATOM 2562 C CA . LYS A 1 330 ? 12.056 -9.686 11.568 1.00 97.38 330 LYS A CA 1
ATOM 2563 C C . LYS A 1 330 ? 10.853 -10.369 12.226 1.00 97.38 330 LYS A C 1
ATOM 2565 O O . LYS A 1 330 ? 10.524 -11.502 11.882 1.00 97.38 330 LYS A O 1
ATOM 2570 N N . ASN A 1 331 ? 10.201 -9.684 13.165 1.00 97.69 331 ASN A N 1
ATOM 2571 C CA . ASN A 1 331 ? 9.103 -10.232 13.959 1.00 97.69 331 ASN A CA 1
ATOM 2572 C C . ASN A 1 331 ? 7.728 -10.047 13.298 1.00 97.69 331 ASN A C 1
ATOM 2574 O O . ASN A 1 331 ? 6.801 -10.787 13.634 1.00 97.69 331 ASN A O 1
ATOM 2578 N N . ILE A 1 332 ? 7.590 -9.117 12.344 1.00 98.19 332 ILE A N 1
ATOM 2579 C CA . ILE A 1 332 ? 6.308 -8.782 11.700 1.00 98.19 332 ILE A CA 1
ATOM 2580 C C . ILE A 1 332 ? 5.570 -10.013 11.148 1.00 98.19 332 ILE A C 1
ATOM 2582 O O . ILE A 1 332 ? 4.397 -10.167 11.487 1.00 98.19 332 ILE A O 1
ATOM 2586 N N . PRO A 1 333 ? 6.193 -10.936 10.385 1.00 98.12 333 PRO A N 1
ATOM 2587 C CA . PRO A 1 333 ? 5.493 -12.120 9.884 1.00 98.12 333 PRO A CA 1
ATOM 2588 C C . PRO A 1 333 ? 4.835 -12.959 10.986 1.00 98.12 333 PRO A C 1
ATOM 2590 O O . PRO A 1 333 ? 3.699 -13.410 10.840 1.00 98.12 333 PRO A O 1
ATOM 2593 N N . ALA A 1 334 ? 5.533 -13.160 12.107 1.00 98.19 334 ALA A N 1
ATOM 2594 C CA . ALA A 1 334 ? 5.004 -13.906 13.244 1.00 98.19 334 ALA A CA 1
ATOM 2595 C C . ALA A 1 334 ? 3.893 -13.121 13.956 1.00 98.19 334 ALA A C 1
ATOM 2597 O O . ALA A 1 334 ? 2.859 -13.690 14.291 1.00 98.19 334 ALA A O 1
ATOM 2598 N N . GLN A 1 335 ? 4.060 -11.808 14.120 1.00 98.44 335 GLN A N 1
ATOM 2599 C CA . GLN A 1 335 ? 3.054 -10.947 14.739 1.00 98.44 335 GLN A CA 1
ATOM 2600 C C . GLN A 1 335 ? 1.764 -10.867 13.911 1.00 98.44 335 GLN A C 1
ATOM 2602 O O . GLN A 1 335 ? 0.681 -10.919 14.485 1.00 98.44 335 GLN A O 1
ATOM 2607 N N . ILE A 1 336 ? 1.846 -10.827 12.575 1.00 98.50 336 ILE A N 1
ATOM 2608 C CA . ILE A 1 336 ? 0.660 -10.897 11.706 1.00 98.50 336 ILE A CA 1
ATOM 2609 C C . ILE A 1 336 ? -0.082 -12.222 11.924 1.00 98.50 336 ILE A C 1
ATOM 2611 O O . ILE A 1 336 ? -1.305 -12.210 12.034 1.00 98.50 336 ILE A O 1
ATOM 2615 N N . LYS A 1 337 ? 0.624 -13.357 12.063 1.00 98.12 337 LYS A N 1
ATOM 2616 C CA . LYS A 1 337 ? -0.018 -14.650 12.382 1.00 98.12 337 LYS A CA 1
ATOM 2617 C C . LYS A 1 337 ? -0.786 -14.610 13.700 1.00 98.12 337 LYS A C 1
ATOM 2619 O O . LYS A 1 337 ? -1.858 -15.200 13.777 1.00 98.12 337 LYS A O 1
ATOM 2624 N N . GLU A 1 338 ? -0.267 -13.922 14.715 1.00 97.94 338 GLU A N 1
ATOM 2625 C CA . GLU A 1 338 ? -0.982 -13.729 15.981 1.00 97.94 338 GLU A CA 1
ATOM 2626 C C . GLU A 1 338 ? -2.233 -12.861 15.796 1.00 97.94 338 GLU A C 1
ATOM 2628 O O . GLU A 1 338 ? -3.308 -13.228 16.262 1.00 97.94 338 GLU A O 1
ATOM 2633 N N . VAL A 1 339 ? -2.138 -11.765 15.036 1.00 98.38 339 VAL A N 1
ATOM 2634 C CA . VAL A 1 339 ? -3.283 -10.884 14.748 1.00 98.38 339 VAL A CA 1
ATOM 2635 C C . VAL A 1 339 ? -4.377 -11.601 13.949 1.00 98.38 339 VAL A C 1
ATOM 2637 O O . VAL A 1 339 ? -5.560 -11.399 14.218 1.00 98.38 339 VAL A O 1
ATOM 2640 N N . LEU A 1 340 ? -4.015 -12.483 13.013 1.00 98.19 340 LEU A N 1
ATOM 2641 C CA . LEU A 1 340 ? -4.978 -13.277 12.240 1.00 98.19 340 LEU A CA 1
ATOM 2642 C C . LEU A 1 340 ? -5.839 -14.198 13.126 1.00 98.19 340 LEU A C 1
ATOM 2644 O O . LEU A 1 340 ? -6.974 -14.495 12.761 1.00 98.19 340 LEU A O 1
ATOM 2648 N N . LYS A 1 341 ? -5.371 -14.584 14.325 1.00 97.88 341 LYS A N 1
ATOM 2649 C CA . LYS A 1 341 ? -6.172 -15.365 15.292 1.00 97.88 341 LYS A CA 1
ATOM 2650 C C . LYS A 1 341 ? -7.376 -14.590 15.839 1.00 97.88 341 LYS A C 1
ATOM 2652 O O . LYS A 1 341 ? -8.269 -15.192 16.428 1.00 97.88 341 LYS A O 1
ATOM 2657 N N . LEU A 1 342 ? -7.430 -13.270 15.645 1.00 96.94 342 LEU A N 1
ATOM 2658 C CA . LEU A 1 342 ? -8.576 -12.442 16.027 1.00 96.94 342 LEU A CA 1
ATOM 2659 C C . LEU A 1 342 ? -9.786 -12.614 15.093 1.00 96.94 342 LEU A C 1
ATOM 2661 O O . LEU A 1 342 ? -10.831 -12.029 15.381 1.00 96.94 342 LEU A O 1
ATOM 2665 N N . GLU A 1 343 ? -9.672 -13.388 14.005 1.00 96.94 343 GLU A N 1
ATOM 2666 C CA . GLU A 1 343 ? -10.734 -13.575 13.007 1.00 96.94 343 GLU A CA 1
ATOM 2667 C C . GLU A 1 343 ? -12.091 -13.915 13.640 1.00 96.94 343 GLU A C 1
ATOM 2669 O O . GLU A 1 343 ? -13.076 -13.243 13.340 1.00 96.94 343 GLU A O 1
ATOM 2674 N N . ASP A 1 344 ? -12.151 -14.886 14.556 1.00 97.12 344 ASP A N 1
ATOM 2675 C CA . ASP A 1 344 ? -13.413 -15.311 15.177 1.00 97.12 344 ASP A CA 1
ATOM 2676 C C . ASP A 1 344 ? -14.083 -14.185 15.973 1.00 97.12 344 ASP A C 1
ATOM 2678 O O . ASP A 1 344 ? -15.293 -13.966 15.869 1.00 97.12 344 ASP A O 1
ATOM 2682 N N . LYS A 1 345 ? -13.290 -13.418 16.729 1.00 96.69 345 LYS A N 1
ATOM 2683 C CA . LYS A 1 345 ? -13.786 -12.268 17.495 1.00 96.69 345 LYS A CA 1
ATOM 2684 C C . LYS A 1 345 ? -14.269 -11.159 16.565 1.00 96.69 345 LYS A C 1
ATOM 2686 O O . LYS A 1 345 ? -15.317 -10.566 16.799 1.00 96.69 345 LYS A O 1
ATOM 2691 N N . ILE A 1 346 ? -13.525 -10.888 15.495 1.00 97.25 346 ILE A N 1
ATOM 2692 C CA . ILE A 1 346 ? -13.894 -9.890 14.486 1.00 97.25 346 ILE A CA 1
ATOM 2693 C C . ILE A 1 346 ? -15.193 -10.290 13.786 1.00 97.25 346 ILE A C 1
ATOM 2695 O O . ILE A 1 346 ? -16.086 -9.461 13.627 1.00 97.25 346 ILE A O 1
ATOM 2699 N N . LYS A 1 347 ? -15.332 -11.565 13.424 1.00 96.62 347 LYS A N 1
ATOM 2700 C CA . LYS A 1 347 ? -16.540 -12.116 12.816 1.00 96.62 347 LYS A CA 1
ATOM 2701 C C . LYS A 1 347 ? -17.760 -11.960 13.726 1.00 96.62 347 LYS A C 1
ATOM 2703 O O . LYS A 1 347 ? -18.814 -11.557 13.240 1.00 96.62 347 LYS A O 1
ATOM 2708 N N . GLN A 1 348 ? -17.618 -12.212 15.029 1.00 96.19 348 GLN A N 1
ATOM 2709 C CA . GLN A 1 348 ? -18.681 -11.968 16.016 1.00 96.19 348 GLN A CA 1
ATOM 2710 C C . GLN A 1 348 ? -19.081 -10.487 16.061 1.00 96.19 348 GLN A C 1
ATOM 2712 O O . GLN A 1 348 ? -20.252 -10.174 15.881 1.00 96.19 348 GLN A O 1
ATOM 2717 N N . LEU A 1 349 ? -18.118 -9.563 16.169 1.00 95.06 349 LEU A N 1
ATOM 2718 C CA . LEU A 1 349 ? -18.398 -8.116 16.149 1.00 95.06 349 LEU A CA 1
ATOM 2719 C C . LEU A 1 349 ? -19.121 -7.671 14.869 1.00 95.06 349 LEU A C 1
ATOM 2721 O O . LEU A 1 349 ? -20.022 -6.828 14.913 1.00 95.06 349 LEU A O 1
ATOM 2725 N N . CYS A 1 350 ? -18.734 -8.248 13.728 1.00 95.00 350 CYS A N 1
ATOM 2726 C CA . CYS A 1 350 ? -19.384 -7.979 12.452 1.00 95.00 350 CYS A CA 1
ATOM 2727 C C . CYS A 1 350 ? -20.832 -8.481 12.440 1.00 95.00 350 CYS A C 1
ATOM 2729 O O . CYS A 1 350 ? -21.702 -7.756 11.967 1.00 95.00 350 CYS A O 1
ATOM 2731 N N . ASN A 1 351 ? -21.093 -9.683 12.960 1.00 93.56 351 ASN A N 1
ATOM 2732 C CA . ASN A 1 351 ? -22.431 -10.279 13.018 1.00 93.56 351 ASN A CA 1
ATOM 2733 C C . ASN A 1 351 ? -23.364 -9.536 13.980 1.00 93.56 351 ASN A C 1
ATOM 2735 O O . ASN A 1 351 ? -24.499 -9.235 13.618 1.00 93.56 351 ASN A O 1
ATOM 2739 N N . ASP A 1 352 ? -22.881 -9.253 15.188 1.00 89.81 352 ASP A N 1
ATOM 2740 C CA . ASP A 1 352 ? -23.731 -8.841 16.305 1.00 89.81 352 ASP A CA 1
ATOM 2741 C C . ASP A 1 352 ? -24.099 -7.357 16.235 1.00 89.81 352 ASP A C 1
ATOM 2743 O O . ASP A 1 352 ? -25.210 -6.970 16.600 1.00 89.81 352 ASP A O 1
ATOM 2747 N N . TRP A 1 353 ? -23.180 -6.515 15.748 1.00 88.94 353 TRP A N 1
ATOM 2748 C CA . TRP A 1 353 ? -23.359 -5.065 15.786 1.00 88.94 353 TRP A CA 1
ATOM 2749 C C . TRP A 1 353 ? -23.165 -4.391 14.439 1.00 88.94 353 TRP A C 1
ATOM 2751 O O . TRP A 1 353 ? -24.083 -3.730 13.950 1.00 88.94 353 TRP A O 1
ATOM 2761 N N . LEU A 1 354 ? -21.996 -4.557 13.817 1.00 91.19 354 LEU A N 1
ATOM 2762 C CA . LEU A 1 354 ? -21.622 -3.722 12.675 1.00 91.19 354 LEU A CA 1
ATOM 2763 C C . LEU A 1 354 ? -22.476 -3.992 11.425 1.00 91.19 354 LEU A C 1
ATOM 2765 O O . LEU A 1 354 ? -22.686 -3.078 10.633 1.00 91.19 354 LEU A O 1
ATOM 2769 N N . ASN A 1 355 ? -23.018 -5.201 11.237 1.00 89.62 355 ASN A N 1
ATOM 2770 C CA . ASN A 1 355 ? -23.814 -5.512 10.044 1.00 89.62 355 ASN A CA 1
ATOM 2771 C C . ASN A 1 355 ? -25.042 -4.595 9.887 1.00 89.62 355 ASN A C 1
ATOM 2773 O O . ASN A 1 355 ? -25.368 -4.187 8.770 1.00 89.62 355 ASN A O 1
ATOM 2777 N N . ASN A 1 356 ? -25.663 -4.213 11.008 1.00 88.19 356 ASN A N 1
ATOM 2778 C CA . ASN A 1 356 ? -26.872 -3.382 11.050 1.00 88.19 356 ASN A CA 1
ATOM 2779 C C . ASN A 1 356 ? -26.592 -1.881 10.871 1.00 88.19 356 ASN A C 1
ATOM 2781 O O . ASN A 1 356 ? -27.522 -1.077 10.821 1.00 88.19 356 ASN A O 1
ATOM 2785 N N . GLN A 1 357 ? -25.321 -1.495 10.772 1.00 92.44 357 GLN A N 1
ATOM 2786 C CA . GLN A 1 357 ? -24.893 -0.104 10.802 1.00 92.44 357 GLN A CA 1
ATOM 2787 C C . GLN A 1 357 ? -24.714 0.454 9.392 1.00 92.44 357 GLN A C 1
ATOM 2789 O O . GLN A 1 357 ? -24.259 -0.226 8.469 1.00 92.44 357 GLN A O 1
ATOM 2794 N N . LYS A 1 358 ? -25.091 1.719 9.200 1.00 92.31 358 LYS A N 1
ATOM 2795 C CA . LYS A 1 358 ? -24.962 2.396 7.897 1.00 92.31 358 LYS A CA 1
ATOM 2796 C C . LYS A 1 358 ? -23.634 3.122 7.750 1.00 92.31 358 LYS A C 1
ATOM 2798 O O . LYS A 1 358 ? -23.093 3.165 6.644 1.00 92.31 358 LYS A O 1
ATOM 2803 N N . SER A 1 359 ? -23.136 3.652 8.860 1.00 95.06 359 SER A N 1
ATOM 2804 C CA . SER A 1 359 ? -21.934 4.470 8.918 1.00 95.06 359 SER A CA 1
ATOM 2805 C C . SER A 1 359 ? -20.961 3.934 9.962 1.00 95.06 359 SER A C 1
ATOM 2807 O O . SER A 1 359 ? -21.376 3.260 10.900 1.00 95.06 359 SER A O 1
ATOM 2809 N N . LEU A 1 360 ? -19.679 4.243 9.795 1.00 95.44 360 LEU A N 1
ATOM 2810 C CA . LEU A 1 360 ? -18.598 3.853 10.696 1.00 95.44 360 LEU A CA 1
ATOM 2811 C C . LEU A 1 360 ? -17.498 4.918 10.665 1.00 95.44 360 LEU A C 1
ATOM 2813 O O . LEU A 1 360 ? -17.031 5.288 9.587 1.00 95.44 360 LEU A O 1
ATOM 2817 N N . LEU A 1 361 ? -17.035 5.364 11.832 1.00 96.69 361 LEU A N 1
ATOM 2818 C CA . LEU A 1 361 ? -15.866 6.243 11.922 1.00 96.69 361 LEU A CA 1
ATOM 2819 C C . LEU A 1 361 ? -14.630 5.466 12.370 1.00 96.69 361 LEU A C 1
ATOM 2821 O O . LEU A 1 361 ? -14.687 4.683 13.315 1.00 96.69 361 LEU A O 1
ATOM 2825 N N . LEU A 1 362 ? -13.494 5.716 11.724 1.00 97.88 362 LEU A N 1
ATOM 2826 C CA . LEU A 1 362 ? -12.198 5.172 12.114 1.00 97.88 362 LEU A CA 1
ATOM 2827 C C . LEU A 1 362 ? -11.298 6.307 12.596 1.00 97.88 362 LEU A C 1
ATOM 2829 O O . LEU A 1 362 ? -11.056 7.265 11.870 1.00 97.88 362 LEU A O 1
ATOM 2833 N N . LEU A 1 363 ? -10.784 6.202 13.817 1.00 97.00 363 LEU A N 1
ATOM 2834 C CA . LEU A 1 363 ? -9.961 7.221 14.456 1.00 97.00 363 LEU A CA 1
ATOM 2835 C C . LEU A 1 363 ? -8.507 6.764 14.518 1.00 97.00 363 LEU A C 1
ATOM 2837 O O . LEU A 1 363 ? -8.186 5.750 15.142 1.00 97.00 363 LEU A O 1
ATOM 2841 N N . GLY A 1 364 ? -7.622 7.558 13.922 1.00 96.31 364 GLY A N 1
ATOM 2842 C CA . GLY A 1 364 ? -6.178 7.336 13.945 1.00 96.31 364 GLY A CA 1
ATOM 2843 C C . GLY A 1 364 ? -5.407 8.630 14.179 1.00 96.31 364 GLY A C 1
ATOM 2844 O O . GLY A 1 364 ? -5.912 9.726 13.941 1.00 96.31 364 GLY A O 1
ATOM 2845 N N . ARG A 1 365 ? -4.167 8.531 14.664 1.00 95.25 365 ARG A N 1
ATOM 2846 C CA . ARG A 1 365 ? -3.257 9.676 14.828 1.00 95.25 365 ARG A CA 1
ATOM 2847 C C . ARG A 1 365 ? -1.817 9.247 14.568 1.00 95.25 365 ARG A C 1
ATOM 2849 O O . ARG A 1 365 ? -1.467 8.104 14.838 1.00 95.25 365 ARG A O 1
ATOM 2856 N N . GLY A 1 366 ? -0.989 10.164 14.064 1.00 94.75 366 GLY A N 1
ATOM 2857 C CA . GLY A 1 366 ? 0.410 9.866 13.739 1.00 94.75 366 GLY A CA 1
ATOM 2858 C C . GLY A 1 366 ? 0.501 8.730 12.723 1.00 94.75 366 GLY A C 1
ATOM 2859 O O . GLY A 1 366 ? -0.244 8.741 11.743 1.00 94.75 366 GLY A O 1
ATOM 2860 N N . TYR A 1 367 ? 1.327 7.720 13.011 1.00 95.75 367 TYR A N 1
ATOM 2861 C CA . TYR A 1 367 ? 1.467 6.517 12.180 1.00 95.75 367 TYR A CA 1
ATOM 2862 C C . TYR A 1 367 ? 0.137 5.793 11.923 1.00 95.75 367 TYR A C 1
ATOM 2864 O O . TYR A 1 367 ? -0.035 5.156 10.890 1.00 95.75 367 TYR A O 1
ATOM 2872 N N . GLN A 1 368 ? -0.837 5.929 12.827 1.00 96.81 368 GLN A N 1
ATOM 2873 C CA . GLN A 1 368 ? -2.127 5.251 12.715 1.00 96.81 368 GLN A CA 1
ATOM 2874 C C . GLN A 1 368 ? -3.167 6.021 11.894 1.00 96.81 368 GLN A C 1
ATOM 2876 O O . GLN A 1 368 ? -4.256 5.505 11.658 1.00 96.81 368 GLN A O 1
ATOM 2881 N N . PHE A 1 369 ? -2.876 7.247 11.444 1.00 97.69 369 PHE A N 1
ATOM 2882 C CA . PHE A 1 369 ? -3.823 7.991 10.606 1.00 97.69 369 PHE A CA 1
ATOM 2883 C C . PHE A 1 369 ? -4.029 7.314 9.245 1.00 97.69 369 PHE A C 1
ATOM 2885 O O . PHE A 1 369 ? -5.166 7.103 8.831 1.00 97.69 369 PHE A O 1
ATOM 2892 N N . ALA A 1 370 ? -2.943 6.889 8.596 1.00 97.56 370 ALA A N 1
ATOM 2893 C CA . ALA A 1 370 ? -3.023 6.160 7.334 1.00 97.56 370 ALA A CA 1
ATOM 2894 C C . ALA A 1 370 ? -3.756 4.817 7.485 1.00 97.56 370 ALA A C 1
ATOM 2896 O O . ALA A 1 370 ? -4.555 4.461 6.627 1.00 97.56 370 ALA A O 1
ATOM 2897 N N . THR A 1 371 ? -3.559 4.114 8.606 1.00 98.12 371 THR A N 1
ATOM 2898 C CA . THR A 1 371 ? -4.299 2.887 8.936 1.00 98.12 371 THR A CA 1
ATOM 2899 C C . THR A 1 371 ? -5.809 3.133 9.023 1.00 98.12 371 THR A C 1
ATOM 2901 O O . THR A 1 371 ? -6.594 2.331 8.521 1.00 98.12 371 THR A O 1
ATOM 2904 N N . ALA A 1 372 ? -6.234 4.248 9.630 1.00 98.06 372 ALA A N 1
ATOM 2905 C CA . ALA A 1 372 ? -7.649 4.611 9.715 1.00 98.06 372 ALA A CA 1
ATOM 2906 C C . ALA A 1 372 ? -8.246 4.936 8.334 1.00 98.06 372 ALA A C 1
ATOM 2908 O O . ALA A 1 372 ? -9.349 4.486 8.031 1.00 98.06 372 ALA A O 1
ATOM 2909 N N . LEU A 1 373 ? -7.513 5.669 7.487 1.00 98.31 373 LEU A N 1
ATOM 2910 C CA . LEU A 1 373 ? -7.924 5.950 6.106 1.00 98.31 373 LEU A CA 1
ATOM 2911 C C . LEU A 1 373 ? -8.020 4.672 5.263 1.00 98.31 373 LEU A C 1
ATOM 2913 O O . LEU A 1 373 ? -9.000 4.483 4.545 1.00 98.31 373 LEU A O 1
ATOM 2917 N N . GLU A 1 374 ? -7.044 3.772 5.387 1.00 98.31 374 GLU A N 1
ATOM 2918 C CA . GLU A 1 374 ? -7.030 2.508 4.653 1.00 98.31 374 GLU A CA 1
ATOM 2919 C C . GLU A 1 374 ? -8.164 1.583 5.090 1.00 98.31 374 GLU A C 1
ATOM 2921 O O . GLU A 1 374 ? -8.903 1.079 4.247 1.00 98.31 374 GLU A O 1
ATOM 2926 N N . GLY A 1 375 ? -8.382 1.419 6.397 1.00 97.69 375 GLY A N 1
ATOM 2927 C CA . GLY A 1 375 ? -9.523 0.652 6.897 1.00 97.69 375 GLY A CA 1
ATOM 2928 C C . GLY A 1 375 ? -10.859 1.237 6.441 1.00 97.69 375 GLY A C 1
ATOM 2929 O O . GLY A 1 375 ? -11.750 0.493 6.029 1.00 97.69 375 GLY A O 1
ATOM 2930 N N . ALA A 1 376 ? -10.984 2.569 6.439 1.00 97.81 376 ALA A N 1
ATOM 2931 C CA . ALA A 1 376 ? -12.165 3.245 5.919 1.00 97.81 376 ALA A CA 1
ATOM 2932 C C . ALA A 1 376 ? -12.368 2.968 4.425 1.00 97.81 376 ALA A C 1
ATOM 2934 O O . ALA A 1 376 ? -13.498 2.735 4.001 1.00 97.81 376 ALA A O 1
ATOM 2935 N N . LEU A 1 377 ? -11.299 2.966 3.629 1.00 97.19 377 LEU A N 1
ATOM 2936 C CA . LEU A 1 377 ? -11.368 2.656 2.206 1.00 97.19 377 LEU A CA 1
ATOM 2937 C C . LEU A 1 377 ? -11.766 1.197 1.967 1.00 97.19 377 LEU A C 1
ATOM 2939 O O . LEU A 1 377 ? -12.717 0.962 1.228 1.00 97.19 377 LEU A O 1
ATOM 2943 N N . LYS A 1 378 ? -11.133 0.227 2.643 1.00 96.19 378 LYS A N 1
ATOM 2944 C CA . LYS A 1 378 ? -11.480 -1.199 2.505 1.00 96.19 378 LYS A CA 1
ATOM 2945 C C . LYS A 1 378 ? -12.940 -1.462 2.833 1.00 96.19 378 LYS A C 1
ATOM 2947 O O . LYS A 1 378 ? -13.648 -2.048 2.023 1.00 96.19 378 LYS A O 1
ATOM 2952 N N . ILE A 1 379 ? -13.418 -0.980 3.980 1.00 95.50 379 ILE A N 1
ATOM 2953 C CA . ILE A 1 379 ? -14.814 -1.168 4.397 1.00 95.50 379 ILE A CA 1
ATOM 2954 C C . ILE A 1 379 ? -15.775 -0.559 3.364 1.00 95.50 379 ILE A C 1
ATOM 2956 O O . ILE A 1 379 ? -16.773 -1.194 3.015 1.00 95.50 379 ILE A O 1
ATOM 2960 N N . LYS A 1 380 ? -15.450 0.612 2.811 1.00 93.50 380 LYS A N 1
ATOM 2961 C CA . LYS A 1 380 ? -16.255 1.292 1.789 1.00 93.50 380 LYS A CA 1
ATOM 2962 C C . LYS A 1 380 ? -16.296 0.523 0.471 1.00 93.50 380 LYS A C 1
ATOM 2964 O O . LYS A 1 380 ? -17.378 0.346 -0.086 1.00 93.50 380 LYS A O 1
ATOM 2969 N N . GLU A 1 381 ? -15.140 0.062 -0.001 1.00 91.12 381 GLU A N 1
ATOM 2970 C CA . GLU A 1 381 ? -14.983 -0.639 -1.280 1.00 91.12 381 GLU A CA 1
ATOM 2971 C C . GLU A 1 381 ? -15.761 -1.954 -1.320 1.00 91.12 381 GLU A C 1
ATOM 2973 O O . GLU A 1 381 ? -16.434 -2.222 -2.313 1.00 91.12 381 GLU A O 1
ATOM 2978 N N . ILE A 1 382 ? -15.709 -2.753 -0.248 1.00 90.81 382 ILE A N 1
ATOM 2979 C CA . ILE A 1 382 ? -16.231 -4.129 -0.300 1.00 90.81 382 ILE A CA 1
ATOM 2980 C C . ILE A 1 382 ? -17.539 -4.343 0.459 1.00 90.81 382 ILE A C 1
ATOM 2982 O O . ILE A 1 382 ? -18.334 -5.187 0.063 1.00 90.81 382 ILE A O 1
ATOM 2986 N N . SER A 1 383 ? -17.809 -3.593 1.532 1.00 90.50 383 SER A N 1
ATOM 2987 C CA . SER A 1 383 ? -19.055 -3.759 2.304 1.00 90.50 383 SER A CA 1
ATOM 2988 C C . SER A 1 383 ? -20.141 -2.739 1.946 1.00 90.50 383 SER A C 1
ATOM 2990 O O . SER A 1 383 ? -21.284 -2.858 2.402 1.00 90.50 383 SER A O 1
ATOM 2992 N N . TYR A 1 384 ? -19.780 -1.701 1.180 1.00 91.25 384 TYR A N 1
ATOM 2993 C CA . TYR A 1 384 ? -20.610 -0.532 0.861 1.00 91.25 384 TYR A CA 1
ATOM 2994 C C . TYR A 1 384 ? -21.167 0.214 2.083 1.00 91.25 384 TYR A C 1
ATOM 2996 O O . TYR A 1 384 ? -22.117 0.989 1.960 1.00 91.25 384 TYR A O 1
ATOM 3004 N N . MET A 1 385 ? -20.607 -0.026 3.270 1.00 93.56 385 MET A N 1
ATOM 3005 C CA . MET A 1 385 ? -20.868 0.784 4.452 1.00 93.56 385 MET A CA 1
ATOM 3006 C C . MET A 1 385 ? -20.190 2.141 4.281 1.00 93.56 385 MET A C 1
ATOM 3008 O O . MET A 1 385 ? -19.073 2.224 3.767 1.00 93.56 385 MET A O 1
ATOM 3012 N N . HIS A 1 386 ? -20.851 3.211 4.716 1.00 96.19 386 HIS A N 1
ATOM 3013 C CA . HIS A 1 386 ? -20.229 4.522 4.708 1.00 96.19 386 HIS A CA 1
ATOM 3014 C C . HIS A 1 386 ? -19.169 4.598 5.811 1.00 96.19 386 HIS A C 1
ATOM 3016 O O . HIS A 1 386 ? -19.480 4.805 6.979 1.00 96.19 386 HIS A O 1
ATOM 3022 N N . SER A 1 387 ? -17.907 4.412 5.443 1.00 96.75 387 SER A N 1
ATOM 3023 C CA . SER A 1 387 ? -16.785 4.501 6.373 1.00 96.75 387 SER A CA 1
ATOM 3024 C C . SER A 1 387 ? -15.890 5.701 6.084 1.00 96.75 387 SER A C 1
ATOM 3026 O O . SER A 1 387 ? -15.517 5.971 4.934 1.00 96.75 387 SER A O 1
ATOM 3028 N N . GLU A 1 388 ? -15.516 6.402 7.151 1.00 97.19 388 GLU A N 1
ATOM 3029 C CA . GLU A 1 388 ? -14.672 7.594 7.103 1.00 97.19 388 GLU A CA 1
ATOM 3030 C C . GLU A 1 388 ? -13.517 7.480 8.103 1.00 97.19 388 GLU A C 1
ATOM 3032 O O . GLU A 1 388 ? -13.712 7.139 9.271 1.00 97.19 388 GLU A O 1
ATOM 3037 N N . GLY A 1 389 ? -12.299 7.751 7.628 1.00 97.00 389 GLY A N 1
ATOM 3038 C CA . GLY A 1 389 ? -11.104 7.816 8.460 1.00 97.00 389 GLY A CA 1
ATOM 3039 C C . GLY A 1 389 ? -10.856 9.253 8.902 1.00 97.00 389 GLY A C 1
ATOM 3040 O O . GLY A 1 389 ? -10.729 10.147 8.071 1.00 97.00 389 GLY A O 1
ATOM 3041 N N . VAL A 1 390 ? -10.764 9.471 10.208 1.00 96.44 390 VAL A N 1
ATOM 3042 C CA . VAL A 1 390 ? -10.648 10.793 10.821 1.00 96.44 390 VAL A CA 1
ATOM 3043 C C . VAL A 1 390 ? -9.372 10.870 11.649 1.00 96.44 390 VAL A C 1
ATOM 3045 O O . VAL A 1 390 ? -9.049 9.984 12.449 1.00 96.44 390 VAL A O 1
ATOM 3048 N N . LEU A 1 391 ? -8.651 11.981 11.495 1.00 95.94 391 LEU A N 1
ATOM 3049 C CA . LEU A 1 391 ? -7.519 12.292 12.352 1.00 95.94 391 LEU A CA 1
ATOM 3050 C C . LEU A 1 391 ? -8.034 12.602 13.763 1.00 95.94 391 LEU A C 1
ATOM 3052 O O . LEU A 1 391 ? -8.739 13.585 13.968 1.00 95.94 391 LEU A O 1
ATOM 3056 N N . ALA A 1 392 ? -7.648 11.809 14.763 1.00 92.44 392 ALA A N 1
ATOM 3057 C CA . ALA A 1 392 ? -8.196 11.918 16.120 1.00 92.44 392 ALA A CA 1
ATOM 3058 C C . ALA A 1 392 ? -7.993 13.308 16.763 1.00 92.44 392 ALA A C 1
ATOM 3060 O O . ALA A 1 392 ? -8.757 13.713 17.635 1.00 92.44 392 ALA A O 1
ATOM 3061 N N . GLY A 1 393 ? -6.972 14.061 16.329 1.00 90.62 393 GLY A N 1
ATOM 3062 C CA . GLY A 1 393 ? -6.755 15.447 16.757 1.00 90.62 393 GLY A CA 1
ATOM 3063 C C . GLY A 1 393 ? -7.840 16.427 16.294 1.00 90.62 393 GLY A C 1
ATOM 3064 O O . GLY A 1 393 ? -8.099 17.397 16.999 1.00 90.62 393 GLY A O 1
ATOM 3065 N N . GLU A 1 394 ? -8.512 16.131 15.180 1.00 92.75 394 GLU A N 1
ATOM 3066 C CA . GLU A 1 394 ? -9.515 16.993 14.541 1.00 92.75 394 GLU A CA 1
ATOM 3067 C C . GLU A 1 394 ? -10.938 16.765 15.054 1.00 92.75 394 GLU A C 1
ATOM 3069 O O . GLU A 1 394 ? -11.869 17.473 14.679 1.00 92.75 394 GLU A O 1
ATOM 3074 N N . LEU A 1 395 ? -11.118 15.816 15.975 1.00 90.44 395 LEU A N 1
ATOM 3075 C CA . LEU A 1 395 ? -12.416 15.485 16.561 1.00 90.44 395 LEU A CA 1
ATOM 3076 C C . LEU A 1 395 ? -13.173 16.726 17.063 1.00 90.44 395 LEU A C 1
ATOM 3078 O O . LEU A 1 395 ? -14.356 16.910 16.771 1.00 90.44 395 LEU A O 1
ATOM 3082 N N . LYS A 1 396 ? -12.482 17.622 17.775 1.00 88.31 396 LYS A N 1
ATOM 3083 C CA . LYS A 1 396 ? -13.069 18.853 18.334 1.00 88.31 396 LYS A CA 1
ATOM 3084 C C . LYS A 1 396 ? -13.420 19.913 17.295 1.00 88.31 396 LYS A C 1
ATOM 3086 O O . LYS A 1 396 ? -14.142 20.847 17.629 1.00 88.31 396 LYS A O 1
ATOM 3091 N N . HIS A 1 397 ? -12.930 19.775 16.071 1.00 91.69 397 HIS A N 1
ATOM 3092 C CA . HIS A 1 397 ? -13.114 20.751 15.005 1.00 91.69 397 HIS A CA 1
ATOM 3093 C C . HIS A 1 397 ? -14.327 20.438 14.111 1.00 91.69 397 HIS A C 1
ATOM 3095 O O . HIS A 1 397 ? -14.535 21.106 13.106 1.00 91.69 397 HIS A O 1
ATOM 3101 N N . GLY A 1 398 ? -15.176 19.480 14.513 1.00 88.94 398 GLY A N 1
ATOM 3102 C CA . GLY A 1 398 ? -16.507 19.266 13.931 1.00 88.94 398 GLY A CA 1
ATOM 3103 C C . GLY A 1 398 ? -17.010 17.830 14.067 1.00 88.94 398 GLY A C 1
ATOM 3104 O O . GLY A 1 398 ? -18.185 17.614 14.346 1.00 88.94 398 GLY A O 1
ATOM 3105 N N . VAL A 1 399 ? -16.113 16.846 13.958 1.00 89.62 399 VAL A N 1
ATOM 3106 C CA . VAL A 1 399 ? -16.484 15.421 13.878 1.00 89.62 399 VAL A CA 1
ATOM 3107 C C . VAL A 1 399 ? -17.170 14.907 15.148 1.00 89.62 399 VAL A C 1
ATOM 3109 O O . VAL A 1 399 ? -18.057 14.064 15.063 1.00 89.62 399 VAL A O 1
ATOM 3112 N N . LEU A 1 400 ? -16.845 15.449 16.330 1.00 90.75 400 LEU A N 1
ATOM 3113 C CA . LEU A 1 400 ? -17.522 15.074 17.582 1.00 90.75 400 LEU A CA 1
ATOM 3114 C C . LEU A 1 400 ? -19.033 15.327 17.572 1.00 90.75 400 LEU A C 1
ATOM 3116 O O . LEU A 1 400 ? -19.721 14.743 18.401 1.00 90.75 400 LEU A O 1
ATOM 3120 N N . ALA A 1 401 ? -19.550 16.174 16.676 1.00 91.88 401 ALA A N 1
ATOM 3121 C CA . ALA A 1 401 ? -20.988 16.393 16.538 1.00 91.88 401 ALA A CA 1
ATOM 3122 C C . ALA A 1 401 ? -21.735 15.163 15.992 1.00 91.88 401 ALA A C 1
ATOM 3124 O O . ALA A 1 401 ? -22.943 15.071 16.174 1.00 91.88 401 ALA A O 1
ATOM 3125 N N . LEU A 1 402 ? -21.027 14.235 15.338 1.00 91.06 402 LEU A N 1
ATOM 3126 C CA . LEU A 1 402 ? -21.589 12.979 14.839 1.00 91.06 402 LEU A CA 1
ATOM 3127 C C . LEU A 1 402 ? -21.613 11.876 15.904 1.00 91.06 402 LEU A C 1
ATOM 31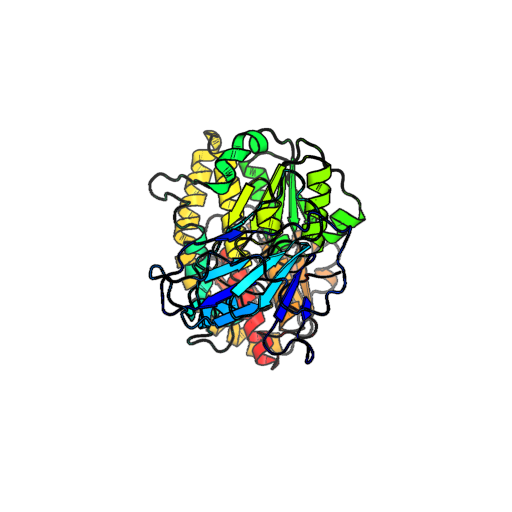29 O O . LEU A 1 402 ? -22.274 10.867 15.709 1.00 91.06 402 LEU A O 1
ATOM 3133 N N . VAL A 1 403 ? -20.856 12.029 16.995 1.00 91.38 403 VAL A N 1
ATOM 3134 C CA . VAL A 1 403 ? -20.689 10.973 17.998 1.00 91.38 403 VAL A CA 1
ATOM 3135 C C . VAL A 1 403 ? -21.912 10.905 18.907 1.00 91.38 403 VAL A C 1
ATOM 3137 O O . VAL A 1 403 ? -22.189 11.853 19.641 1.00 91.38 403 VAL A O 1
ATOM 3140 N N . ASP A 1 404 ? -22.565 9.748 18.905 1.00 90.25 404 ASP A N 1
ATOM 3141 C CA . ASP A 1 404 ? -23.649 9.361 19.805 1.00 90.25 404 ASP A CA 1
ATOM 3142 C C . ASP A 1 404 ? -23.496 7.884 20.235 1.00 90.25 404 ASP A C 1
ATOM 3144 O O . ASP A 1 404 ? -22.436 7.280 20.055 1.00 90.25 404 ASP A O 1
ATOM 3148 N N . GLU A 1 405 ? -24.528 7.309 20.857 1.00 88.88 405 GLU A N 1
ATOM 3149 C CA . GLU A 1 405 ? -24.530 5.913 21.323 1.00 88.88 405 GLU A CA 1
ATOM 3150 C C . GLU A 1 405 ? -24.688 4.881 20.190 1.00 88.88 405 GLU A C 1
ATOM 3152 O O . GLU A 1 405 ? -24.387 3.702 20.394 1.00 88.88 405 GLU A O 1
ATOM 3157 N N . GLU A 1 406 ? -25.160 5.297 19.010 1.00 88.38 406 GLU A N 1
ATOM 3158 C CA . GLU A 1 406 ? -25.474 4.408 17.888 1.00 88.38 406 GLU A CA 1
ATOM 3159 C C . GLU A 1 406 ? -24.321 4.310 16.889 1.00 88.38 406 GLU A C 1
ATOM 3161 O O . GLU A 1 406 ? -24.053 3.216 16.382 1.00 88.38 406 GLU A O 1
ATOM 3166 N N . LEU A 1 407 ? -23.636 5.428 16.616 1.00 92.44 407 LEU A N 1
ATOM 3167 C CA . LEU A 1 407 ? -22.563 5.516 15.636 1.00 92.44 407 LEU A CA 1
ATOM 3168 C C . LEU A 1 407 ? -21.373 4.636 16.053 1.00 92.44 407 LEU A C 1
ATOM 3170 O O . LEU A 1 407 ? -20.682 4.938 17.032 1.00 92.44 407 LEU A O 1
ATOM 3174 N N . PRO A 1 408 ? -21.051 3.582 15.285 1.00 94.75 408 PRO A N 1
ATOM 3175 C CA . PRO A 1 408 ? -19.897 2.756 15.575 1.00 94.75 408 PRO A CA 1
ATOM 3176 C C . PRO A 1 408 ? -18.605 3.509 15.275 1.00 94.75 408 PRO A C 1
ATOM 3178 O O . PRO A 1 408 ? -18.448 4.166 14.239 1.00 94.75 408 PRO A O 1
ATOM 3181 N N . ILE A 1 409 ? -17.650 3.374 16.189 1.00 96.25 409 ILE A N 1
ATOM 3182 C CA . ILE A 1 409 ? -16.346 4.027 16.110 1.00 96.25 409 ILE A CA 1
ATOM 3183 C C . ILE A 1 409 ? -15.273 2.968 16.327 1.00 96.25 409 ILE A C 1
ATOM 3185 O O . ILE A 1 409 ? -15.336 2.223 17.299 1.00 96.25 409 ILE A O 1
ATOM 3189 N N . ILE A 1 410 ? -14.266 2.913 15.461 1.00 97.44 410 ILE A N 1
ATOM 3190 C CA . ILE A 1 410 ? -13.055 2.118 15.676 1.00 97.44 410 ILE A CA 1
ATOM 3191 C C . ILE A 1 410 ? -11.921 3.078 16.009 1.00 97.44 410 ILE A C 1
ATOM 3193 O O . ILE A 1 410 ? -11.637 3.984 15.232 1.00 97.44 410 ILE A O 1
ATOM 3197 N N . ALA A 1 411 ? -11.255 2.893 17.144 1.00 96.88 411 ALA A N 1
ATOM 3198 C CA . ALA A 1 411 ? -10.140 3.730 17.569 1.00 96.88 411 ALA A CA 1
ATOM 3199 C C . ALA A 1 411 ? -8.835 2.928 17.632 1.00 96.88 411 ALA A C 1
ATOM 3201 O O . ALA A 1 411 ? -8.763 1.882 18.278 1.00 96.88 411 ALA A O 1
ATOM 3202 N N . LEU A 1 412 ? -7.792 3.447 16.984 1.00 97.19 412 LEU A N 1
ATOM 3203 C CA . LEU A 1 412 ? -6.447 2.873 16.991 1.00 97.19 412 LEU A CA 1
ATOM 3204 C C . LEU A 1 412 ? -5.641 3.469 18.151 1.00 97.19 412 LEU A C 1
ATOM 3206 O O . LEU A 1 412 ? -5.214 4.619 18.077 1.00 97.19 412 LEU A O 1
ATOM 3210 N N . ALA A 1 413 ? -5.442 2.691 19.215 1.00 95.25 413 ALA A N 1
ATOM 3211 C CA . ALA A 1 413 ? -4.853 3.105 20.489 1.00 95.25 413 ALA A CA 1
ATOM 3212 C C . ALA A 1 413 ? -3.637 2.249 20.872 1.00 95.25 413 ALA A C 1
ATOM 3214 O O . ALA A 1 413 ? -3.561 1.700 21.971 1.00 95.25 413 ALA A O 1
ATOM 3215 N N . THR A 1 414 ? -2.688 2.106 19.952 1.00 94.69 414 THR A N 1
ATOM 3216 C CA . THR A 1 414 ? -1.422 1.407 20.204 1.00 94.69 414 THR A CA 1
ATOM 3217 C C . THR A 1 414 ? -0.361 2.335 20.798 1.00 94.69 414 THR A C 1
ATOM 3219 O O . THR A 1 414 ? -0.404 3.549 20.604 1.00 94.69 414 THR A O 1
ATOM 3222 N N . ARG A 1 415 ? 0.594 1.767 21.536 1.00 93.38 415 ARG A N 1
ATOM 3223 C CA . ARG A 1 415 ? 1.670 2.459 22.243 1.00 93.38 415 ARG A CA 1
ATOM 3224 C C . ARG A 1 415 ? 2.653 3.095 21.272 1.00 93.38 415 ARG A C 1
ATOM 3226 O O . ARG A 1 415 ? 3.407 2.422 20.581 1.00 93.38 415 ARG A O 1
ATOM 3233 N N . ASP A 1 416 ? 2.678 4.415 21.307 1.00 94.00 416 ASP A N 1
ATOM 3234 C CA . ASP A 1 416 ? 3.697 5.267 20.717 1.00 94.00 416 ASP A CA 1
ATOM 3235 C C . ASP A 1 416 ? 3.822 6.553 21.559 1.00 94.00 416 ASP A C 1
ATOM 3237 O O . ASP A 1 416 ? 3.236 6.683 22.641 1.00 94.00 416 ASP A O 1
ATOM 3241 N N . SER A 1 417 ? 4.573 7.537 21.065 1.00 94.00 417 SER A N 1
ATOM 3242 C CA . SER A 1 417 ? 4.713 8.844 21.723 1.00 94.00 417 SER A CA 1
ATOM 3243 C C . SER A 1 417 ? 3.406 9.658 21.787 1.00 94.00 417 SER A C 1
ATOM 3245 O O . SER A 1 417 ? 3.292 10.596 22.582 1.00 94.00 417 SER A O 1
ATOM 3247 N N . LEU A 1 418 ? 2.403 9.319 20.973 1.00 94.38 418 LEU A N 1
ATOM 3248 C CA . LEU A 1 418 ? 1.109 9.992 20.877 1.00 94.38 418 LEU A CA 1
ATOM 3249 C C . LEU A 1 418 ? 0.003 9.282 21.664 1.00 94.38 418 LEU A C 1
ATOM 3251 O O . LEU A 1 418 ? -1.079 9.861 21.810 1.00 94.38 418 LEU A O 1
ATOM 3255 N N . PHE A 1 419 ? 0.272 8.107 22.234 1.00 93.81 419 PHE A N 1
ATOM 3256 C CA . PHE A 1 419 ? -0.681 7.314 23.008 1.00 93.81 419 PHE A CA 1
ATOM 3257 C C . PHE A 1 419 ? -1.479 8.132 24.046 1.00 93.81 419 PHE A C 1
ATOM 3259 O O . PHE A 1 419 ? -2.708 8.072 24.008 1.00 93.81 419 PHE A O 1
ATOM 3266 N N . PRO A 1 420 ? -0.880 9.002 24.894 1.00 93.88 420 PRO A N 1
ATOM 3267 C CA . PRO A 1 420 ? -1.661 9.817 25.833 1.00 93.88 420 PRO A CA 1
ATOM 3268 C C . PRO A 1 420 ? -2.674 10.748 25.146 1.00 93.88 420 PRO A C 1
ATOM 3270 O O . PRO A 1 420 ? -3.777 10.972 25.651 1.00 93.88 420 PRO A O 1
ATOM 3273 N N . LYS A 1 421 ? -2.325 11.284 23.968 1.00 94.62 421 LYS A N 1
ATOM 3274 C CA . LYS A 1 421 ? -3.209 12.157 23.180 1.00 94.62 421 LYS A CA 1
ATOM 3275 C C . LYS A 1 421 ? -4.333 11.359 22.520 1.00 94.62 421 LYS A C 1
ATOM 3277 O O . LYS A 1 421 ? -5.453 11.862 22.424 1.00 94.62 421 LYS A O 1
ATOM 3282 N N . VAL A 1 422 ? -4.050 10.136 22.075 1.00 93.62 422 VAL A N 1
ATOM 3283 C CA . VAL A 1 422 ? -5.060 9.220 21.529 1.00 93.62 422 VAL A CA 1
ATOM 3284 C C . VAL A 1 422 ? -6.045 8.806 22.621 1.00 93.62 422 VAL A C 1
ATOM 3286 O O . VAL A 1 422 ? -7.246 8.974 22.434 1.00 93.62 422 VAL A O 1
ATOM 3289 N N . THR A 1 423 ? -5.565 8.406 23.800 1.00 93.00 423 THR A N 1
ATOM 3290 C CA . THR A 1 423 ? -6.421 8.081 24.952 1.00 93.00 423 THR A CA 1
ATOM 3291 C C . THR A 1 423 ? -7.306 9.260 25.347 1.00 93.00 423 THR A C 1
ATOM 3293 O O . THR A 1 423 ? -8.508 9.092 25.534 1.00 93.00 423 THR A O 1
ATOM 3296 N N . SER A 1 424 ? -6.763 10.483 25.379 1.00 93.56 424 SER A N 1
ATOM 3297 C CA . SER A 1 424 ? -7.570 11.691 25.611 1.00 93.56 424 SER A CA 1
ATOM 3298 C C . SER A 1 424 ? -8.666 11.890 24.556 1.00 93.56 424 SER A C 1
ATOM 3300 O O . SER A 1 424 ? -9.749 12.378 24.877 1.00 93.56 424 SER A O 1
ATOM 3302 N N . SER A 1 425 ? -8.410 11.509 23.304 1.00 94.06 425 SER A N 1
ATOM 3303 C CA . SER A 1 425 ? -9.389 11.586 22.212 1.00 94.06 425 SER A CA 1
ATOM 3304 C C . SER A 1 425 ? -10.492 10.532 22.383 1.00 94.06 425 SER A C 1
ATOM 3306 O O . SER A 1 425 ? -11.668 10.850 22.238 1.00 94.06 425 SER A O 1
ATOM 3308 N N . ILE A 1 426 ? -10.137 9.314 22.802 1.00 93.50 426 ILE A N 1
ATOM 3309 C CA . ILE A 1 426 ? -11.097 8.246 23.129 1.00 93.50 426 ILE A CA 1
ATOM 3310 C C . ILE A 1 426 ? -11.987 8.658 24.302 1.00 93.50 426 ILE A C 1
ATOM 3312 O O . ILE A 1 426 ? -13.202 8.529 24.213 1.00 93.50 426 ILE A O 1
ATOM 3316 N N . MET A 1 427 ? -11.419 9.253 25.355 1.00 92.81 427 MET A N 1
ATOM 3317 C CA . MET A 1 427 ? -12.208 9.759 26.485 1.00 92.81 427 MET A CA 1
ATOM 3318 C C . MET A 1 427 ? -13.232 10.823 26.063 1.00 92.81 427 MET A C 1
ATOM 3320 O O . MET A 1 427 ? -14.303 10.924 26.655 1.00 92.81 427 MET A O 1
ATOM 3324 N N . GLN A 1 428 ? -12.928 11.628 25.040 1.00 92.56 428 GLN A N 1
ATOM 3325 C CA . GLN A 1 428 ? -13.870 12.625 24.516 1.00 92.56 428 GLN A CA 1
ATOM 3326 C C . GLN A 1 428 ? -15.031 11.990 23.752 1.00 92.56 428 GLN A C 1
ATOM 3328 O O . GLN A 1 428 ? -16.136 12.536 23.793 1.00 92.56 428 GLN A O 1
ATOM 3333 N N . VAL A 1 429 ? -14.776 10.871 23.069 1.00 94.06 429 VAL A N 1
ATOM 3334 C CA . VAL A 1 429 ? -15.798 10.055 22.404 1.00 94.06 429 VAL A CA 1
ATOM 3335 C C . VAL A 1 429 ? -16.696 9.400 23.451 1.00 94.06 429 VAL A C 1
ATOM 3337 O O . VAL A 1 429 ? -17.909 9.588 23.416 1.00 94.06 429 VAL A O 1
ATOM 3340 N N . THR A 1 430 ? -16.109 8.728 24.445 1.00 93.62 430 THR A N 1
ATOM 3341 C CA . THR A 1 430 ? -16.874 8.031 25.492 1.00 93.62 430 THR A CA 1
ATOM 3342 C C . THR A 1 430 ? -17.668 8.990 26.374 1.00 93.62 430 THR A C 1
ATOM 3344 O O . THR A 1 430 ? -18.775 8.672 26.795 1.00 93.62 430 THR A O 1
ATOM 3347 N N . ALA A 1 431 ? -17.164 10.206 26.608 1.00 92.00 431 ALA A N 1
ATOM 3348 C CA . ALA A 1 431 ? -17.897 11.249 27.331 1.00 92.00 431 ALA A CA 1
ATOM 3349 C C . ALA A 1 431 ? -19.173 11.736 26.610 1.00 92.00 431 ALA A C 1
ATOM 3351 O O . ALA A 1 431 ? -19.964 12.457 27.213 1.00 92.00 431 ALA A O 1
ATOM 3352 N N . ARG A 1 432 ? -19.372 11.375 25.335 1.00 92.81 432 ARG A N 1
ATOM 3353 C CA . ARG A 1 432 ? -20.556 11.706 24.521 1.00 92.81 432 ARG A CA 1
ATOM 3354 C C . ARG A 1 432 ? -21.431 10.484 24.221 1.00 92.81 432 ARG A C 1
ATOM 3356 O O . ARG A 1 432 ? -22.241 10.530 23.308 1.00 92.81 432 ARG A O 1
ATOM 3363 N N . GLY A 1 433 ? -21.255 9.393 24.967 1.00 90.25 433 GLY A N 1
ATOM 3364 C CA . GLY A 1 433 ? -22.033 8.161 24.798 1.00 90.25 433 GLY A CA 1
ATOM 3365 C C . GLY A 1 433 ? -21.471 7.191 23.755 1.00 90.25 433 GLY A C 1
ATOM 3366 O O . GLY A 1 433 ? -21.889 6.037 23.726 1.00 90.25 433 GLY A O 1
ATOM 3367 N N . GLY A 1 434 ? -20.473 7.603 22.964 1.00 93.19 434 GLY A N 1
ATOM 3368 C CA . GLY A 1 434 ? -19.835 6.732 21.980 1.00 93.19 434 GLY A CA 1
ATOM 3369 C C . GLY A 1 434 ? -19.133 5.541 22.630 1.00 93.19 434 GLY A C 1
ATOM 3370 O O . GLY A 1 434 ? -18.344 5.705 23.561 1.00 93.19 434 GLY A O 1
ATOM 3371 N N . ARG A 1 435 ? -19.381 4.336 22.109 1.00 93.38 435 ARG A N 1
ATOM 3372 C CA . ARG A 1 435 ? -18.774 3.084 22.588 1.00 93.38 435 ARG A CA 1
ATOM 3373 C C . ARG A 1 435 ? -17.834 2.514 21.527 1.00 93.38 435 ARG A C 1
ATOM 3375 O O . ARG A 1 435 ? -18.271 1.739 20.679 1.00 93.38 435 ARG A O 1
ATOM 3382 N N . PRO A 1 436 ? -16.549 2.903 21.510 1.00 95.19 436 PRO A N 1
ATOM 3383 C CA . PRO A 1 436 ? -15.657 2.516 20.428 1.00 95.19 436 PRO A CA 1
ATOM 3384 C C . PRO A 1 436 ? -15.213 1.049 20.525 1.00 95.19 436 PRO A C 1
ATOM 3386 O O . PRO A 1 436 ? -15.071 0.493 21.615 1.00 95.19 436 PRO A O 1
ATOM 3389 N N . ILE A 1 437 ? -14.914 0.445 19.375 1.00 96.44 437 ILE A N 1
ATOM 3390 C CA . ILE A 1 437 ? -14.047 -0.730 19.265 1.00 96.44 437 ILE A CA 1
ATOM 3391 C C . ILE A 1 437 ? -12.607 -0.228 19.308 1.00 96.44 437 ILE A C 1
ATOM 3393 O O . ILE A 1 437 ? -12.200 0.571 18.467 1.00 96.44 437 ILE A O 1
ATOM 3397 N N . ILE A 1 438 ? -11.823 -0.681 20.277 1.00 96.75 438 ILE A N 1
ATOM 3398 C CA . ILE A 1 438 ? -10.458 -0.193 20.480 1.00 96.75 438 ILE A CA 1
ATOM 3399 C C . ILE A 1 438 ? -9.466 -1.255 20.016 1.00 96.75 438 ILE A C 1
ATOM 3401 O O . ILE A 1 438 ? -9.451 -2.363 20.547 1.00 96.75 438 ILE A O 1
ATOM 3405 N N . ILE A 1 439 ? -8.618 -0.915 19.046 1.00 97.31 439 ILE A N 1
ATOM 3406 C CA . ILE A 1 439 ? -7.447 -1.719 18.681 1.00 97.31 439 ILE A CA 1
ATOM 3407 C C . ILE A 1 439 ? -6.273 -1.210 19.524 1.00 97.31 439 ILE A C 1
ATOM 3409 O O . ILE A 1 439 ? -5.826 -0.078 19.337 1.00 97.31 439 ILE A O 1
ATOM 3413 N N . CYS A 1 440 ? -5.798 -2.015 20.471 1.00 96.00 440 CYS A N 1
ATOM 3414 C CA . CYS A 1 440 ? -4.748 -1.649 21.429 1.00 96.00 440 CYS A CA 1
ATOM 3415 C C . CYS A 1 440 ? -3.712 -2.765 21.573 1.00 96.00 440 CYS A C 1
ATOM 3417 O O . CYS A 1 440 ? -3.925 -3.884 21.109 1.00 96.00 440 CYS A O 1
ATOM 3419 N N . ASN A 1 441 ? -2.575 -2.475 22.208 1.00 96.00 441 ASN A N 1
ATOM 3420 C CA . ASN A 1 441 ? -1.571 -3.507 22.429 1.00 96.00 441 ASN A CA 1
ATOM 3421 C C . ASN A 1 441 ? -1.993 -4.514 23.509 1.00 96.00 441 ASN A C 1
ATOM 3423 O O . ASN A 1 441 ? -2.794 -4.217 24.397 1.00 96.00 441 ASN A O 1
ATOM 3427 N N . GLU A 1 442 ? -1.446 -5.725 23.441 1.00 91.38 442 GLU A N 1
ATOM 3428 C CA . GLU A 1 442 ? -1.591 -6.715 24.510 1.00 91.38 442 GLU A CA 1
ATOM 3429 C C . GLU A 1 442 ? -1.143 -6.146 25.867 1.00 91.38 442 GLU A C 1
ATOM 3431 O O . GLU A 1 442 ? -0.103 -5.502 25.978 1.00 91.38 442 GLU A O 1
ATOM 3436 N N . GLY A 1 443 ? -1.949 -6.378 26.906 1.00 86.31 443 GLY A N 1
ATOM 3437 C CA . GLY A 1 443 ? -1.716 -5.843 28.253 1.00 86.31 443 GLY A CA 1
ATOM 3438 C C . GLY A 1 443 ? -2.236 -4.420 28.491 1.00 86.31 443 GLY A C 1
ATOM 3439 O O . GLY A 1 443 ? -2.321 -4.012 29.646 1.00 86.31 443 GLY A O 1
ATOM 3440 N N . ASP A 1 444 ? -2.648 -3.692 27.448 1.00 87.75 444 ASP A N 1
ATOM 3441 C CA . ASP A 1 444 ? -3.262 -2.374 27.605 1.00 87.75 444 ASP A CA 1
ATOM 3442 C C . ASP A 1 444 ? -4.787 -2.464 27.709 1.00 87.75 444 ASP A C 1
ATOM 3444 O O . ASP A 1 444 ? -5.466 -2.924 26.788 1.00 87.75 444 ASP A O 1
ATOM 3448 N N . ASP A 1 445 ? -5.333 -1.938 28.805 1.00 78.38 445 ASP A N 1
ATOM 3449 C CA . ASP A 1 445 ? -6.775 -1.799 29.022 1.00 78.38 445 ASP A CA 1
ATOM 3450 C C . ASP A 1 445 ? -7.183 -0.320 28.904 1.00 78.38 445 ASP A C 1
ATOM 3452 O O . ASP A 1 445 ? -7.497 0.374 29.872 1.00 78.38 445 ASP A O 1
ATOM 3456 N N . VAL A 1 446 ? -7.138 0.196 27.673 1.00 77.50 446 VAL A N 1
ATOM 3457 C CA . VAL A 1 446 ? -7.576 1.564 27.361 1.00 77.50 446 VAL A CA 1
ATOM 3458 C C . VAL A 1 446 ? -9.097 1.625 27.402 1.00 77.50 446 VAL A C 1
ATOM 3460 O O . VAL A 1 446 ? -9.751 1.058 26.535 1.00 77.50 446 VAL A O 1
ATOM 3463 N N . ALA A 1 447 ? -9.650 2.337 28.389 1.00 72.19 447 ALA A N 1
ATOM 3464 C CA . ALA A 1 447 ? -11.091 2.577 28.522 1.00 72.19 447 ALA A CA 1
ATOM 3465 C C . ALA A 1 447 ? -11.943 1.294 28.407 1.00 72.19 447 ALA A C 1
ATOM 3467 O O . ALA A 1 447 ? -13.033 1.335 27.841 1.00 72.19 447 ALA A O 1
ATOM 3468 N N . ALA A 1 448 ? -11.446 0.165 28.930 1.00 75.06 448 ALA A N 1
ATOM 3469 C CA . ALA A 1 448 ? -12.058 -1.151 28.737 1.00 75.06 448 ALA A CA 1
ATOM 3470 C C . ALA A 1 448 ? -13.536 -1.197 29.168 1.00 75.06 448 ALA A C 1
ATOM 3472 O O . ALA A 1 448 ? -14.350 -1.774 28.456 1.00 75.06 448 ALA A O 1
ATOM 3473 N N . ASP A 1 449 ? -13.890 -0.508 30.257 1.00 80.88 449 ASP A N 1
ATOM 3474 C CA . ASP A 1 449 ? -15.264 -0.452 30.782 1.00 80.88 449 ASP A CA 1
ATOM 3475 C C . ASP A 1 449 ? -16.230 0.373 29.910 1.00 80.88 449 ASP A C 1
ATOM 3477 O O . ASP A 1 449 ? -17.446 0.257 30.041 1.00 80.88 449 ASP A O 1
ATOM 3481 N N . MET A 1 450 ? -15.695 1.225 29.032 1.00 84.50 450 MET A N 1
ATOM 3482 C CA . MET A 1 450 ? -16.454 2.131 28.158 1.00 84.50 450 MET A CA 1
ATOM 3483 C C . MET A 1 450 ? -16.354 1.747 26.674 1.00 84.50 450 MET A C 1
ATOM 3485 O O . MET A 1 450 ? -17.033 2.333 25.829 1.00 84.50 450 MET A O 1
ATOM 3489 N N . ALA A 1 451 ? -15.493 0.786 26.341 1.00 88.94 451 ALA A N 1
ATOM 3490 C CA . ALA A 1 451 ? -15.336 0.260 24.997 1.00 88.94 451 ALA A CA 1
ATOM 3491 C C . ALA A 1 451 ? -16.454 -0.739 24.683 1.00 88.94 451 ALA A C 1
ATOM 3493 O O . ALA A 1 451 ? -16.862 -1.522 25.538 1.00 88.94 451 ALA A O 1
ATOM 3494 N N . TYR A 1 452 ? -16.911 -0.767 23.432 1.00 90.81 452 TYR A N 1
ATOM 3495 C CA . TYR A 1 452 ? -17.791 -1.843 22.974 1.00 90.81 452 TYR A CA 1
ATOM 3496 C C . TYR A 1 452 ? -17.030 -3.172 22.916 1.00 90.81 452 TYR A C 1
ATOM 3498 O O . TYR A 1 452 ? -17.521 -4.216 23.338 1.00 90.81 452 TYR A O 1
ATOM 3506 N N . ALA A 1 453 ? -15.800 -3.128 22.401 1.00 93.94 453 ALA A N 1
ATOM 3507 C CA . ALA A 1 453 ? -14.903 -4.270 22.348 1.00 93.94 453 ALA A CA 1
ATOM 3508 C C . ALA A 1 453 ? -13.446 -3.819 22.244 1.00 93.94 453 ALA A C 1
ATOM 3510 O O . ALA A 1 453 ? -13.147 -2.735 21.748 1.00 93.94 453 ALA A O 1
ATOM 3511 N N . THR A 1 454 ? -12.527 -4.688 22.658 1.00 94.81 454 THR A N 1
ATOM 3512 C CA . THR A 1 454 ? -11.082 -4.480 22.510 1.00 94.81 454 THR A CA 1
ATOM 3513 C C . THR A 1 454 ? -10.470 -5.552 21.615 1.00 94.81 454 THR A C 1
ATOM 3515 O O . THR A 1 454 ? -10.749 -6.744 21.767 1.00 94.81 454 THR A O 1
ATOM 3518 N N . LEU A 1 455 ? -9.628 -5.152 20.672 1.00 96.06 455 LEU A N 1
ATOM 3519 C CA . LEU A 1 455 ? -8.853 -6.039 19.811 1.00 96.06 455 LEU A CA 1
ATOM 3520 C C . LEU A 1 455 ? -7.383 -5.859 20.169 1.00 96.06 455 LEU A C 1
ATOM 3522 O O . LEU A 1 455 ? -6.789 -4.823 19.878 1.00 96.06 455 LEU A O 1
ATOM 3526 N N . LYS A 1 456 ? -6.832 -6.858 20.860 1.00 96.25 456 LYS A N 1
ATOM 3527 C CA . LYS A 1 456 ? -5.462 -6.824 21.370 1.00 96.25 456 LYS A CA 1
ATOM 3528 C C . LYS A 1 456 ? -4.512 -7.300 20.276 1.00 96.25 456 LYS A C 1
ATOM 3530 O O . LYS A 1 456 ? -4.679 -8.406 19.774 1.00 96.25 456 LYS A O 1
ATOM 3535 N N . VAL A 1 457 ? -3.558 -6.456 19.900 1.00 97.38 457 VAL A N 1
ATOM 3536 C CA . VAL A 1 457 ? -2.534 -6.745 18.888 1.00 97.38 457 VAL A CA 1
ATOM 3537 C C . VAL A 1 457 ? -1.131 -6.714 19.511 1.00 97.38 457 VAL A C 1
ATOM 3539 O O . VAL A 1 457 ? -0.908 -5.983 20.481 1.00 97.38 457 VAL A O 1
ATOM 3542 N N . PRO A 1 458 ? -0.147 -7.451 18.972 1.00 97.69 458 PRO A N 1
ATOM 3543 C CA . PRO A 1 458 ? 1.217 -7.413 19.487 1.00 97.69 458 PRO A CA 1
ATOM 3544 C C . PRO A 1 458 ? 1.831 -6.008 19.413 1.00 97.69 458 PRO A C 1
ATOM 3546 O O . PRO A 1 458 ? 1.535 -5.223 18.506 1.00 97.69 458 PRO A O 1
ATOM 3549 N N . LEU A 1 459 ? 2.703 -5.691 20.372 1.00 97.06 459 LEU A N 1
ATOM 3550 C CA . LEU A 1 459 ? 3.526 -4.482 20.341 1.00 97.06 459 LEU A CA 1
ATOM 3551 C C . LEU A 1 459 ? 4.705 -4.662 19.382 1.00 97.06 459 LEU A C 1
ATOM 3553 O O . LEU A 1 459 ? 5.407 -5.672 19.428 1.00 97.06 459 LEU A O 1
ATOM 3557 N N . THR A 1 460 ? 4.948 -3.667 18.537 1.00 97.31 460 THR A N 1
ATOM 3558 C CA . THR A 1 460 ? 6.138 -3.593 17.685 1.00 97.31 460 THR A CA 1
ATOM 3559 C C . THR A 1 460 ? 6.699 -2.171 17.673 1.00 97.31 460 THR A C 1
ATOM 3561 O O . THR A 1 460 ? 6.276 -1.313 18.448 1.00 97.31 460 THR A O 1
ATOM 3564 N N . VAL A 1 461 ? 7.691 -1.921 16.823 1.00 97.50 461 VAL A N 1
ATOM 3565 C CA . VAL A 1 461 ? 8.255 -0.585 16.622 1.00 97.50 461 VAL A CA 1
ATOM 3566 C C . VAL A 1 461 ? 7.161 0.349 16.102 1.00 97.50 461 VAL A C 1
ATOM 3568 O O . VAL A 1 461 ? 6.400 -0.015 15.208 1.00 97.50 461 VAL A O 1
ATOM 3571 N N . ASP A 1 462 ? 7.090 1.559 16.646 1.00 96.75 462 ASP A N 1
ATOM 3572 C CA . ASP A 1 462 ? 6.062 2.569 16.354 1.00 96.75 462 ASP A CA 1
ATOM 3573 C C . ASP A 1 462 ? 5.755 2.754 14.854 1.00 96.75 462 ASP A C 1
ATOM 3575 O O . ASP A 1 462 ? 4.593 2.685 14.449 1.00 96.75 462 ASP A O 1
ATOM 3579 N N . CYS A 1 463 ? 6.786 2.902 14.018 1.00 97.69 463 CYS A N 1
ATOM 3580 C CA . CYS A 1 463 ? 6.648 3.076 12.572 1.00 97.69 463 CYS A CA 1
ATOM 3581 C C . CYS A 1 463 ? 6.213 1.805 11.825 1.00 97.69 463 CYS A C 1
ATOM 3583 O O . CYS A 1 463 ? 5.844 1.895 10.658 1.00 97.69 463 CYS A O 1
ATOM 3585 N N . LEU A 1 464 ? 6.236 0.633 12.467 1.00 98.44 464 LEU A N 1
ATOM 3586 C CA . LEU A 1 464 ? 5.789 -0.648 11.909 1.00 98.44 464 LEU A CA 1
ATOM 3587 C C . LEU A 1 464 ? 4.414 -1.072 12.435 1.00 98.44 464 LEU A C 1
ATOM 3589 O O . LEU A 1 464 ? 3.771 -1.930 11.839 1.00 98.44 464 LEU A O 1
ATOM 3593 N N . GLN A 1 465 ? 3.928 -0.471 13.524 1.00 98.31 465 GLN A N 1
ATOM 3594 C CA . GLN A 1 465 ? 2.682 -0.871 14.184 1.00 98.31 465 GLN A CA 1
ATOM 3595 C C . GLN A 1 465 ? 1.455 -0.783 13.256 1.00 98.31 465 GLN A C 1
ATOM 3597 O O . GLN A 1 465 ? 0.518 -1.568 13.397 1.00 98.31 465 GLN A O 1
ATOM 3602 N N . GLY A 1 466 ? 1.475 0.118 12.264 1.00 97.75 466 GLY A N 1
ATOM 3603 C CA . GLY A 1 466 ? 0.438 0.205 11.226 1.00 97.75 466 GLY A CA 1
ATOM 3604 C C . GLY A 1 466 ? 0.252 -1.091 10.421 1.00 97.75 466 GLY A C 1
ATOM 3605 O O . GLY A 1 466 ? -0.880 -1.428 10.077 1.00 97.75 466 GLY A O 1
ATOM 3606 N N . LEU A 1 467 ? 1.324 -1.872 10.213 1.00 98.25 467 LEU A N 1
ATOM 3607 C CA . LEU A 1 467 ? 1.275 -3.177 9.535 1.00 98.25 467 LEU A CA 1
ATOM 3608 C C . LEU A 1 467 ? 0.410 -4.192 10.287 1.00 98.25 467 LEU A C 1
ATOM 3610 O O . LEU A 1 467 ? -0.239 -5.022 9.663 1.00 98.25 467 LEU A O 1
ATOM 3614 N N . LEU A 1 468 ? 0.402 -4.130 11.621 1.00 98.50 468 LEU A N 1
ATOM 3615 C CA . LEU A 1 468 ? -0.399 -5.023 12.458 1.00 98.50 468 LEU A CA 1
ATOM 3616 C C . LEU A 1 468 ? -1.828 -4.501 12.602 1.00 98.50 468 LEU A C 1
ATOM 3618 O O . LEU A 1 468 ? -2.781 -5.269 12.530 1.00 98.50 468 LEU A O 1
ATOM 3622 N N . ASN A 1 469 ? -1.984 -3.187 12.764 1.00 98.25 469 ASN A N 1
ATOM 3623 C CA . ASN A 1 469 ? -3.274 -2.559 13.041 1.00 98.25 469 ASN A CA 1
ATOM 3624 C C . ASN A 1 469 ? -4.226 -2.544 11.834 1.00 98.25 469 ASN A C 1
ATOM 3626 O O . ASN A 1 469 ? -5.437 -2.434 12.025 1.00 98.25 469 ASN A O 1
ATOM 3630 N N . VAL A 1 470 ? -3.709 -2.656 10.605 1.00 98.38 470 VAL A N 1
ATOM 3631 C CA . VAL A 1 470 ? -4.541 -2.720 9.392 1.00 98.38 470 VAL A CA 1
ATOM 3632 C C . VAL A 1 470 ? -5.203 -4.091 9.203 1.00 98.38 470 VAL A C 1
ATOM 3634 O O . VAL A 1 470 ? -6.310 -4.167 8.675 1.00 98.38 470 VAL A O 1
ATOM 3637 N N . VAL A 1 471 ? -4.577 -5.178 9.673 1.00 98.44 471 VAL A N 1
ATOM 3638 C CA . VAL A 1 471 ? -5.056 -6.556 9.448 1.00 98.44 471 VAL A CA 1
ATOM 3639 C C . VAL A 1 471 ? -6.443 -6.802 10.065 1.00 98.44 471 VAL A C 1
ATOM 3641 O O . VAL A 1 471 ? -7.307 -7.338 9.369 1.00 98.44 471 VAL A O 1
ATOM 3644 N N . PRO A 1 472 ? -6.748 -6.355 11.304 1.00 98.31 472 PRO A N 1
ATOM 3645 C CA . PRO A 1 472 ? -8.099 -6.444 11.845 1.00 98.31 472 PRO A CA 1
ATOM 3646 C C . PRO A 1 472 ? -9.136 -5.704 10.996 1.00 98.31 472 PRO A C 1
ATOM 3648 O O . PRO A 1 472 ? -10.257 -6.183 10.857 1.00 98.31 472 PRO A O 1
ATOM 3651 N N . LEU A 1 473 ? -8.771 -4.565 10.398 1.00 98.25 473 LEU A N 1
ATOM 3652 C CA . LEU A 1 473 ? -9.672 -3.767 9.559 1.00 98.25 473 LEU A CA 1
ATOM 3653 C C . LEU A 1 473 ? -9.938 -4.456 8.216 1.00 98.25 473 LEU A C 1
ATOM 3655 O O . LEU A 1 473 ? -11.074 -4.463 7.743 1.00 98.25 473 LEU A O 1
ATOM 3659 N N . GLN A 1 474 ? -8.923 -5.105 7.640 1.00 98.12 474 GLN A N 1
ATOM 3660 C CA . GLN A 1 474 ? -9.080 -5.955 6.459 1.00 98.12 474 GLN A CA 1
ATOM 3661 C C . GLN A 1 474 ? -10.028 -7.128 6.760 1.00 98.12 474 GLN A C 1
ATOM 3663 O O . GLN A 1 474 ? -10.997 -7.330 6.027 1.00 98.12 474 GLN A O 1
ATOM 3668 N N . LEU A 1 475 ? -9.833 -7.837 7.879 1.00 97.88 475 LEU A N 1
ATOM 3669 C CA . LEU A 1 475 ? -10.730 -8.918 8.311 1.00 97.88 475 LEU A CA 1
ATOM 3670 C C . LEU A 1 475 ? -12.159 -8.420 8.586 1.00 97.88 475 LEU A C 1
ATOM 3672 O O . LEU A 1 475 ? -13.121 -9.079 8.196 1.00 97.88 475 LEU A O 1
ATOM 3676 N N . MET A 1 476 ? -12.319 -7.251 9.217 1.00 97.19 476 MET A N 1
ATOM 3677 C CA . MET A 1 476 ? -13.633 -6.633 9.435 1.00 97.19 476 MET A CA 1
ATOM 3678 C C . MET A 1 476 ? -14.334 -6.344 8.117 1.00 97.19 476 MET A C 1
ATOM 3680 O O . MET A 1 476 ? -15.496 -6.701 7.946 1.00 97.19 476 MET A O 1
ATOM 3684 N N . SER A 1 477 ? -13.628 -5.721 7.173 1.00 96.38 477 SER A N 1
ATOM 3685 C CA . SER A 1 477 ? -14.192 -5.412 5.864 1.00 96.38 477 SER A CA 1
ATOM 3686 C C . SER A 1 477 ? -14.642 -6.689 5.140 1.00 96.38 477 SER A C 1
ATOM 3688 O O . SER A 1 477 ? -15.750 -6.723 4.603 1.00 96.38 477 SER A O 1
ATOM 3690 N N . TYR A 1 478 ? -13.833 -7.757 5.198 1.00 96.88 478 TYR A N 1
ATOM 3691 C CA . TYR A 1 478 ? -14.152 -9.064 4.624 1.00 96.88 478 TYR A CA 1
ATOM 3692 C C . TYR A 1 478 ? -15.444 -9.645 5.211 1.00 96.88 478 TYR A C 1
ATOM 3694 O O . TYR A 1 478 ? -16.382 -9.954 4.475 1.00 96.88 478 TYR A O 1
ATOM 3702 N N . TRP A 1 479 ? -15.528 -9.759 6.540 1.00 96.94 479 TRP A N 1
ATOM 3703 C CA . TRP A 1 479 ? -16.694 -10.354 7.194 1.00 96.94 479 TRP A CA 1
ATOM 3704 C C . TRP A 1 479 ? -17.954 -9.500 7.044 1.00 96.94 479 TRP A C 1
ATOM 3706 O O . TRP A 1 479 ? -19.036 -10.054 6.869 1.00 96.94 479 TRP A O 1
ATOM 3716 N N . LEU A 1 480 ? -17.833 -8.170 7.014 1.00 95.44 480 LEU A N 1
ATOM 3717 C CA . LEU A 1 480 ? -18.955 -7.287 6.694 1.00 95.44 480 LEU A CA 1
ATOM 3718 C C . LEU A 1 480 ? -19.494 -7.515 5.279 1.00 95.44 480 LEU A C 1
ATOM 3720 O O . LEU A 1 480 ? -20.709 -7.574 5.100 1.00 95.44 480 LEU A O 1
ATOM 3724 N N . ALA A 1 481 ? -18.622 -7.667 4.280 1.00 94.31 481 ALA A N 1
ATOM 3725 C CA . ALA A 1 481 ? -19.043 -7.962 2.911 1.00 94.31 481 ALA A CA 1
ATOM 3726 C C . ALA A 1 481 ? -19.735 -9.331 2.811 1.00 94.31 481 ALA A C 1
ATOM 3728 O O . ALA A 1 481 ? -20.836 -9.424 2.264 1.00 94.31 481 ALA A O 1
ATOM 3729 N N . VAL A 1 482 ? -19.148 -10.365 3.427 1.00 94.62 482 VAL A N 1
ATOM 3730 C CA . VAL A 1 482 ? -19.727 -11.719 3.473 1.00 94.62 482 VAL A CA 1
ATOM 3731 C C . VAL A 1 482 ? -21.108 -11.711 4.132 1.00 94.62 482 VAL A C 1
ATOM 3733 O O . VAL A 1 482 ? -22.051 -12.282 3.588 1.00 94.62 482 VAL A O 1
ATOM 3736 N N . ASN A 1 483 ? -21.259 -11.029 5.269 1.00 92.81 483 ASN A N 1
ATOM 3737 C CA . ASN A 1 483 ? -22.529 -10.948 5.998 1.00 92.81 483 ASN A CA 1
ATOM 3738 C C . ASN A 1 483 ? -23.625 -10.214 5.220 1.00 92.81 483 ASN A C 1
ATOM 3740 O O . ASN A 1 483 ? -24.809 -10.500 5.393 1.00 92.81 483 ASN A O 1
ATOM 3744 N N . ARG A 1 484 ? -23.232 -9.282 4.349 1.00 90.50 484 ARG A N 1
ATOM 3745 C CA . ARG A 1 484 ? -24.134 -8.539 3.462 1.00 90.50 484 ARG A CA 1
ATOM 3746 C C . ARG A 1 484 ? -24.422 -9.260 2.148 1.00 90.50 484 ARG A C 1
ATOM 3748 O O . ARG A 1 484 ? -25.174 -8.730 1.333 1.00 90.50 484 ARG A O 1
ATOM 3755 N N . GLY A 1 485 ? -23.839 -10.440 1.932 1.00 89.62 485 GLY A N 1
ATOM 3756 C CA . GLY A 1 485 ? -23.975 -11.189 0.683 1.00 89.62 485 GLY A CA 1
ATOM 3757 C C . GLY A 1 485 ? -23.349 -10.475 -0.518 1.00 89.62 485 GLY A C 1
ATOM 3758 O O . GLY A 1 485 ? -23.806 -10.668 -1.642 1.00 89.62 485 GLY A O 1
ATOM 3759 N N . VAL A 1 486 ? -22.347 -9.622 -0.287 1.00 89.06 486 VAL A N 1
ATOM 3760 C CA . VAL A 1 486 ? -21.591 -8.949 -1.348 1.00 89.06 486 VAL A CA 1
ATOM 3761 C C . VAL A 1 486 ? -20.463 -9.864 -1.818 1.00 89.06 486 VAL A C 1
ATOM 3763 O O . VAL A 1 486 ? -19.801 -10.503 -1.000 1.00 89.06 486 VAL A O 1
ATOM 3766 N N . ASP A 1 487 ? -20.227 -9.913 -3.131 1.00 87.94 487 ASP A N 1
ATOM 3767 C CA . ASP A 1 487 ? -19.048 -10.581 -3.678 1.00 87.94 487 ASP A CA 1
ATOM 3768 C C . ASP A 1 487 ? -17.788 -9.786 -3.317 1.00 87.94 487 ASP A C 1
ATOM 3770 O O . ASP A 1 487 ? -17.594 -8.649 -3.751 1.00 87.94 487 ASP A O 1
ATOM 3774 N N . VAL A 1 488 ? -16.952 -10.393 -2.480 1.00 87.56 488 VAL A N 1
ATOM 3775 C CA . VAL A 1 488 ? -15.723 -9.789 -1.965 1.00 87.56 488 VAL A CA 1
ATOM 3776 C C . VAL A 1 488 ? -14.641 -9.693 -3.046 1.00 87.56 488 VAL A C 1
ATOM 3778 O O . VAL A 1 488 ? -13.855 -8.747 -3.047 1.00 87.56 488 VAL A O 1
ATOM 3781 N N . ASP A 1 489 ? -14.587 -10.664 -3.962 1.00 86.25 489 ASP A N 1
ATOM 3782 C CA . ASP A 1 489 ? -13.583 -10.683 -5.027 1.00 86.25 489 ASP A CA 1
ATOM 3783 C C . ASP A 1 489 ? -13.985 -9.737 -6.172 1.00 86.25 489 ASP A C 1
ATOM 3785 O O . ASP A 1 489 ? -13.108 -9.198 -6.846 1.00 86.25 489 ASP A O 1
ATOM 3789 N N . PHE A 1 490 ? -15.290 -9.485 -6.348 1.00 81.94 490 PHE A N 1
ATOM 3790 C CA . PHE A 1 490 ? -15.853 -8.636 -7.405 1.00 81.94 490 PHE A CA 1
ATOM 3791 C C . PHE A 1 490 ? -16.798 -7.544 -6.859 1.00 81.94 490 PHE A C 1
ATOM 3793 O O . PHE A 1 490 ? -18.014 -7.596 -7.084 1.00 81.94 490 PHE A O 1
ATOM 3800 N N . PRO A 1 491 ? -16.271 -6.515 -6.166 1.00 80.19 491 PRO A N 1
ATOM 3801 C CA . PRO A 1 491 ? -17.075 -5.381 -5.736 1.00 80.19 491 PRO A CA 1
ATOM 3802 C C . PRO A 1 491 ? -17.649 -4.624 -6.944 1.00 80.19 491 PRO A C 1
ATOM 3804 O O . PRO A 1 491 ? -17.011 -4.450 -7.983 1.00 80.19 491 PRO A O 1
ATOM 3807 N N . ARG A 1 492 ? -18.887 -4.148 -6.808 1.00 79.38 492 ARG A N 1
ATOM 3808 C CA . ARG A 1 492 ? -19.618 -3.442 -7.864 1.00 79.38 492 ARG A CA 1
ATOM 3809 C C . ARG A 1 492 ? -18.886 -2.162 -8.268 1.00 79.38 492 ARG A C 1
ATOM 3811 O O . ARG A 1 492 ? -18.390 -1.432 -7.413 1.00 79.38 492 ARG A O 1
ATOM 3818 N N . ASN A 1 493 ? -18.928 -1.847 -9.560 1.00 77.56 493 ASN A N 1
ATOM 3819 C CA . ASN A 1 493 ? -18.393 -0.617 -10.162 1.00 77.56 493 ASN A CA 1
ATOM 3820 C C . ASN A 1 493 ? -16.870 -0.434 -10.062 1.00 77.56 493 ASN A C 1
ATOM 3822 O O . ASN A 1 493 ? -16.381 0.634 -10.420 1.00 77.56 493 ASN A O 1
ATOM 3826 N N . LEU A 1 494 ? -16.126 -1.436 -9.594 1.00 76.50 494 LEU A N 1
ATOM 3827 C CA . LEU A 1 494 ? -14.678 -1.359 -9.451 1.00 76.50 494 LEU A CA 1
ATOM 3828 C C . LEU A 1 494 ? -14.009 -2.466 -10.262 1.00 76.50 494 LEU A C 1
ATOM 3830 O O . LEU A 1 494 ? -14.451 -3.612 -10.279 1.00 76.50 494 LEU A O 1
ATOM 3834 N N . ALA A 1 495 ? -12.918 -2.101 -10.926 1.00 73.44 495 ALA A N 1
ATOM 3835 C CA . ALA A 1 495 ? -11.959 -3.033 -11.492 1.00 73.44 495 ALA A CA 1
ATOM 3836 C C . ALA A 1 495 ? -10.660 -2.933 -10.688 1.00 73.44 495 ALA A C 1
ATOM 3838 O O . ALA A 1 495 ? -10.362 -1.894 -10.101 1.00 73.44 495 ALA A O 1
ATOM 3839 N N . LYS A 1 496 ? -9.871 -4.010 -10.678 1.00 70.56 496 LYS A N 1
ATOM 3840 C CA . LYS A 1 496 ? -8.628 -4.087 -9.900 1.00 70.56 496 LYS A CA 1
ATOM 3841 C C . LYS A 1 496 ? -7.614 -2.988 -10.255 1.00 70.56 496 LYS A C 1
ATOM 3843 O O . LYS A 1 496 ? -6.917 -2.486 -9.381 1.00 70.56 496 LYS A O 1
ATOM 3848 N N . SER A 1 497 ? -7.508 -2.632 -11.535 1.00 67.50 497 SER A N 1
ATOM 3849 C CA . SER A 1 497 ? -6.566 -1.623 -12.024 1.00 67.50 497 SER A CA 1
ATOM 3850 C C . SER A 1 497 ? -7.297 -0.606 -12.890 1.00 67.50 497 SER A C 1
ATOM 3852 O O . SER A 1 497 ? -8.003 -0.980 -13.825 1.00 67.50 497 SER A O 1
ATOM 3854 N N . VAL A 1 498 ? -7.096 0.678 -12.596 1.00 71.62 498 VAL A N 1
ATOM 3855 C CA . VAL A 1 498 ? -7.574 1.798 -13.416 1.00 71.62 498 VAL A CA 1
ATOM 3856 C C . VAL A 1 498 ? -6.499 2.108 -14.458 1.00 71.62 498 VAL A C 1
ATOM 3858 O O . VAL A 1 498 ? -5.537 2.827 -14.186 1.00 71.62 498 VAL A O 1
ATOM 3861 N N . THR A 1 499 ? -6.608 1.469 -15.624 1.00 67.38 499 THR A N 1
ATOM 3862 C CA . THR A 1 499 ? -5.624 1.559 -16.724 1.00 67.38 499 THR A CA 1
ATOM 3863 C C . THR A 1 499 ? -6.037 2.521 -17.838 1.00 67.38 499 THR A C 1
ATOM 3865 O O . THR A 1 499 ? -5.316 2.656 -18.821 1.00 67.38 499 THR A O 1
ATOM 3868 N N . VAL A 1 500 ? -7.207 3.148 -17.725 1.00 54.25 500 VAL A N 1
ATOM 3869 C CA . VAL A 1 500 ? -7.758 4.112 -18.687 1.00 54.25 500 VAL A CA 1
ATOM 3870 C C . VAL A 1 500 ? -8.367 5.288 -17.923 1.00 54.25 500 VAL A C 1
ATOM 3872 O O . VAL A 1 500 ? -8.785 5.096 -16.779 1.00 54.25 500 VAL A O 1
ATOM 3875 N N . GLU A 1 501 ? -8.370 6.470 -18.545 1.00 45.25 501 GLU A N 1
ATOM 3876 C CA . GLU A 1 501 ? -9.045 7.683 -18.041 1.00 45.25 501 GLU A CA 1
ATOM 3877 C C . GLU A 1 501 ? -10.575 7.565 -18.085 1.00 45.25 501 GLU A C 1
ATOM 3879 O O . GLU A 1 501 ? -11.103 6.962 -19.055 1.00 45.25 501 GLU A O 1
#

InterPro domains:
  IPR001347 SIS domain [PF01380] (182-308)
  IPR001347 SIS domain [PF01380] (354-483)
  IPR001347 SIS domain [PS51464] (178-318)
  IPR001347 SIS domain [PS51464] (350-491)
  IPR005855 Glucosamine-fructose-6-phosphate aminotransferase, isomerising [TIGR01135] (74-501)
  IPR029055 Nucleophile aminohydrolases, N-terminal [G3DSA:3.60.20.10] (1-126)
  IPR029055 Nucleophile aminohydrolases, N-terminal [SSF56235] (9-148)
  IPR035466 GlmS/AgaS, SIS domain 1 [cd05008] (187-312)
  IPR035490 GlmS/FrlB, SIS domain 2 [cd05009] (344-499)
  IPR046348 SIS domain superfamily [SSF53697] (137-501)

Sequence (501 aa):
MLVKSTHFPGEICGTRNGSPLLFGVKTDKKLKVDFVDVEVSDNLSSFPVSENPQLRTSQSRAFFAEDGAPSAVEYFFSSDPASVVEHTKKVLYLEDNDIAHIYDGELHIHRATKLTGEESTTRKIHDLDMELNEIMKGPYKHFMQKEIFEQPESTFNTMRGRIDFENNTVNLGGLVGALSGIKKSRRMIMIACGTSYHTCLATRSIFEELTEMPVSVELASDFSDRRCPVFRDDTCIFVSQSGETADSLQALKYCKERKAITLGVVNAVGSSISRDTECGVHINAGPEIGVASTKAYTSQYIALVMIALFLSNDSLSKRQRHIDIIQGLKNIPAQIKEVLKLEDKIKQLCNDWLNNQKSLLLLGRGYQFATALEGALKIKEISYMHSEGVLAGELKHGVLALVDEELPIIALATRDSLFPKVTSSIMQVTARGGRPIIICNEGDDVAADMAYATLKVPLTVDCLQGLLNVVPLQLMSYWLAVNRGVDVDFPRNLAKSVTVE

pLDDT: mean 88.16, std 13.86, range [30.55, 98.62]

Secondary structure (DSSP, 8-state):
-EE--SSSTT-EEEE-SSS--EEEEEESS-BS-SEEEEEE----S-----S-S-------GGG-BTTSPPPPEEEEEESSGGGTTTT-SEEEEPPTTEEEEEETTEEEEEESS---TTS-SEEEEEE----GGGGS-TT-SSHHHHHHHTHHHHHHHHHTTTEETTTTEE--GGGTTTHHHHTT-SEEEEEE-HHHHHHHHHHHHHHHHHH-S-EEEEEHHHHHHTT----TTEEEEEEESSS--HHHHHHHHHHHHTT-EEEEEESSTT-HHHHHSSEEEE-------SSS-SHHHHHHHHHHHHHHHHHTTT-GGGHHHHHHHHHHHHHHHHHHHHHHTTHHHHHHHHHHTGGG-SEEEEEE-THHHHHHHHHHHHHHHHH--EEEEEEGGGGGGTGGGG-SSSS-EEEEE-SSTTHHHHHHHHHHHHTTT---EEEEETT--TTTTT-SEEEEE----GGGHHHHHHHHHHHHHHHHHHHTT--SSS-TT--S-----

Radius of gyration: 25.77 Å; chains: 1; bounding box: 53×52×88 Å